Protein AF-A0A9K3JWC2-F1 (afdb_monomer)

Mean predicted aligned error: 5.53 Å

Secondary structure (DSSP, 8-state):
-HHHHHHHHHHH--HHHHHHHHHIIIIIGGGSB-TT-TT-B-S----STTEETTSSTT----TTT---HHHHHHHHHHTTTTTTSEEEE-SSS-EEEE----SEEEEETTTTEEEEEEEEPPBTTB-EEEEEEEEE-SSPPPEEEEEEEE-TTS-TT-EEEETT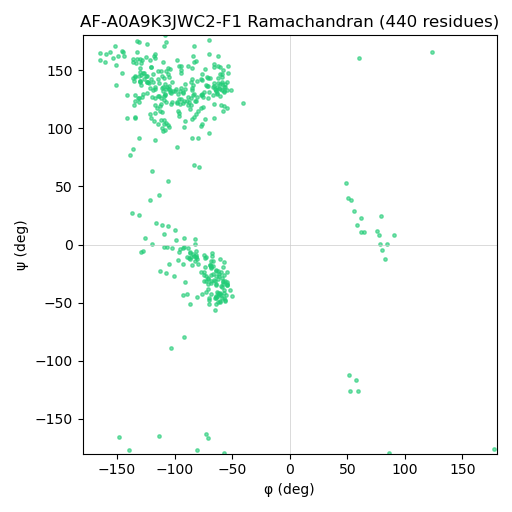EEE----TTEEEEEEEE--TT-EEEEEEE--EEEEE-S--SGGGTTEEEEEETTEEEEEE-SS--EE--SSS-GGGTEEEPPGGGGGGEEEEEEEETTEEEEEEEETTEEEEEEPPPTTSHHHHHT-EEEEESSTT---SSGGGGTT-EEEEEETTSTTEEEE--STTPBPEEEEGGG-GGG-EEEEE-GGG-EEEEETTSTT-EEEEETTEEEEE---TTTTT-HHHHHHH-BEEEE-SS---TT-EEEPBSSS-EEEEEGGG-SS-EEE-EEEE--

Solvent-accessible surface area (backbone atoms only — not comparable to full-atom values): 23015 Å² total; per-residue (Å²): 107,60,74,54,30,53,53,50,28,73,74,69,63,48,52,68,31,39,54,49,39,50,36,47,41,52,48,45,60,55,33,38,36,48,69,89,46,83,60,25,36,37,72,54,84,76,62,51,59,21,35,33,44,61,48,75,98,44,18,56,48,40,72,87,82,51,88,48,74,46,52,61,54,43,54,61,50,69,76,44,76,71,74,68,30,64,48,79,43,90,58,95,53,22,35,38,37,39,59,49,94,59,66,45,74,44,82,39,69,86,45,52,31,35,43,39,36,45,52,54,83,63,34,41,75,54,47,41,45,38,36,41,37,40,33,41,42,96,54,89,30,61,51,23,28,44,28,41,58,36,53,70,51,39,53,94,78,37,45,32,26,52,70,85,42,82,47,91,61,64,64,64,60,40,62,41,71,49,74,43,61,53,42,62,78,42,33,42,38,38,41,36,39,47,37,78,48,75,44,68,56,98,55,91,54,75,93,46,64,50,27,27,32,42,27,53,43,68,39,44,34,23,30,49,35,74,40,80,48,53,31,39,58,90,55,93,52,63,72,83,35,41,40,55,48,58,79,69,56,51,79,34,27,24,22,43,29,42,76,57,89,96,44,50,30,21,44,24,59,48,95,62,30,44,3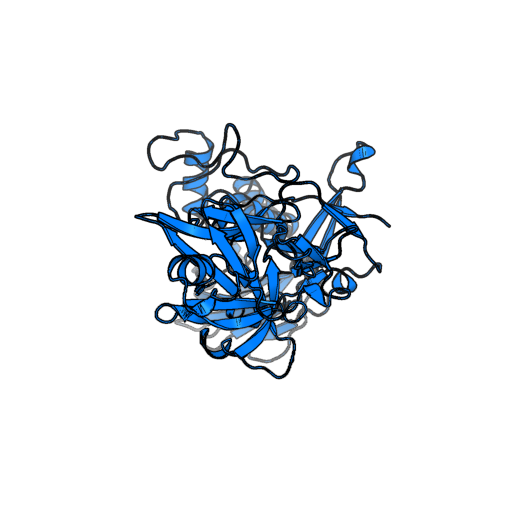4,47,41,70,58,57,60,67,56,33,45,58,11,44,33,26,13,28,32,60,43,60,74,52,84,82,69,78,71,90,50,85,72,62,46,60,78,35,49,27,32,43,23,42,58,50,34,55,70,30,22,43,24,59,70,51,84,72,26,50,30,31,60,39,56,63,90,79,44,75,45,26,36,27,31,28,36,87,33,63,93,87,19,34,22,42,32,30,69,75,42,77,71,20,23,47,30,48,57,96,52,47,31,24,29,37,48,63,64,102,53,30,92,76,33,67,67,55,43,54,33,26,26,26,42,81,43,66,28,54,51,70,78,55,58,51,17,30,44,32,43,27,69,91,53,33,34,35,29,33,42,53,35,79,51,43,37,38,31,24,21,42,52,28,40,57,52,131

Sequence (442 aa):
MLKVSRNLFRWTKEIAYADYYERALTNGVLSIQRGKEPGIMIYMLPLGPGMSKATGYHKWGTKFNSFWCCYGTGIESFSKLGDSIYFEEAGKDPGLYIIQYVSSSVNWKLGQVVVDQKVTPVVSWDPRLRVTTTVSSKKEGSSSSLNFRIPFWTTSSAKATLNGQNIPVTSTGTFLTVTKKWSSSDVVTLELPITLRTEAIQDERSEYASLHAILFGPYLLVALTTGESDLKPDSNSLSDWITPIPSEYNSQLISLSQQSGNNTFALAQSSNSITAIQFPDPGTSNSVFATFRIIPTDPTTRMSTRNDVINKTVMLEPYILPGMVIVNQGKEQSLGIGDYRDNQNAVFRFVEGNKGMVRLESESQKGCFVYSLNGTVKLSCGGSEAESDSGFMLATSFKVNDGICNYHPISFVAKGLNMNYLLQPLYSLRDEHYTVYFKIHS

Organism: Helianthus annuus (NCBI:txid4232)

Foldseek 3Di:
DLVVLLVVCLVPVFLVSLLVNLQCVQFPLLQQAQAPDPQWGWPDDDFAFQDWLCDDPGHTDDNPPDDDPCSVVSVVCVVCVPVRQWDWADDQAIEIEGSDQDQDWDCDVRQQKIKTKDWDDAFAVQQKTKIKIFIAHPDQTRKHKYWYQQAQQFDCPKWKDWLNHTDHDDDHRGTDIDIDRDHRSIMMMIITGWDKDWDQDPDPDPVRRLKIWIDTHSFTKWFQDNGAFFFEDPDPGQCVFKPGDDPVQQQQKKWWWADDPPFIWTWFDDPFFIWIDTDDAFQAQRLQRRMWGWAFPDPVQDDPDPLSQAQTKTWTHRNFFPQKTWFADDAPATIGIDGPVPGLRRIWRWHDAPPRFTWTAGPVDGQWTFFHDPTGTHIHNDDPCQVVPPVNRSRRTIHIGRRSDGQDSHWIWGHRPVTITIMDGSSNHRGGTIHRIHRYDD

InterPro domains:
  IPR012878 Non-reducing end beta-L-arabinofuranosidase-like, GH127 catalytic domain [PF07944] (1-83)
  IPR049046 Non-reducing end beta-L-arabinofuranosidase-like, GH127 middle domain [PF20736] (96-194)

Structure (mmCIF, N/CA/C/O backbone):
data_AF-A0A9K3JWC2-F1
#
_entry.id   AF-A0A9K3JWC2-F1
#
loop_
_atom_site.group_PDB
_atom_site.id
_atom_site.type_symbol
_atom_site.label_atom_id
_atom_site.label_alt_id
_atom_site.label_comp_id
_atom_site.label_asym_id
_atom_site.label_entity_id
_atom_site.label_seq_id
_atom_site.pdbx_PDB_ins_code
_atom_site.Cartn_x
_atom_site.Cartn_y
_atom_site.Cartn_z
_atom_site.occupancy
_atom_site.B_iso_or_equiv
_atom_site.auth_seq_id
_atom_site.auth_comp_id
_atom_site.auth_asym_id
_atom_site.auth_atom_id
_atom_site.pdbx_PDB_model_num
ATOM 1 N N . MET A 1 1 ? -4.099 17.442 15.361 1.00 92.94 1 MET A N 1
ATOM 2 C CA . MET A 1 1 ? -5.550 17.186 15.510 1.00 92.94 1 MET A CA 1
ATOM 3 C C . MET A 1 1 ? -5.917 15.906 16.266 1.00 92.94 1 MET A C 1
ATOM 5 O O . MET A 1 1 ? -6.927 15.936 16.954 1.00 92.94 1 MET A O 1
ATOM 9 N N . LEU A 1 2 ? -5.124 14.820 16.243 1.00 95.88 2 LEU A N 1
ATOM 10 C CA . LEU A 1 2 ? -5.451 13.578 16.982 1.00 95.88 2 LEU A CA 1
ATOM 11 C C . LEU A 1 2 ? -5.808 13.791 18.469 1.00 95.88 2 LEU A C 1
ATOM 13 O O . LEU A 1 2 ? -6.812 13.263 18.936 1.00 95.88 2 LEU A O 1
ATOM 17 N N . LYS A 1 3 ? -5.047 14.631 19.198 1.00 95.81 3 LYS A N 1
ATOM 18 C CA . LYS A 1 3 ? -5.335 14.987 20.607 1.00 95.81 3 LYS A CA 1
ATOM 19 C C . LYS A 1 3 ? -6.742 15.596 20.786 1.00 95.81 3 LYS A C 1
ATOM 21 O O . LYS A 1 3 ? -7.412 15.293 21.767 1.00 95.81 3 LYS A O 1
ATOM 26 N N . VAL A 1 4 ? -7.183 16.436 19.845 1.00 97.38 4 VAL A N 1
ATOM 27 C CA . VAL A 1 4 ? -8.512 17.074 19.867 1.00 97.38 4 VAL A CA 1
ATOM 28 C C . VAL A 1 4 ? -9.594 16.031 19.605 1.00 97.38 4 VAL A C 1
ATOM 30 O O . VAL A 1 4 ? -10.485 15.881 20.432 1.00 97.38 4 VAL A O 1
ATOM 33 N N . SER A 1 5 ? -9.455 15.246 18.530 1.00 97.12 5 SER A N 1
ATOM 34 C CA . SER A 1 5 ? -10.404 14.175 18.185 1.00 97.12 5 SER A CA 1
ATOM 35 C C . SER A 1 5 ? -10.597 13.189 19.335 1.00 97.12 5 SER A C 1
ATOM 37 O O . SER A 1 5 ? -11.717 12.856 19.701 1.00 97.12 5 SER A O 1
ATOM 39 N N . ARG A 1 6 ? -9.497 12.793 19.984 1.00 96.62 6 ARG A N 1
ATOM 40 C CA . ARG A 1 6 ? -9.514 11.944 21.178 1.00 96.62 6 ARG A CA 1
ATOM 41 C C . ARG A 1 6 ? -10.356 12.532 22.310 1.00 96.62 6 ARG A C 1
ATOM 43 O O . ARG A 1 6 ? -11.115 11.807 22.941 1.00 96.62 6 ARG A O 1
ATOM 50 N N . ASN A 1 7 ? -10.182 13.814 22.627 1.00 97.56 7 ASN A N 1
ATOM 51 C CA . ASN A 1 7 ? -10.922 14.440 23.725 1.00 97.56 7 ASN A CA 1
ATOM 52 C C . ASN A 1 7 ? -12.399 14.637 23.381 1.00 97.56 7 ASN A C 1
ATOM 54 O O . ASN A 1 7 ? -13.239 14.386 24.235 1.00 97.56 7 ASN A O 1
ATOM 58 N N . LEU A 1 8 ? -12.710 14.999 22.136 1.00 98.06 8 LEU A N 1
ATOM 59 C CA . LEU A 1 8 ? -14.093 15.082 21.673 1.00 98.06 8 LEU A CA 1
ATOM 60 C C . LEU A 1 8 ? -14.774 13.712 21.736 1.00 98.06 8 LEU A C 1
ATOM 62 O O . LEU A 1 8 ? -15.845 13.600 22.322 1.00 98.06 8 LEU A O 1
ATOM 66 N N . PHE A 1 9 ? -14.097 12.647 21.292 1.00 97.88 9 PHE A N 1
ATOM 67 C CA . PHE A 1 9 ? -14.596 11.281 21.455 1.00 97.88 9 PHE A CA 1
ATOM 68 C C . PHE A 1 9 ? -14.854 10.925 22.928 1.00 97.88 9 PHE A C 1
ATOM 70 O O . PHE A 1 9 ? -15.881 10.340 23.247 1.00 97.88 9 PHE A O 1
ATOM 77 N N . ARG A 1 10 ? -13.969 11.315 23.856 1.00 96.56 10 ARG A N 1
ATOM 78 C CA . ARG A 1 10 ? -14.178 11.079 25.299 1.00 96.56 10 ARG A CA 1
ATOM 79 C C . ARG A 1 10 ? -15.417 11.775 25.859 1.00 96.56 10 ARG A C 1
ATOM 81 O O . ARG A 1 10 ? -15.963 11.294 26.845 1.00 96.56 10 ARG A O 1
ATOM 88 N N . TRP A 1 11 ? -15.813 12.910 25.291 1.00 96.25 11 TRP A N 1
ATOM 89 C CA . TRP A 1 11 ? -16.956 13.687 25.769 1.00 96.25 11 TRP A CA 1
ATOM 90 C C . TRP A 1 11 ? -18.265 13.268 25.115 1.00 96.25 11 TRP A C 1
ATOM 92 O O . TRP A 1 11 ? -19.272 13.151 25.805 1.00 96.25 11 TRP A O 1
ATOM 102 N N . THR A 1 12 ? -18.252 13.038 23.804 1.00 96.06 12 THR A N 1
ATOM 103 C CA . THR A 1 12 ? -19.481 12.832 23.028 1.00 96.06 12 THR A CA 1
ATOM 104 C C . THR A 1 12 ? -19.684 11.387 22.599 1.00 96.06 12 THR A C 1
ATOM 106 O O . THR A 1 12 ? -20.814 10.970 22.368 1.00 96.06 12 THR A O 1
ATOM 109 N N . LYS A 1 13 ? -18.592 10.614 22.504 1.00 94.81 13 LYS A N 1
ATOM 110 C CA . LYS A 1 13 ? -18.536 9.248 21.953 1.00 94.81 13 LYS A CA 1
ATOM 111 C C . LYS A 1 13 ? -19.010 9.147 20.506 1.00 94.81 13 LYS A C 1
ATOM 113 O O . LYS A 1 13 ? -19.288 8.055 20.014 1.00 94.81 13 LYS A O 1
ATOM 118 N N . GLU A 1 14 ? -19.080 10.272 19.804 1.00 95.88 14 GLU A N 1
ATOM 119 C CA . GLU A 1 14 ? -19.467 10.291 18.402 1.00 95.88 14 GLU A CA 1
ATOM 120 C C . GLU A 1 14 ? -18.411 9.590 17.551 1.00 95.88 14 GLU A C 1
ATOM 122 O O . GLU A 1 14 ? -17.217 9.907 17.602 1.00 95.88 14 GLU A O 1
ATOM 127 N N . ILE A 1 15 ? -18.862 8.645 16.725 1.00 95.31 15 ILE A N 1
ATOM 128 C CA . ILE A 1 15 ? -17.975 7.824 15.901 1.00 95.31 15 ILE A CA 1
ATOM 129 C C . ILE A 1 15 ? -17.162 8.651 14.903 1.00 95.31 15 ILE A C 1
ATOM 131 O O . ILE A 1 15 ? -16.042 8.270 14.579 1.00 95.31 15 ILE A O 1
ATOM 135 N N . ALA A 1 16 ? -17.672 9.815 14.486 1.00 96.25 16 ALA A N 1
ATOM 136 C CA . ALA A 1 16 ? -16.988 10.715 13.565 1.00 96.25 16 ALA A CA 1
ATOM 137 C C . ALA A 1 16 ? -15.581 11.086 14.068 1.00 96.25 16 ALA A C 1
ATOM 139 O O . ALA A 1 16 ? -14.636 11.181 13.284 1.00 96.25 16 ALA A O 1
ATOM 140 N N . TYR A 1 17 ? -15.401 11.217 15.387 1.00 98.06 17 TYR A N 1
ATOM 141 C CA . TYR A 1 17 ? -14.093 11.479 15.984 1.00 98.06 17 TYR A CA 1
ATOM 142 C C . TYR A 1 17 ? -13.176 10.253 15.990 1.00 98.06 17 TYR A C 1
ATOM 144 O O . TYR A 1 17 ? -11.955 10.402 15.887 1.00 98.06 17 TYR A O 1
ATOM 152 N N . ALA A 1 18 ? -13.729 9.045 16.088 1.00 97.38 18 ALA A N 1
ATOM 153 C CA . ALA A 1 18 ? -12.961 7.814 15.944 1.00 97.38 18 ALA A CA 1
ATOM 154 C C . ALA A 1 18 ? -12.549 7.570 14.482 1.00 97.38 18 ALA A C 1
ATOM 156 O O . ALA A 1 18 ? -11.396 7.221 14.222 1.00 97.38 18 ALA A O 1
ATOM 157 N N . ASP A 1 19 ? -13.454 7.829 13.537 1.00 96.75 19 ASP A N 1
ATOM 158 C CA . ASP A 1 19 ? -13.215 7.723 12.096 1.00 96.75 19 ASP A CA 1
ATOM 159 C C . ASP A 1 19 ? -12.156 8.732 11.634 1.00 96.75 19 ASP A C 1
ATOM 161 O O . ASP A 1 19 ? -11.201 8.377 10.937 1.00 96.75 19 ASP A O 1
ATOM 165 N N . TYR A 1 20 ? -12.250 9.983 12.098 1.00 97.25 20 TYR A N 1
ATOM 166 C CA . TYR A 1 20 ? -11.211 10.983 11.864 1.00 97.25 20 TYR A CA 1
ATOM 167 C C . TYR A 1 20 ? -9.862 10.549 12.452 1.00 97.25 20 TYR A C 1
ATOM 169 O O . TYR A 1 20 ? -8.825 10.704 11.799 1.00 97.25 20 TYR A O 1
ATOM 177 N N . TYR A 1 21 ? -9.859 10.005 13.677 1.00 97.69 21 TYR A N 1
ATOM 178 C CA . TYR A 1 21 ? -8.630 9.552 14.328 1.00 97.69 21 TYR A CA 1
ATOM 179 C C . TYR A 1 21 ? -7.952 8.447 13.507 1.00 97.69 21 TYR A C 1
ATOM 181 O O . TYR A 1 21 ? -6.763 8.565 13.216 1.00 97.69 21 TYR A O 1
ATOM 189 N N . GLU A 1 22 ? -8.703 7.424 13.078 1.00 97.75 22 GLU A N 1
ATOM 190 C CA . GLU A 1 22 ? -8.203 6.337 12.221 1.00 97.75 22 GLU A CA 1
ATOM 191 C C . GLU A 1 22 ? -7.592 6.886 10.928 1.00 97.75 22 GLU A C 1
ATOM 193 O O . GLU A 1 22 ? -6.462 6.542 10.573 1.00 97.75 22 GLU A O 1
ATOM 198 N N . ARG A 1 23 ? -8.303 7.791 10.247 1.00 96.50 23 ARG A N 1
ATOM 199 C CA . ARG A 1 23 ? -7.847 8.381 8.986 1.00 96.50 23 ARG A CA 1
ATOM 200 C C . ARG A 1 23 ? -6.554 9.179 9.146 1.00 96.50 23 ARG A C 1
ATOM 202 O O . ARG A 1 23 ? -5.623 8.997 8.359 1.00 96.50 23 ARG A O 1
ATOM 209 N N . ALA A 1 24 ? -6.504 10.076 10.130 1.00 96.62 24 ALA A N 1
ATOM 210 C CA . ALA A 1 24 ? -5.362 10.958 10.353 1.00 96.62 24 ALA A CA 1
ATOM 211 C C . ALA A 1 24 ? -4.143 10.199 10.898 1.00 96.62 24 ALA A C 1
ATOM 213 O O . ALA A 1 24 ? -3.010 10.535 10.549 1.00 96.62 24 ALA A O 1
ATOM 214 N N . LEU A 1 25 ? -4.361 9.163 11.713 1.00 96.50 25 LEU A N 1
ATOM 215 C CA . LEU A 1 25 ? -3.301 8.264 12.159 1.00 96.50 25 LEU A CA 1
ATOM 216 C C . LEU A 1 25 ? -2.728 7.485 10.969 1.00 96.50 25 LEU A C 1
ATOM 218 O O . LEU A 1 25 ? -1.534 7.583 10.697 1.00 96.50 25 LEU A O 1
ATOM 222 N N . THR A 1 26 ? -3.584 6.769 10.238 1.00 95.88 26 THR A N 1
ATOM 223 C CA . THR A 1 26 ? -3.188 5.825 9.181 1.00 95.88 26 THR A CA 1
ATOM 224 C C . THR A 1 26 ? -2.498 6.515 8.009 1.00 95.88 26 THR A C 1
ATOM 226 O O . THR A 1 26 ? -1.459 6.055 7.545 1.00 95.88 26 THR A O 1
ATOM 229 N N . ASN A 1 27 ? -3.055 7.631 7.535 1.00 96.44 27 ASN A N 1
ATOM 230 C CA . ASN A 1 27 ? -2.590 8.272 6.302 1.00 96.44 27 ASN A CA 1
ATOM 231 C C . ASN A 1 27 ? -1.685 9.472 6.563 1.00 96.44 27 ASN A C 1
ATOM 233 O O . ASN A 1 27 ? -0.850 9.799 5.730 1.00 96.44 27 ASN A O 1
ATOM 237 N N . GLY A 1 28 ? -1.845 10.126 7.716 1.00 94.62 28 GLY A N 1
ATOM 238 C CA . GLY A 1 28 ? -1.007 11.242 8.135 1.00 94.62 28 GLY A CA 1
ATOM 239 C C . GLY A 1 28 ? 0.168 10.746 8.962 1.00 94.62 28 GLY A C 1
ATOM 240 O O . GLY A 1 28 ? 1.268 10.599 8.445 1.00 94.62 28 GLY A O 1
ATOM 241 N N . VAL A 1 29 ? -0.060 10.456 10.242 1.00 95.06 29 VAL A N 1
ATOM 242 C CA . VAL A 1 29 ? 1.010 10.189 11.221 1.00 95.06 29 VAL A CA 1
ATOM 243 C C . VAL A 1 29 ? 1.888 8.987 10.861 1.00 95.06 29 VAL A C 1
ATOM 245 O O . VAL A 1 29 ? 3.105 9.083 10.961 1.00 95.06 29 VAL A O 1
ATOM 248 N N . LEU A 1 30 ? 1.332 7.867 10.398 1.00 94.25 30 LEU A N 1
ATOM 249 C CA . LEU A 1 30 ? 2.164 6.717 10.019 1.00 94.25 30 LEU A CA 1
ATOM 250 C C . LEU A 1 30 ? 2.995 6.973 8.752 1.00 94.25 30 LEU A C 1
ATOM 252 O O . LEU A 1 30 ? 3.978 6.277 8.520 1.00 94.25 30 LEU A O 1
ATOM 256 N N . SER A 1 31 ? 2.642 7.988 7.957 1.00 93.88 31 SER A N 1
ATOM 257 C CA . SER A 1 31 ? 3.347 8.333 6.718 1.00 93.88 31 SER A CA 1
ATOM 258 C C . SER A 1 31 ? 4.525 9.295 6.910 1.00 93.88 31 SER A C 1
ATOM 260 O O . SER A 1 31 ? 5.305 9.469 5.971 1.00 93.88 31 SER A O 1
ATOM 262 N N . ILE A 1 32 ? 4.663 9.915 8.096 1.00 93.38 32 ILE A N 1
ATOM 263 C CA . ILE A 1 32 ? 5.667 10.966 8.337 1.00 93.38 32 ILE A CA 1
ATOM 264 C C . ILE A 1 32 ? 7.013 10.468 8.877 1.00 93.38 32 ILE A C 1
ATOM 266 O O . ILE A 1 32 ? 7.909 11.289 9.056 1.00 93.38 32 ILE A O 1
ATOM 270 N N . GLN A 1 33 ? 7.179 9.167 9.132 1.00 93.56 33 GLN A N 1
ATOM 271 C CA . GLN A 1 33 ? 8.481 8.554 9.420 1.00 93.56 33 GLN A CA 1
ATOM 272 C C . GLN A 1 33 ? 8.958 7.776 8.191 1.00 93.56 33 GLN A C 1
ATOM 274 O O . GLN A 1 33 ? 8.176 7.053 7.573 1.00 93.56 33 GLN A O 1
ATOM 279 N N . ARG A 1 34 ? 10.241 7.898 7.835 1.00 94.31 34 ARG A N 1
ATOM 280 C CA . ARG A 1 34 ? 10.813 7.206 6.676 1.00 94.31 34 ARG A CA 1
ATOM 281 C C . ARG A 1 34 ? 10.901 5.704 6.944 1.00 94.31 34 ARG A C 1
ATOM 283 O O . ARG A 1 34 ? 11.848 5.213 7.555 1.00 94.31 34 ARG A O 1
ATOM 290 N N . GLY A 1 35 ? 9.895 4.960 6.490 1.00 90.00 35 GLY A N 1
ATOM 291 C CA . GLY A 1 35 ? 9.806 3.518 6.703 1.00 90.00 35 GLY A CA 1
ATOM 292 C C . GLY A 1 35 ? 9.962 3.143 8.182 1.00 90.00 35 GLY A C 1
ATOM 293 O O . GLY A 1 35 ? 9.261 3.653 9.056 1.00 90.00 35 GLY A O 1
ATOM 294 N N . LYS A 1 36 ? 10.909 2.247 8.474 1.00 89.00 36 LYS A N 1
ATOM 295 C CA . LYS A 1 36 ? 11.221 1.799 9.843 1.00 89.00 36 LYS A CA 1
ATOM 296 C C . LYS A 1 36 ? 12.442 2.500 10.442 1.00 89.00 36 LYS A C 1
ATOM 298 O O . LYS A 1 36 ? 12.969 2.036 11.447 1.00 89.00 36 LYS A O 1
ATOM 303 N N . GLU A 1 37 ? 12.921 3.575 9.822 1.00 89.44 37 GLU A N 1
ATOM 304 C CA . GLU A 1 37 ? 14.130 4.267 10.256 1.00 89.44 37 GLU A CA 1
ATOM 305 C C . GLU A 1 37 ? 13.791 5.268 11.368 1.00 89.44 37 GLU A C 1
ATOM 307 O O . GLU A 1 37 ? 13.177 6.306 11.105 1.00 89.44 37 GLU A O 1
ATOM 312 N N . PRO A 1 38 ? 14.180 4.992 12.626 1.00 87.12 38 PRO A N 1
ATOM 313 C CA . PRO A 1 38 ? 13.834 5.870 13.732 1.00 87.12 38 PRO A CA 1
ATOM 314 C C . PRO A 1 38 ? 14.532 7.225 13.580 1.00 87.12 38 PRO A C 1
ATOM 316 O O . PRO A 1 38 ? 15.713 7.296 13.223 1.00 87.12 38 PRO A O 1
ATOM 319 N N . GLY A 1 39 ? 13.799 8.297 13.880 1.00 87.88 39 GLY A N 1
ATOM 320 C CA . GLY A 1 39 ? 14.324 9.665 13.883 1.00 87.88 39 GLY A CA 1
ATOM 321 C C . GLY A 1 39 ? 14.498 10.301 12.501 1.00 87.88 39 GLY A C 1
ATOM 322 O O . GLY A 1 39 ? 15.060 11.387 12.409 1.00 87.88 39 GLY A O 1
ATOM 323 N N . ILE A 1 40 ? 14.031 9.666 11.423 1.00 93.94 40 ILE A N 1
ATOM 324 C CA . ILE A 1 40 ? 13.978 10.291 10.094 1.00 93.94 40 ILE A CA 1
ATOM 325 C C . ILE A 1 40 ? 12.519 10.593 9.778 1.00 93.94 40 ILE A C 1
ATOM 327 O O . ILE A 1 40 ? 11.737 9.686 9.499 1.00 93.94 40 ILE A O 1
ATOM 331 N N . MET A 1 41 ? 12.150 11.870 9.869 1.00 93.94 41 MET A N 1
ATOM 332 C CA . MET A 1 41 ? 10.772 12.333 9.716 1.00 93.94 41 MET A CA 1
ATOM 333 C C . MET A 1 41 ? 10.684 13.471 8.695 1.00 93.94 41 MET A C 1
ATOM 335 O O . MET A 1 41 ? 11.677 14.145 8.417 1.00 93.94 41 MET A O 1
ATOM 339 N N . ILE A 1 42 ? 9.497 13.688 8.133 1.00 93.69 42 ILE A N 1
ATOM 340 C CA . ILE A 1 42 ? 9.200 14.852 7.284 1.00 93.69 42 ILE A CA 1
ATOM 341 C C . ILE A 1 42 ? 8.533 15.968 8.081 1.00 93.69 42 ILE A C 1
ATOM 343 O O . ILE A 1 42 ? 7.842 15.730 9.073 1.00 93.69 42 ILE A O 1
ATOM 347 N N . TYR A 1 43 ? 8.709 17.200 7.604 1.00 93.00 43 TYR A N 1
ATOM 348 C CA . TYR A 1 43 ? 7.900 18.330 8.054 1.00 93.00 43 TYR A CA 1
ATOM 349 C C . TYR A 1 43 ? 6.615 18.439 7.230 1.00 93.00 43 TYR A C 1
ATOM 351 O O . TYR A 1 43 ? 5.530 18.533 7.797 1.00 93.00 43 TYR A O 1
ATOM 359 N N . MET A 1 44 ? 6.745 18.433 5.900 1.00 92.69 44 MET A N 1
ATOM 360 C CA . MET A 1 44 ? 5.637 18.595 4.962 1.00 92.69 44 MET A CA 1
ATOM 361 C C . MET A 1 44 ? 5.374 17.269 4.256 1.00 92.69 44 MET A C 1
ATOM 363 O O . MET A 1 44 ? 6.295 16.688 3.688 1.00 92.69 44 MET A O 1
ATOM 367 N N . LEU A 1 45 ? 4.124 16.808 4.273 1.00 94.06 45 LEU A N 1
ATOM 368 C CA . LEU A 1 45 ? 3.679 15.655 3.492 1.00 94.06 45 LEU A CA 1
ATOM 369 C C . LEU A 1 45 ? 3.170 16.155 2.133 1.00 94.06 45 LEU A C 1
ATOM 371 O O . LEU A 1 45 ? 2.102 16.770 2.094 1.00 94.06 45 LEU A O 1
ATOM 375 N N . PRO A 1 46 ? 3.913 15.956 1.029 1.00 94.12 46 PRO A N 1
ATOM 376 C CA . PRO A 1 46 ? 3.500 16.487 -0.258 1.00 94.12 46 PRO A CA 1
ATOM 377 C C . PRO A 1 46 ? 2.301 15.702 -0.802 1.00 94.12 46 PRO A C 1
ATOM 379 O O . PRO A 1 46 ? 2.272 14.473 -0.737 1.00 94.12 46 PRO A O 1
ATOM 382 N N . LEU A 1 47 ? 1.318 16.424 -1.342 1.00 93.38 47 LEU A N 1
ATOM 383 C CA . LEU A 1 47 ? 0.107 15.858 -1.957 1.00 93.38 47 LEU A CA 1
ATOM 384 C C . LEU A 1 47 ? -0.046 16.240 -3.441 1.00 93.38 47 LEU A C 1
ATOM 386 O O . LEU A 1 47 ? -1.038 15.870 -4.065 1.00 93.38 47 LEU A O 1
ATOM 390 N N . GLY A 1 48 ? 0.910 17.001 -3.987 1.00 91.81 48 GLY A N 1
ATOM 391 C CA . GLY A 1 48 ? 0.927 17.392 -5.397 1.00 91.81 48 GLY A CA 1
ATOM 392 C C . GLY A 1 48 ? 1.235 16.214 -6.332 1.00 91.81 48 GLY A C 1
ATOM 393 O O . GLY A 1 48 ? 1.727 15.183 -5.867 1.00 91.81 48 GLY A O 1
ATOM 394 N N . PRO A 1 49 ? 0.959 16.361 -7.638 1.00 93.50 49 PRO A N 1
ATOM 395 C CA . PRO A 1 49 ? 1.191 15.307 -8.617 1.00 93.50 49 PRO A CA 1
ATOM 396 C C . PRO A 1 49 ? 2.684 15.028 -8.787 1.00 93.50 49 PRO A C 1
ATOM 398 O O . PRO A 1 49 ? 3.491 15.952 -8.882 1.00 93.50 49 PRO A O 1
ATOM 401 N N . GLY A 1 50 ? 3.047 13.748 -8.823 1.00 94.25 50 GLY A N 1
ATOM 402 C CA . GLY A 1 50 ? 4.413 13.297 -9.049 1.00 94.25 50 GLY A CA 1
ATOM 403 C C . GLY A 1 50 ? 5.406 13.755 -7.987 1.00 94.25 50 GLY A C 1
ATOM 404 O O . GLY A 1 50 ? 6.590 13.849 -8.275 1.00 94.25 50 GLY A O 1
ATOM 405 N N . MET A 1 51 ? 4.962 14.094 -6.778 1.00 95.06 51 MET A N 1
ATOM 406 C CA . MET A 1 51 ? 5.851 14.589 -5.727 1.00 95.06 51 MET A CA 1
ATOM 407 C C . MET A 1 51 ? 6.517 13.436 -4.973 1.00 95.06 51 MET A C 1
ATOM 409 O O . MET A 1 51 ? 6.039 12.307 -4.985 1.00 95.06 51 MET A O 1
ATOM 413 N N . SER A 1 52 ? 7.605 13.724 -4.257 1.00 95.69 52 SER A N 1
ATOM 414 C CA . SER A 1 52 ? 8.284 12.757 -3.388 1.00 95.69 52 SER A CA 1
ATOM 415 C C . SER A 1 52 ? 8.544 13.355 -2.008 1.00 95.69 52 SER A C 1
ATOM 417 O O . SER A 1 52 ? 8.868 14.535 -1.875 1.00 95.69 52 SER A O 1
ATOM 419 N N . LYS A 1 53 ? 8.467 12.523 -0.962 1.00 95.44 53 LYS A N 1
ATOM 420 C CA . LYS A 1 53 ? 8.855 12.907 0.411 1.00 95.44 53 LYS A CA 1
ATOM 421 C C . LY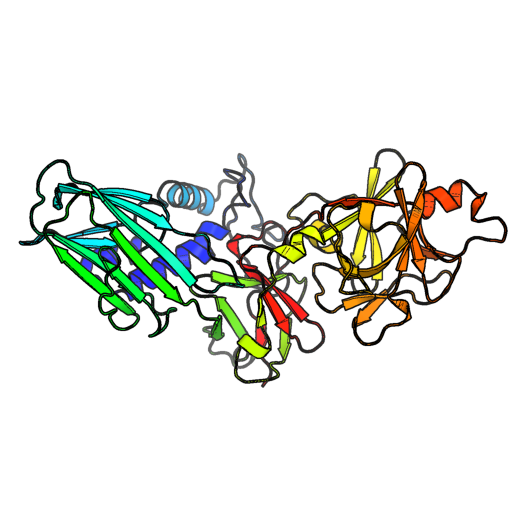S A 1 53 ? 10.371 13.127 0.548 1.00 95.44 53 LYS A C 1
ATOM 423 O O . LYS A 1 53 ? 10.826 13.699 1.539 1.00 95.44 53 LYS A O 1
ATOM 428 N N . ALA A 1 54 ? 11.160 12.689 -0.437 1.00 94.44 54 ALA A N 1
ATOM 429 C CA . ALA A 1 54 ? 12.610 12.857 -0.477 1.00 94.44 54 ALA A CA 1
ATOM 430 C C . ALA A 1 54 ? 13.073 14.118 -1.229 1.00 94.44 54 ALA A C 1
ATOM 432 O O . ALA A 1 54 ? 14.273 14.404 -1.253 1.00 94.44 54 ALA A O 1
ATOM 433 N N . THR A 1 55 ? 12.158 14.894 -1.818 1.00 89.75 55 THR A N 1
ATOM 434 C CA . THR A 1 55 ? 12.481 16.101 -2.593 1.00 89.75 55 THR A CA 1
ATOM 435 C C . THR A 1 55 ? 11.871 17.366 -1.976 1.00 89.75 55 THR A C 1
ATOM 437 O O . THR A 1 55 ? 10.993 17.315 -1.117 1.00 89.75 55 THR A O 1
ATOM 440 N N . GLY A 1 56 ? 12.390 18.533 -2.371 1.00 83.94 56 GLY A N 1
ATOM 441 C CA . GLY A 1 56 ? 11.942 19.835 -1.869 1.00 83.94 56 GLY A CA 1
ATOM 442 C C . GLY A 1 56 ? 12.620 20.306 -0.574 1.00 83.94 56 GLY A C 1
ATOM 443 O O . GLY A 1 56 ? 13.503 19.650 -0.020 1.00 83.94 56 GLY A O 1
ATOM 444 N N . TYR A 1 57 ? 12.208 21.491 -0.110 1.00 80.06 57 TYR A N 1
ATOM 445 C CA . TYR A 1 57 ? 12.813 22.204 1.028 1.00 80.06 57 TYR A CA 1
ATOM 446 C C . TYR A 1 57 ? 12.635 21.470 2.373 1.00 80.06 57 TYR A C 1
ATOM 448 O O . TYR A 1 57 ? 13.501 21.527 3.241 1.00 80.06 57 TYR A O 1
ATOM 456 N N . HIS A 1 58 ? 11.535 20.726 2.519 1.00 85.31 58 HIS A N 1
ATOM 457 C CA . HIS A 1 58 ? 11.144 20.014 3.740 1.00 85.31 58 HIS A CA 1
ATOM 458 C C . HIS A 1 58 ? 10.997 18.500 3.532 1.00 85.31 58 HIS A C 1
ATOM 460 O O . HIS A 1 58 ? 10.110 17.862 4.108 1.00 85.31 58 HIS A O 1
ATOM 466 N N . LYS A 1 59 ? 11.897 17.945 2.713 1.00 92.12 59 LYS A N 1
ATOM 467 C CA . LYS A 1 59 ? 12.103 16.501 2.563 1.00 92.12 59 LYS A CA 1
ATOM 468 C C . LYS A 1 59 ? 12.448 15.822 3.894 1.00 92.12 59 LYS A C 1
ATOM 470 O O . LYS A 1 59 ? 12.580 16.485 4.925 1.00 92.12 59 LYS A O 1
ATOM 475 N N . TRP A 1 60 ? 12.659 14.506 3.857 1.00 95.00 60 TRP A N 1
ATOM 476 C CA . TRP A 1 60 ? 13.211 13.744 4.981 1.00 95.00 60 TRP A CA 1
ATOM 477 C C . TRP A 1 60 ? 14.343 14.498 5.684 1.00 95.00 60 TRP A C 1
ATOM 479 O O . TRP A 1 60 ? 15.345 14.867 5.065 1.00 95.00 60 TRP A O 1
ATOM 489 N N . GLY A 1 61 ? 14.163 14.738 6.981 1.00 93.69 61 GLY A N 1
ATOM 490 C CA . GLY A 1 61 ? 15.214 15.294 7.812 1.00 93.69 61 GLY A CA 1
ATOM 491 C C . GLY A 1 61 ? 16.310 14.266 8.100 1.00 93.69 61 GLY A C 1
ATOM 492 O O . GLY A 1 61 ? 16.433 13.220 7.465 1.00 93.69 61 GLY A O 1
ATOM 493 N N . THR A 1 62 ? 17.121 14.555 9.105 1.00 92.75 62 THR A N 1
ATOM 494 C CA . THR A 1 62 ? 18.193 13.681 9.583 1.00 92.75 62 THR A CA 1
ATOM 495 C C . THR A 1 62 ? 17.973 13.339 11.048 1.00 92.75 62 THR A C 1
ATOM 497 O O . THR A 1 62 ? 17.292 14.069 11.766 1.00 92.75 62 THR A O 1
ATOM 500 N N . LYS A 1 63 ? 18.581 12.243 11.510 1.00 91.44 63 LYS A N 1
ATOM 501 C CA . LYS A 1 63 ? 18.416 11.761 12.890 1.00 91.44 63 LYS A CA 1
ATOM 502 C C . LYS A 1 63 ? 18.850 12.772 13.953 1.00 91.44 63 LYS A C 1
ATOM 504 O O . LYS A 1 63 ? 18.240 12.821 15.013 1.00 91.44 63 LYS A O 1
ATOM 509 N N . PHE A 1 64 ? 19.898 13.550 13.675 1.00 91.62 64 PHE A N 1
ATOM 510 C CA . PHE A 1 64 ? 20.572 14.367 14.691 1.00 91.62 64 PHE A CA 1
ATOM 511 C C . PHE A 1 64 ? 20.732 15.844 14.325 1.00 91.62 64 PHE A C 1
ATOM 513 O O . PHE A 1 64 ? 21.187 16.604 15.168 1.00 91.62 64 PHE A O 1
ATOM 520 N N . ASN A 1 65 ? 20.368 16.264 13.106 1.00 91.38 65 ASN A N 1
ATOM 521 C CA . ASN A 1 65 ? 20.596 17.641 12.641 1.00 91.38 65 ASN A CA 1
ATOM 522 C C . ASN A 1 65 ? 19.321 18.341 12.137 1.00 91.38 65 ASN A C 1
ATOM 524 O O . ASN A 1 65 ? 19.392 19.454 11.620 1.00 91.38 65 ASN A O 1
ATOM 528 N N . SER A 1 66 ? 18.151 17.709 12.269 1.00 90.81 66 SER A N 1
ATOM 529 C CA . SER A 1 66 ? 16.860 18.304 11.903 1.00 90.81 66 SER A CA 1
ATOM 530 C C . SER A 1 66 ? 16.048 18.609 13.158 1.00 90.81 66 SER A C 1
ATOM 532 O O . SER A 1 66 ? 15.523 17.710 13.804 1.00 90.81 66 SER A O 1
ATOM 534 N N . PHE A 1 67 ? 15.939 19.896 13.495 1.00 88.25 67 PHE A N 1
ATOM 535 C CA . PHE A 1 67 ? 15.339 20.383 14.747 1.00 88.25 67 PHE A CA 1
ATOM 536 C C . PHE A 1 67 ? 14.040 21.155 14.516 1.00 88.25 67 PHE A C 1
ATOM 538 O O . PHE A 1 67 ? 13.799 22.216 15.087 1.00 88.25 67 PHE A O 1
ATOM 545 N N . TRP A 1 68 ? 13.197 20.646 13.625 1.00 91.94 68 TRP A N 1
ATOM 546 C CA . TRP A 1 68 ? 11.925 21.286 13.323 1.00 91.94 68 TRP A CA 1
ATOM 547 C C . TRP A 1 68 ? 10.844 20.933 14.351 1.00 91.94 68 TRP A C 1
ATOM 549 O O . TRP A 1 68 ? 10.882 19.871 14.969 1.00 91.94 68 TRP A O 1
ATOM 559 N N . CYS A 1 69 ? 9.805 21.759 14.481 1.00 92.12 69 CYS A N 1
ATOM 560 C CA . CYS A 1 69 ? 8.690 21.472 15.394 1.00 92.12 69 CYS A CA 1
ATOM 561 C C . CYS A 1 69 ? 7.967 20.140 15.085 1.00 92.12 69 CYS A C 1
ATOM 563 O O . CYS A 1 69 ? 7.472 19.476 16.002 1.00 92.12 69 CYS A O 1
ATOM 565 N N . CYS A 1 70 ? 7.957 19.700 13.818 1.00 91.62 70 CYS A N 1
ATOM 566 C CA . CYS A 1 70 ? 7.420 18.396 13.411 1.00 91.62 70 CYS A CA 1
ATOM 567 C C . CYS A 1 70 ? 8.196 17.208 14.003 1.00 91.62 70 CYS A C 1
ATOM 569 O O . CYS A 1 70 ? 7.602 16.163 14.232 1.00 91.62 70 CYS A O 1
ATOM 571 N N . TYR A 1 71 ? 9.485 17.359 14.324 1.00 92.19 71 TYR A N 1
ATOM 572 C CA . TYR A 1 71 ? 10.255 16.297 14.981 1.00 92.19 71 TYR A CA 1
ATOM 573 C C . TYR A 1 71 ? 9.806 16.090 16.431 1.00 92.19 71 TYR A C 1
ATOM 575 O O . TYR A 1 71 ? 9.547 14.959 16.836 1.00 92.19 71 TYR A O 1
ATOM 583 N N . GLY A 1 72 ? 9.640 17.174 17.198 1.00 91.56 72 GLY A N 1
ATOM 584 C CA . GLY A 1 72 ? 9.145 17.086 18.578 1.00 91.56 72 GLY A CA 1
ATOM 585 C C . GLY A 1 72 ? 7.745 16.468 18.643 1.00 91.56 72 GLY A C 1
ATOM 586 O O . GLY A 1 72 ? 7.512 15.488 19.348 1.00 91.56 72 GLY A O 1
ATOM 587 N N . THR A 1 73 ? 6.827 16.979 17.820 1.00 91.88 73 THR A N 1
ATOM 588 C CA . THR A 1 73 ? 5.453 16.451 17.737 1.00 91.88 73 THR A CA 1
ATOM 589 C C . THR A 1 73 ? 5.376 15.046 17.128 1.00 91.88 73 THR A C 1
ATOM 591 O O . THR A 1 73 ? 4.510 14.258 17.519 1.00 91.88 73 THR A O 1
ATOM 594 N N . GLY A 1 74 ? 6.279 14.701 16.209 1.00 92.25 74 GLY A N 1
ATOM 595 C CA . GLY A 1 74 ? 6.420 13.367 15.631 1.00 92.25 74 GLY A CA 1
ATOM 596 C C . GLY A 1 74 ? 6.832 12.338 16.679 1.00 92.25 74 GLY A C 1
ATOM 597 O O . GLY A 1 74 ? 6.133 11.343 16.853 1.00 92.25 74 GLY A O 1
ATOM 598 N N . ILE A 1 75 ? 7.884 12.612 17.458 1.00 91.56 75 ILE A N 1
ATOM 599 C CA . ILE A 1 75 ? 8.324 11.744 18.565 1.00 91.56 75 ILE A CA 1
ATOM 600 C C . ILE A 1 75 ? 7.189 11.531 19.576 1.00 91.56 75 ILE A C 1
ATOM 602 O O . ILE A 1 75 ? 6.902 10.391 19.940 1.00 91.56 75 ILE A O 1
ATOM 606 N N . GLU A 1 76 ? 6.488 12.600 19.975 1.00 93.69 76 GLU A N 1
ATOM 607 C CA . GLU A 1 76 ? 5.296 12.484 20.826 1.00 93.69 76 GLU A CA 1
ATOM 608 C C . GLU A 1 76 ? 4.196 11.613 20.208 1.00 93.69 76 GLU A C 1
ATOM 610 O O . GLU A 1 76 ? 3.430 10.991 20.934 1.00 93.69 76 GLU A O 1
ATOM 615 N N . SER A 1 77 ? 4.042 11.622 18.883 1.00 92.81 77 SER A N 1
ATOM 616 C CA . SER A 1 77 ? 3.000 10.856 18.193 1.00 92.81 77 SER A CA 1
ATOM 617 C C . SER A 1 77 ? 3.345 9.371 18.124 1.00 92.81 77 SER A C 1
ATOM 619 O O . SER A 1 77 ? 2.491 8.535 18.414 1.00 92.81 77 SER A O 1
ATOM 621 N N . PHE A 1 78 ? 4.600 9.036 17.823 1.00 92.88 78 PHE A N 1
ATOM 622 C CA . PHE A 1 78 ? 5.060 7.648 17.753 1.00 92.88 78 PHE A CA 1
ATOM 623 C C . PHE A 1 78 ? 5.227 6.990 19.132 1.00 92.88 78 PHE A C 1
ATOM 625 O O . PHE A 1 78 ? 5.096 5.772 19.233 1.00 92.88 78 PHE A O 1
ATOM 632 N N . SER A 1 79 ? 5.431 7.757 20.209 1.00 93.06 79 SER A N 1
ATOM 633 C CA . SER A 1 79 ? 5.500 7.203 21.573 1.00 93.06 79 SER A CA 1
ATOM 634 C C . SER A 1 79 ? 4.144 6.774 22.146 1.00 93.06 79 SER A C 1
ATOM 636 O O . SER A 1 79 ? 4.099 6.091 23.167 1.00 93.06 79 SER A O 1
ATOM 638 N N . LYS A 1 80 ? 3.033 7.149 21.498 1.00 92.75 80 LYS A N 1
ATOM 639 C CA . LYS A 1 80 ? 1.674 6.968 22.031 1.00 92.75 80 LYS A CA 1
ATOM 640 C C . LYS A 1 80 ? 0.691 6.323 21.055 1.00 92.75 80 LYS A C 1
ATOM 642 O O . LYS A 1 80 ? -0.513 6.491 21.207 1.00 92.75 80 LYS A O 1
ATOM 647 N N . LEU A 1 81 ? 1.172 5.543 20.086 1.00 92.56 81 LEU A N 1
ATOM 648 C CA . LEU A 1 81 ? 0.311 4.866 19.100 1.00 92.56 81 LEU A CA 1
ATOM 649 C C . LEU A 1 81 ? -0.797 3.995 19.735 1.00 92.56 81 LEU A C 1
ATOM 651 O O . LEU A 1 81 ? -1.826 3.766 19.109 1.00 92.56 81 LEU A O 1
ATOM 655 N N . GLY A 1 82 ? -0.611 3.536 20.979 1.00 93.62 82 GLY A N 1
ATOM 656 C CA . GLY A 1 82 ? -1.614 2.778 21.736 1.00 93.62 82 GLY A CA 1
ATOM 657 C C . GLY A 1 82 ? -2.629 3.606 22.542 1.00 93.62 82 GLY A C 1
ATOM 658 O O . GLY A 1 82 ? -3.554 3.029 23.105 1.00 93.62 82 GLY A O 1
ATOM 659 N N . ASP A 1 83 ? -2.492 4.935 22.629 1.00 90.56 83 ASP A N 1
ATOM 660 C CA . ASP A 1 83 ? -3.217 5.777 23.606 1.00 90.56 83 ASP A CA 1
ATOM 661 C C . ASP A 1 83 ? -4.710 6.015 23.311 1.00 90.56 83 ASP A C 1
ATOM 663 O O . ASP A 1 83 ? -5.431 6.605 24.128 1.00 90.56 83 ASP A O 1
ATOM 667 N N . SER A 1 84 ? -5.148 5.597 22.122 1.00 96.00 84 SER A N 1
ATOM 668 C CA . SER A 1 84 ? -6.487 5.827 21.576 1.00 96.00 84 SER A CA 1
ATOM 669 C C . SER A 1 84 ? -7.055 4.573 20.909 1.00 96.00 84 SER A C 1
ATOM 671 O O . SER A 1 84 ? -7.875 4.674 20.003 1.00 96.00 84 SER A O 1
ATOM 673 N N . ILE A 1 85 ? -6.621 3.387 21.348 1.00 98.06 85 ILE A N 1
ATOM 674 C CA . ILE A 1 85 ? -7.235 2.115 20.940 1.00 98.06 85 ILE A CA 1
ATOM 675 C C . ILE A 1 85 ? -8.505 1.855 21.760 1.00 98.06 85 ILE A C 1
ATOM 677 O O . ILE A 1 85 ? -9.547 1.514 21.196 1.00 98.06 85 ILE A O 1
ATOM 681 N N . TYR A 1 86 ? -8.417 2.071 23.077 1.00 98.19 86 TYR A N 1
ATOM 682 C CA . TYR A 1 86 ? -9.447 1.739 24.059 1.00 98.19 86 TYR A CA 1
ATOM 683 C C . TYR A 1 86 ? -9.870 2.965 24.879 1.00 98.19 86 TYR A C 1
ATOM 685 O O . TYR A 1 86 ? -9.017 3.746 25.304 1.00 98.19 86 TYR A O 1
ATOM 693 N N . PHE A 1 87 ? -11.169 3.102 25.155 1.00 97.88 87 PHE A N 1
ATOM 694 C CA . PHE A 1 87 ? -11.727 4.124 26.049 1.00 97.88 87 PHE A CA 1
ATOM 695 C C . PHE A 1 87 ? -12.690 3.482 27.036 1.00 97.88 87 PHE A C 1
ATOM 697 O O . PHE A 1 87 ? -13.619 2.789 26.634 1.00 97.88 87 PHE A O 1
ATOM 704 N N . GLU A 1 88 ? -12.475 3.710 28.324 1.00 96.00 88 GLU A N 1
ATOM 705 C CA . GLU A 1 88 ? -13.332 3.161 29.370 1.00 96.00 88 GLU A CA 1
ATOM 706 C C . GLU A 1 88 ? -14.431 4.141 29.789 1.00 96.00 88 GLU A C 1
ATOM 708 O O . GLU A 1 88 ? -14.242 5.359 29.797 1.00 96.00 88 GLU A O 1
ATOM 713 N N . GLU A 1 89 ? -15.576 3.586 30.166 1.00 96.12 89 GLU A N 1
ATOM 714 C CA . GLU A 1 89 ? -16.710 4.294 30.736 1.00 96.12 89 GLU A CA 1
ATOM 715 C C . GLU A 1 89 ? -17.143 3.607 32.032 1.00 96.12 89 GLU A C 1
ATOM 717 O O . GLU A 1 89 ? -17.410 2.404 32.060 1.00 96.12 89 GLU A O 1
ATOM 722 N N . ALA A 1 90 ? -17.231 4.386 33.111 1.00 94.81 90 ALA A N 1
ATOM 723 C CA . ALA A 1 90 ? -17.814 3.920 34.358 1.00 94.81 90 ALA A CA 1
ATOM 724 C C . ALA A 1 90 ? -19.346 3.891 34.258 1.00 94.81 90 ALA A C 1
ATOM 726 O O . ALA A 1 90 ? -19.964 4.740 33.622 1.00 94.81 90 ALA A O 1
ATOM 727 N N . GLY A 1 91 ? -19.966 2.932 34.934 1.00 91.06 91 GLY A N 1
ATOM 728 C CA . GLY A 1 91 ? -21.413 2.761 34.958 1.00 91.06 91 GLY A CA 1
ATOM 729 C C . GLY A 1 91 ? -21.788 1.532 35.775 1.00 91.06 91 GLY A C 1
ATOM 730 O O . GLY A 1 91 ? -20.916 0.882 36.352 1.00 91.06 91 GLY A O 1
ATOM 731 N N . LYS A 1 92 ? -23.085 1.206 35.817 1.00 87.56 92 LYS A N 1
ATOM 732 C CA . LYS A 1 92 ? -23.572 -0.035 36.445 1.00 87.56 92 LYS A CA 1
ATOM 733 C C . LYS A 1 92 ? -22.940 -1.268 35.790 1.00 87.56 92 LYS A C 1
ATOM 735 O O . LYS A 1 92 ? -22.459 -2.149 36.493 1.00 87.56 92 LYS A O 1
ATOM 740 N N . ASP A 1 93 ? -22.916 -1.270 34.461 1.00 92.00 93 ASP A N 1
ATOM 741 C CA . ASP A 1 93 ? -22.147 -2.188 33.630 1.00 92.00 93 ASP A CA 1
ATOM 742 C C . ASP A 1 93 ? -21.044 -1.354 32.954 1.00 92.00 93 ASP A C 1
ATOM 744 O O . ASP A 1 93 ? -21.350 -0.614 32.013 1.00 92.00 93 ASP A O 1
ATOM 748 N N . PRO A 1 94 ? -19.788 -1.372 33.442 1.00 95.88 94 PRO A N 1
ATOM 749 C CA . PRO A 1 94 ? -18.726 -0.557 32.862 1.00 95.88 94 PRO A CA 1
ATOM 750 C C . PRO A 1 94 ? -18.526 -0.901 31.382 1.00 95.88 94 PRO A C 1
ATOM 752 O O . PRO A 1 94 ? -18.654 -2.058 30.979 1.00 95.88 94 PRO A O 1
ATOM 755 N N . GLY A 1 95 ? -18.215 0.105 30.568 1.00 97.31 95 GLY A N 1
ATOM 756 C CA . GLY A 1 95 ? -18.036 -0.023 29.123 1.00 97.31 95 GLY A CA 1
ATOM 757 C C . GLY A 1 95 ? -16.578 0.118 28.693 1.00 97.31 95 GLY A C 1
ATOM 758 O O . GLY A 1 95 ? -15.847 0.942 29.238 1.00 97.31 95 GLY A O 1
ATOM 759 N N . LEU A 1 96 ? -16.164 -0.645 27.684 1.00 97.88 96 LEU A N 1
ATOM 760 C CA . LEU A 1 96 ? -14.899 -0.476 26.974 1.00 97.88 96 LEU A CA 1
ATOM 761 C C . LEU A 1 96 ? -15.184 -0.245 25.490 1.00 97.88 96 LEU A C 1
ATOM 763 O O . LEU A 1 96 ? -15.657 -1.141 24.795 1.00 97.88 96 LEU A O 1
ATOM 767 N N . TYR A 1 97 ? -14.905 0.957 24.999 1.00 98.38 97 TYR A N 1
ATOM 768 C CA . TYR A 1 97 ? -15.003 1.310 23.587 1.00 98.38 97 TYR A CA 1
ATOM 769 C C . TYR A 1 97 ? -13.695 0.978 22.882 1.00 98.38 97 TYR A C 1
ATOM 771 O O . TYR A 1 97 ? -12.636 1.481 23.256 1.00 98.38 97 TYR A O 1
ATOM 779 N N . ILE A 1 98 ? -13.784 0.141 21.854 1.00 98.44 98 ILE A N 1
ATOM 780 C CA . ILE A 1 98 ? -12.674 -0.298 21.012 1.00 98.44 98 ILE A CA 1
ATOM 781 C C . ILE A 1 98 ? -12.805 0.455 19.692 1.00 98.44 98 ILE A C 1
ATOM 783 O O . ILE A 1 98 ? -13.653 0.124 18.859 1.00 98.44 98 ILE A O 1
ATOM 787 N N . ILE A 1 99 ? -12.004 1.509 19.523 1.00 97.44 99 ILE A N 1
ATOM 788 C CA . ILE A 1 99 ? -12.150 2.426 18.383 1.00 97.44 99 ILE A CA 1
ATOM 789 C C . ILE A 1 99 ? -11.087 2.247 17.299 1.00 97.44 99 ILE A C 1
ATOM 791 O O . ILE A 1 99 ? -11.288 2.713 16.181 1.00 97.44 99 ILE A O 1
ATOM 795 N N . GLN A 1 100 ? -9.977 1.567 17.591 1.00 97.19 100 GLN A N 1
ATOM 796 C CA . GLN A 1 100 ? -8.953 1.224 16.601 1.00 97.19 100 GLN A CA 1
ATOM 797 C C . GLN A 1 100 ? -8.758 -0.291 16.551 1.00 97.19 100 GLN A C 1
ATOM 799 O O . GLN A 1 100 ? -8.678 -0.964 17.582 1.00 97.19 100 GLN A O 1
ATOM 804 N N . TYR A 1 101 ? -8.615 -0.819 15.340 1.00 97.62 101 TYR A N 1
ATOM 805 C CA . TYR A 1 101 ? -8.338 -2.230 15.114 1.00 97.62 101 TYR A CA 1
ATOM 806 C C . TYR A 1 101 ? -6.845 -2.441 14.884 1.00 97.62 101 TYR A C 1
ATOM 808 O O . TYR A 1 101 ? -6.365 -2.513 13.757 1.00 97.62 101 TYR A O 1
ATOM 816 N N . VAL A 1 102 ? -6.110 -2.550 15.993 1.00 96.62 102 VAL A N 1
ATOM 817 C CA . VAL A 1 102 ? -4.677 -2.872 16.032 1.00 96.62 102 VAL A CA 1
ATOM 818 C C . VAL A 1 102 ? -4.457 -4.015 17.018 1.00 96.62 102 VAL A C 1
ATOM 820 O O . VAL A 1 102 ? -5.042 -4.015 18.108 1.00 96.62 102 VAL A O 1
ATOM 823 N N . SER A 1 103 ? -3.617 -4.988 16.650 1.00 98.06 103 SER A N 1
ATOM 824 C CA . SER A 1 103 ? -3.259 -6.098 17.539 1.00 98.06 103 SER A CA 1
ATOM 825 C C . SER A 1 103 ? -2.650 -5.560 18.836 1.00 98.06 103 SER A C 1
ATOM 827 O O . SER A 1 103 ? -1.613 -4.900 18.806 1.00 98.06 103 SER A O 1
ATOM 829 N N . SER A 1 104 ? -3.325 -5.779 19.962 1.00 98.12 104 SER A N 1
ATOM 830 C CA . SER A 1 104 ? -3.001 -5.154 21.248 1.00 98.12 104 SER A CA 1
ATOM 831 C C . SER A 1 104 ? -3.687 -5.873 22.410 1.00 98.12 104 SER A C 1
ATOM 833 O O . SER A 1 104 ? -4.619 -6.644 22.205 1.00 98.12 104 SER A O 1
ATOM 835 N N . SER A 1 105 ? -3.227 -5.596 23.629 1.00 97.38 105 SER A N 1
ATOM 836 C CA . SER A 1 105 ? -3.795 -6.125 24.870 1.00 97.38 105 SER A CA 1
ATOM 837 C C . SER A 1 105 ? -4.041 -4.985 25.851 1.00 97.38 105 SER A C 1
ATOM 839 O O . SER A 1 105 ? -3.217 -4.069 25.953 1.00 97.38 105 SER A O 1
ATOM 841 N N . VAL A 1 106 ? -5.158 -5.029 26.575 1.00 96.94 106 VAL A N 1
ATOM 842 C CA . VAL A 1 106 ? -5.473 -4.075 27.641 1.00 96.94 106 VAL A CA 1
ATOM 843 C C . VAL A 1 106 ? -5.912 -4.803 28.905 1.00 96.94 106 VAL A C 1
ATOM 845 O O . VAL A 1 106 ? -6.844 -5.603 28.906 1.00 96.94 106 VAL A O 1
ATOM 848 N N . ASN A 1 107 ? -5.248 -4.487 30.017 1.00 95.75 107 ASN A N 1
ATOM 849 C CA . ASN A 1 107 ? -5.708 -4.863 31.349 1.00 95.75 107 ASN A CA 1
ATOM 850 C C . ASN A 1 107 ? -6.800 -3.878 31.791 1.00 95.75 107 ASN A C 1
ATOM 852 O O . ASN A 1 107 ? -6.506 -2.810 32.340 1.00 95.75 107 ASN A O 1
ATOM 856 N N . TRP A 1 108 ? -8.056 -4.215 31.503 1.00 95.12 108 TRP A N 1
ATOM 857 C CA . TRP A 1 108 ? -9.204 -3.358 31.759 1.00 95.12 108 TRP A CA 1
ATOM 858 C C . TRP A 1 108 ? -9.704 -3.531 33.197 1.00 95.12 108 TRP A C 1
ATOM 860 O O . TRP A 1 108 ? -10.541 -4.376 33.517 1.00 95.12 108 TRP A O 1
ATOM 870 N N . LYS A 1 109 ? -9.172 -2.688 34.087 1.00 92.19 109 LYS A N 1
ATOM 871 C CA . LYS A 1 109 ? -9.414 -2.766 35.536 1.00 92.19 109 LYS A CA 1
ATOM 872 C C . LYS A 1 109 ? -10.886 -2.598 35.921 1.00 92.19 109 LYS A C 1
ATOM 874 O O . LYS A 1 109 ? -11.351 -3.342 36.778 1.00 92.19 109 LYS A O 1
ATOM 879 N N . LEU A 1 110 ? -11.610 -1.658 35.301 1.00 92.56 110 LEU A N 1
ATOM 880 C CA . LEU A 1 110 ? -13.032 -1.423 35.598 1.00 92.56 110 LEU A CA 1
ATOM 881 C C . LEU A 1 110 ? -13.899 -2.639 35.249 1.00 92.56 110 LEU A C 1
ATOM 883 O O . LEU A 1 110 ? -14.779 -2.995 36.024 1.00 92.56 110 LEU A O 1
ATOM 887 N N . GLY A 1 111 ? -13.621 -3.299 34.122 1.00 92.00 111 GLY A N 1
ATOM 888 C CA . GLY A 1 111 ? -14.304 -4.532 33.724 1.00 92.00 111 GLY A CA 1
ATOM 889 C C . GLY A 1 111 ? -13.769 -5.798 34.397 1.00 92.00 111 GLY A C 1
ATOM 890 O O . GLY A 1 111 ? -14.348 -6.859 34.201 1.00 92.00 111 GLY A O 1
ATOM 891 N N . GLN A 1 112 ? -12.684 -5.698 35.176 1.00 91.56 112 GLN A N 1
ATOM 892 C CA . GLN A 1 112 ? -11.985 -6.810 35.838 1.00 91.56 112 GLN A CA 1
ATOM 893 C C . GLN A 1 112 ? -11.520 -7.930 34.892 1.00 91.56 112 GLN A C 1
ATOM 895 O O . GLN A 1 112 ? -11.378 -9.081 35.306 1.00 91.56 112 GLN A O 1
ATOM 900 N N . VAL A 1 113 ? -11.236 -7.589 33.635 1.00 93.50 113 VAL A N 1
ATOM 901 C CA . VAL A 1 113 ? -10.809 -8.535 32.598 1.00 93.50 113 VAL A CA 1
ATOM 902 C C . VAL A 1 113 ? -9.600 -8.014 31.831 1.00 93.50 113 VAL A C 1
ATOM 904 O O . VAL A 1 113 ? -9.328 -6.814 31.795 1.00 93.50 113 VAL A O 1
ATOM 907 N N . VAL A 1 114 ? -8.878 -8.923 31.188 1.00 95.44 114 VAL A N 1
ATOM 908 C CA . VAL A 1 114 ? -7.904 -8.586 30.148 1.00 95.44 114 VAL A CA 1
ATOM 909 C C . VAL A 1 114 ? -8.562 -8.830 28.797 1.00 95.44 114 VAL A C 1
ATOM 911 O O . VAL A 1 114 ? -9.186 -9.871 28.588 1.00 95.44 114 VAL A O 1
ATOM 914 N N . VAL A 1 115 ? -8.448 -7.854 27.901 1.00 96.94 115 VAL A N 1
ATOM 915 C CA . VAL A 1 115 ? -8.971 -7.927 26.537 1.00 96.94 115 VAL A CA 1
ATOM 916 C C . VAL A 1 115 ? -7.789 -7.960 25.582 1.00 96.94 115 VAL A C 1
ATOM 918 O O . VAL A 1 115 ? -6.997 -7.019 25.539 1.00 96.94 115 VAL A O 1
ATOM 921 N N . ASP A 1 116 ? -7.689 -9.036 24.812 1.00 98.00 116 ASP A N 1
ATOM 922 C CA . ASP A 1 116 ? -6.656 -9.242 23.806 1.00 98.00 116 ASP A CA 1
ATOM 923 C C . ASP A 1 116 ? -7.295 -9.199 22.421 1.00 98.00 116 ASP A C 1
ATOM 925 O O . ASP A 1 116 ? -8.187 -9.985 22.107 1.00 98.00 116 ASP A O 1
ATOM 929 N N . GLN A 1 117 ? -6.842 -8.277 21.579 1.00 98.06 117 GLN A N 1
ATOM 930 C CA . GLN A 1 117 ? -7.280 -8.136 20.199 1.00 98.06 117 GLN A CA 1
ATOM 931 C C . GLN A 1 117 ? -6.170 -8.593 19.255 1.00 98.06 117 GLN A C 1
ATOM 933 O O . GLN A 1 117 ? -5.041 -8.106 19.320 1.00 98.06 117 GLN A O 1
ATOM 938 N N . LYS A 1 118 ? -6.511 -9.474 18.316 1.00 98.56 118 LYS A N 1
ATOM 939 C CA . LYS A 1 118 ? -5.660 -9.896 17.206 1.00 98.56 118 LYS A CA 1
ATOM 940 C C . LYS A 1 118 ? -6.306 -9.490 15.889 1.00 98.56 118 LYS A C 1
ATOM 942 O O . LYS A 1 118 ? -7.450 -9.843 15.619 1.00 98.56 118 LYS A O 1
ATOM 947 N N . VAL A 1 119 ? -5.556 -8.764 15.070 1.00 98.38 119 VAL A N 1
ATOM 948 C CA . VAL A 1 119 ? -5.997 -8.278 13.762 1.00 98.38 119 VAL A CA 1
ATOM 949 C C . VAL A 1 119 ? -5.217 -8.998 12.673 1.00 98.38 119 VAL A C 1
ATOM 951 O O . VAL A 1 119 ? -3.983 -9.010 12.689 1.00 98.38 119 VAL A O 1
ATOM 954 N N . THR A 1 120 ? -5.931 -9.605 11.730 1.00 98.12 120 THR A N 1
ATOM 955 C CA . THR A 1 120 ? -5.321 -10.190 10.532 1.00 98.12 120 THR A CA 1
ATOM 956 C C . THR A 1 120 ? -4.918 -9.064 9.576 1.00 98.12 120 THR A C 1
ATOM 958 O O . THR A 1 120 ? -5.748 -8.187 9.321 1.00 98.12 120 THR A O 1
ATOM 961 N N . PRO A 1 121 ? -3.681 -9.059 9.037 1.00 96.06 121 PRO A N 1
ATOM 962 C CA . PRO A 1 121 ? -3.258 -8.055 8.067 1.00 96.06 121 PRO A CA 1
ATOM 963 C C . PRO A 1 121 ? -4.207 -7.983 6.871 1.00 96.06 121 PRO A C 1
ATOM 965 O O . PRO A 1 121 ? -4.572 -9.006 6.295 1.00 96.06 121 PRO A O 1
ATOM 968 N N . VAL A 1 122 ? -4.590 -6.763 6.504 1.00 97.25 122 VAL A N 1
ATOM 969 C CA . VAL A 1 122 ? -5.451 -6.506 5.350 1.00 97.25 122 VAL A CA 1
ATOM 970 C C . VAL A 1 122 ? -4.667 -6.726 4.056 1.00 97.25 122 VAL A C 1
ATOM 972 O O . VAL A 1 122 ? -3.528 -6.269 3.928 1.00 97.25 122 VAL A O 1
ATOM 975 N N . VAL A 1 123 ? -5.306 -7.384 3.089 1.00 97.56 123 VAL A N 1
ATOM 976 C CA . VAL A 1 123 ? -4.786 -7.614 1.735 1.00 97.56 123 VAL A CA 1
ATOM 977 C C . VAL A 1 123 ? -5.834 -7.216 0.693 1.00 97.56 123 VAL A C 1
ATOM 979 O O . VAL A 1 123 ? -7.032 -7.254 0.973 1.00 97.56 123 VAL A O 1
ATOM 982 N N . SER A 1 124 ? -5.412 -6.810 -0.504 1.00 97.31 124 SER A N 1
ATOM 983 C CA . SER A 1 124 ? -6.324 -6.297 -1.538 1.00 97.31 124 SER A CA 1
ATOM 984 C C . SER A 1 124 ? -7.179 -7.389 -2.194 1.00 97.31 124 SER A C 1
ATOM 986 O O . SER A 1 124 ? -8.324 -7.125 -2.554 1.00 97.31 124 SER A O 1
ATOM 988 N N . TRP A 1 125 ? -6.669 -8.620 -2.312 1.00 95.38 125 TRP A N 1
ATOM 989 C CA . TRP A 1 125 ? -7.370 -9.760 -2.933 1.00 95.38 125 TRP A CA 1
ATOM 990 C C . TRP A 1 125 ? -8.379 -10.471 -2.014 1.00 95.38 125 TRP A C 1
ATOM 992 O O . TRP A 1 125 ? -9.148 -11.315 -2.469 1.00 95.38 125 TRP A O 1
ATOM 1002 N N . ASP A 1 126 ? -8.402 -10.129 -0.727 1.00 96.31 126 ASP A N 1
ATOM 1003 C CA . ASP A 1 126 ? -9.410 -10.569 0.239 1.00 96.31 126 ASP A CA 1
ATOM 1004 C C . ASP A 1 126 ? -9.833 -9.358 1.084 1.00 96.31 126 ASP A C 1
ATOM 1006 O O . ASP A 1 126 ? -9.295 -9.145 2.175 1.00 96.31 126 ASP A O 1
ATOM 1010 N N . PRO A 1 127 ? -10.753 -8.520 0.569 1.00 96.06 127 PRO A N 1
ATOM 1011 C CA . PRO A 1 127 ? -11.001 -7.180 1.087 1.00 96.06 127 PRO A CA 1
ATOM 1012 C C . PRO A 1 127 ? -11.867 -7.208 2.350 1.00 96.06 127 PRO A C 1
ATOM 1014 O O . PRO A 1 127 ? -13.015 -6.768 2.363 1.00 96.06 127 PRO A O 1
ATOM 1017 N N . ARG A 1 128 ? -11.326 -7.765 3.433 1.00 97.31 128 ARG A N 1
ATOM 1018 C CA . ARG A 1 128 ? -11.977 -7.912 4.736 1.00 97.31 128 ARG A CA 1
ATOM 1019 C C . ARG A 1 128 ? -10.979 -7.664 5.858 1.00 97.31 128 ARG A C 1
ATOM 1021 O O . ARG A 1 128 ? -9.935 -8.307 5.931 1.00 97.31 128 ARG A O 1
ATOM 1028 N N . LEU A 1 129 ? -11.341 -6.789 6.787 1.00 98.19 129 LEU A N 1
ATOM 1029 C CA . LEU A 1 129 ? -10.662 -6.673 8.070 1.00 98.19 129 LEU A CA 1
ATOM 1030 C C . LEU A 1 129 ? -11.211 -7.753 9.005 1.00 98.19 129 LEU A C 1
ATOM 1032 O O . LEU A 1 129 ? -12.417 -7.807 9.250 1.00 98.19 129 LEU A O 1
ATOM 1036 N N . ARG A 1 130 ? -10.328 -8.605 9.534 1.00 98.62 130 ARG A N 1
ATOM 1037 C CA . ARG A 1 130 ? -10.700 -9.643 10.503 1.00 98.62 130 ARG A CA 1
ATOM 1038 C C . ARG A 1 130 ? -10.068 -9.370 11.850 1.00 98.62 130 ARG A C 1
ATOM 1040 O O . ARG A 1 130 ? -8.853 -9.191 11.949 1.00 98.62 130 ARG A O 1
ATOM 1047 N N . VAL A 1 131 ? -10.911 -9.363 12.871 1.00 98.69 131 VAL A N 1
ATOM 1048 C CA . VAL A 1 131 ? -10.536 -9.060 14.247 1.00 98.69 131 VAL A CA 1
ATOM 1049 C C . VAL A 1 131 ? -11.025 -10.190 15.135 1.00 98.69 131 VAL A C 1
ATOM 1051 O O . VAL A 1 131 ? -12.188 -10.579 15.070 1.00 98.69 131 VAL A O 1
ATOM 1054 N N . THR A 1 132 ? -10.140 -10.715 15.969 1.00 98.75 132 THR A N 1
ATOM 1055 C CA . THR A 1 132 ? -10.472 -11.674 17.020 1.00 98.75 132 THR A CA 1
ATOM 1056 C C . THR A 1 132 ? -10.147 -11.037 18.355 1.00 98.75 132 THR A C 1
ATOM 1058 O O . THR A 1 132 ? -8.997 -10.687 18.609 1.00 98.75 132 THR A O 1
ATOM 1061 N N . THR A 1 133 ? -11.153 -10.898 19.203 1.00 98.62 133 THR A N 1
ATOM 1062 C CA . THR A 1 133 ? -11.030 -10.365 20.552 1.00 98.62 133 THR A CA 1
ATOM 1063 C C . THR A 1 133 ? -11.311 -11.478 21.542 1.00 98.62 133 THR A C 1
ATOM 1065 O O . THR A 1 133 ? -12.424 -11.993 21.605 1.00 98.62 133 THR A O 1
ATOM 1068 N N . THR A 1 134 ? -10.300 -11.859 22.310 1.00 97.94 134 THR A N 1
ATOM 1069 C CA . THR A 1 134 ? -10.423 -12.829 23.397 1.00 97.94 134 THR A CA 1
ATOM 1070 C C . THR A 1 134 ? -10.449 -12.093 24.723 1.00 97.94 134 THR A C 1
ATOM 1072 O O . THR A 1 134 ? -9.700 -11.134 24.921 1.00 97.94 134 THR A O 1
ATOM 1075 N N . VAL A 1 135 ? -11.299 -12.545 25.637 1.00 95.19 135 VAL A N 1
ATOM 1076 C CA . VAL A 1 135 ? -11.379 -11.988 26.986 1.00 95.19 135 VAL A CA 1
ATOM 1077 C C . VAL A 1 135 ? -10.860 -13.023 27.968 1.00 95.19 135 VAL A C 1
ATOM 1079 O O . VAL A 1 135 ? -11.212 -14.193 27.878 1.00 95.19 135 VAL A O 1
ATOM 1082 N N . SER A 1 136 ? -10.018 -12.606 28.910 1.00 91.25 136 SER A N 1
ATOM 1083 C CA . SER A 1 136 ? -9.576 -13.458 30.011 1.00 91.25 136 SER A CA 1
ATOM 1084 C C . SER A 1 136 ? -9.888 -12.824 31.359 1.00 91.25 136 SER A C 1
ATOM 1086 O O . SER A 1 136 ? -9.762 -11.614 31.553 1.00 91.25 136 SER A O 1
ATOM 1088 N N . SER A 1 137 ? -10.320 -13.656 32.306 1.00 84.56 137 SER A N 1
ATOM 1089 C CA . SER A 1 137 ? -10.645 -13.229 33.663 1.00 84.56 137 SER A CA 1
ATOM 1090 C C . SER A 1 137 ? -10.093 -14.202 34.699 1.00 84.56 137 SER A C 1
ATOM 1092 O O . SER A 1 137 ? -10.090 -15.417 34.502 1.00 84.56 137 SER A O 1
ATOM 1094 N N . LYS A 1 138 ? -9.637 -13.671 35.840 1.00 70.94 138 LYS A N 1
ATOM 1095 C CA . LYS A 1 138 ? -9.162 -14.483 36.977 1.00 70.94 138 LYS A CA 1
ATOM 1096 C C . LYS A 1 138 ? -10.285 -14.900 37.937 1.00 70.94 138 LYS A C 1
ATOM 1098 O O . LYS A 1 138 ? -10.048 -15.725 38.813 1.00 70.94 138 LYS A O 1
ATOM 1103 N N . LYS A 1 139 ? -11.476 -14.309 37.812 1.00 74.00 139 LYS A N 1
ATOM 1104 C CA . LYS A 1 139 ? -12.693 -14.590 38.598 1.00 74.00 139 LYS A CA 1
ATOM 1105 C C . LYS A 1 139 ? -13.913 -14.426 37.685 1.00 74.00 139 LYS A C 1
ATOM 1107 O O . LYS A 1 139 ? -13.775 -13.833 36.619 1.00 74.00 139 LYS A O 1
ATOM 1112 N N . GLU A 1 140 ? -15.098 -14.900 38.059 1.00 67.94 140 GLU A N 1
ATOM 1113 C CA . GLU A 1 140 ? -16.301 -14.473 37.327 1.00 67.94 140 GLU A CA 1
ATOM 1114 C C . GLU A 1 140 ? -16.400 -12.943 37.379 1.00 67.94 140 GLU A C 1
ATOM 1116 O O . GLU A 1 140 ? -16.409 -12.350 38.461 1.00 67.94 140 GLU A O 1
ATOM 1121 N N . GLY A 1 141 ? -16.376 -12.310 36.204 1.00 68.31 141 GLY A N 1
ATOM 1122 C CA . GLY A 1 141 ? -16.394 -10.858 36.084 1.00 68.31 141 GLY A CA 1
ATOM 1123 C C . GLY A 1 141 ? -17.772 -10.285 36.401 1.00 68.31 141 GLY A C 1
ATOM 1124 O O . GLY A 1 141 ? -18.807 -10.920 36.165 1.00 68.31 141 GLY A O 1
ATOM 1125 N N . SER A 1 142 ? -17.801 -9.051 36.904 1.00 79.88 142 SER A N 1
ATOM 1126 C CA . SER A 1 142 ? -19.018 -8.240 36.879 1.00 79.88 142 SER A CA 1
ATOM 1127 C C . SER A 1 142 ? -19.498 -8.066 35.437 1.00 79.88 142 SER A C 1
ATOM 1129 O O . SER A 1 142 ? -18.696 -8.057 34.504 1.00 79.88 142 SER A O 1
ATOM 1131 N N . SER A 1 143 ? -20.812 -7.930 35.257 1.00 92.25 143 SER A N 1
ATOM 1132 C CA . SER A 1 143 ? -21.383 -7.628 33.944 1.00 92.25 143 SER A CA 1
ATOM 1133 C C . SER A 1 143 ? -20.770 -6.333 33.400 1.00 92.25 143 SER A C 1
ATOM 1135 O O . SER A 1 143 ? -20.629 -5.358 34.136 1.00 92.25 143 SER A O 1
ATOM 1137 N N . SER A 1 144 ? -20.317 -6.356 32.149 1.00 95.69 144 SER A N 1
ATOM 1138 C CA . SER A 1 144 ? -19.632 -5.237 31.507 1.00 95.69 144 SER A CA 1
ATOM 1139 C C . SER A 1 144 ? -19.807 -5.287 29.987 1.00 95.69 144 SER A C 1
ATOM 1141 O O . SER A 1 144 ? -20.154 -6.328 29.418 1.00 95.69 144 SER A O 1
ATOM 1143 N N . SER A 1 145 ? -19.601 -4.151 29.322 1.00 97.12 145 SER A N 1
ATOM 1144 C CA . SER A 1 145 ? -19.895 -3.975 27.897 1.00 97.12 145 SER A CA 1
ATOM 1145 C C . SER A 1 145 ? -18.630 -3.770 27.072 1.00 97.12 145 SER A C 1
ATOM 1147 O O . SER A 1 145 ? -17.847 -2.867 27.358 1.00 97.12 145 SER A O 1
ATOM 1149 N N . LEU A 1 146 ? -18.457 -4.550 26.006 1.00 97.81 146 LEU A N 1
ATOM 1150 C CA . LEU A 1 146 ? -17.487 -4.256 24.949 1.00 97.81 146 LEU A CA 1
ATOM 1151 C C . LEU A 1 146 ? -18.215 -3.581 23.784 1.00 97.81 146 LEU A C 1
ATOM 1153 O O . LEU A 1 146 ? -19.167 -4.141 23.243 1.00 97.81 146 LEU A O 1
ATOM 1157 N N . ASN A 1 147 ? -17.776 -2.378 23.410 1.00 98.06 147 ASN A N 1
ATOM 1158 C CA . ASN A 1 147 ? -18.349 -1.577 22.331 1.00 98.06 147 ASN A CA 1
ATOM 1159 C C . ASN A 1 147 ? -17.373 -1.547 21.151 1.00 98.06 147 ASN A C 1
ATOM 1161 O O . ASN A 1 147 ? -16.365 -0.839 21.183 1.00 98.06 147 ASN A O 1
ATOM 1165 N N . PHE A 1 148 ? -17.667 -2.312 20.107 1.00 98.44 148 PHE A N 1
ATOM 1166 C CA . PHE A 1 148 ? -16.837 -2.419 18.911 1.00 98.44 148 PHE A CA 1
ATOM 1167 C C . PHE A 1 148 ? -17.277 -1.398 17.864 1.00 98.44 148 PHE A C 1
ATOM 1169 O O . PHE A 1 148 ? -18.443 -1.384 17.470 1.00 98.44 148 PHE A O 1
ATOM 1176 N N . ARG A 1 149 ? -16.363 -0.539 17.404 1.00 97.88 149 ARG A N 1
ATOM 1177 C CA . ARG A 1 149 ? -16.668 0.454 16.365 1.00 97.88 149 ARG A CA 1
ATOM 1178 C C . ARG A 1 149 ? -16.997 -0.223 15.030 1.00 97.88 149 ARG A C 1
ATOM 1180 O O . ARG A 1 149 ? -16.127 -0.850 14.450 1.00 97.88 149 ARG A O 1
ATOM 1187 N N . ILE A 1 150 ? -18.184 -0.008 14.472 1.00 97.56 150 ILE A N 1
ATOM 1188 C CA . ILE A 1 150 ? -18.512 -0.411 13.096 1.00 97.56 150 ILE A CA 1
ATOM 1189 C C . ILE A 1 150 ? -18.205 0.774 12.162 1.00 97.56 150 ILE A C 1
ATOM 1191 O O . ILE A 1 150 ? -18.991 1.725 12.123 1.00 97.56 150 ILE A O 1
ATOM 1195 N N . PRO A 1 151 ? -17.067 0.773 11.435 1.00 96.25 151 PRO A N 1
ATOM 1196 C CA . PRO A 1 151 ? -16.586 1.956 10.718 1.00 96.25 151 PRO A CA 1
ATOM 1197 C C . PRO A 1 151 ? -17.512 2.367 9.576 1.00 96.25 151 PRO A C 1
ATOM 1199 O O . PRO A 1 151 ? -18.149 1.515 8.963 1.00 96.25 151 PRO A O 1
ATOM 1202 N N . PHE A 1 152 ? -17.531 3.649 9.211 1.00 95.12 152 PHE A N 1
ATOM 1203 C CA . PHE A 1 152 ? -18.346 4.119 8.081 1.00 95.12 152 PHE A CA 1
ATOM 1204 C C . PHE A 1 152 ? -17.961 3.484 6.731 1.00 95.12 152 PHE A C 1
ATOM 1206 O O . PHE A 1 152 ? -18.785 3.422 5.826 1.00 95.12 152 PHE A O 1
ATOM 1213 N N . TRP A 1 153 ? -16.711 3.031 6.581 1.00 95.81 153 TRP A N 1
ATOM 1214 C CA . TRP A 1 153 ? -16.195 2.486 5.323 1.00 95.81 153 TRP A CA 1
ATOM 1215 C C . TRP A 1 153 ? -16.564 1.014 5.075 1.00 95.81 153 TRP A C 1
ATOM 1217 O O . TRP A 1 153 ? -16.308 0.501 3.980 1.00 95.81 153 TRP A O 1
ATOM 1227 N N . THR A 1 154 ? -17.113 0.319 6.081 1.00 96.56 154 THR A N 1
ATOM 1228 C CA . THR A 1 154 ? -17.586 -1.068 5.929 1.00 96.56 154 THR A CA 1
ATOM 1229 C C . THR A 1 154 ? -18.970 -1.104 5.277 1.00 96.56 154 THR A C 1
ATOM 1231 O O . THR A 1 154 ? -19.516 -0.076 4.888 1.00 96.56 154 THR A O 1
ATOM 1234 N N . THR A 1 155 ? -19.554 -2.291 5.132 1.00 94.81 155 THR A N 1
ATOM 1235 C CA . THR A 1 155 ? -20.878 -2.473 4.517 1.00 94.81 155 THR A CA 1
ATOM 1236 C C . THR A 1 155 ? -21.837 -3.208 5.444 1.00 94.81 155 THR A C 1
ATOM 1238 O O . THR A 1 155 ? -21.437 -3.771 6.464 1.00 94.81 155 THR A O 1
ATOM 1241 N N . SER A 1 156 ? -23.107 -3.287 5.042 1.00 93.44 156 SER A N 1
ATOM 1242 C CA . SER A 1 156 ? -24.129 -4.113 5.698 1.00 93.44 156 SER A CA 1
ATOM 1243 C C . SER A 1 156 ? -23.806 -5.613 5.714 1.00 93.44 156 SER A C 1
ATOM 1245 O O . SER A 1 156 ? -24.449 -6.363 6.440 1.00 93.44 156 SER A O 1
ATOM 1247 N N . SER A 1 157 ? -22.804 -6.062 4.947 1.00 94.81 157 SER A N 1
ATOM 1248 C CA . SER A 1 157 ? -22.312 -7.445 4.971 1.00 94.81 157 SER A CA 1
ATOM 1249 C C . SER A 1 157 ? -21.313 -7.720 6.103 1.00 94.81 157 SER A C 1
ATOM 1251 O O . SER A 1 157 ? -20.743 -8.811 6.153 1.00 94.81 157 SER A O 1
ATOM 1253 N N . ALA A 1 158 ? -21.067 -6.750 6.991 1.00 97.12 158 ALA A N 1
ATOM 1254 C CA . ALA A 1 158 ? -20.286 -6.952 8.204 1.00 97.12 158 ALA A CA 1
ATOM 1255 C C . ALA A 1 158 ? -20.876 -8.078 9.065 1.00 97.12 158 ALA A C 1
ATOM 1257 O O . ALA A 1 158 ? -22.090 -8.185 9.240 1.00 97.12 158 ALA A O 1
ATOM 1258 N N . LYS A 1 159 ? -20.001 -8.918 9.619 1.00 97.69 159 LYS A N 1
ATOM 1259 C CA . LYS A 1 159 ? -20.384 -10.053 10.462 1.00 97.69 159 LYS A CA 1
ATOM 1260 C C . LYS A 1 159 ? -19.702 -9.959 11.810 1.00 97.69 159 LYS A C 1
ATOM 1262 O O . LYS A 1 159 ? -18.542 -9.558 11.902 1.00 97.69 159 LYS A O 1
ATOM 1267 N N . ALA A 1 160 ? -20.416 -10.398 12.836 1.00 98.44 160 ALA A N 1
ATOM 1268 C CA . ALA A 1 160 ? -19.872 -10.579 14.163 1.00 98.44 160 ALA A CA 1
ATOM 1269 C C . ALA A 1 160 ? -20.324 -11.920 14.736 1.00 98.44 160 ALA A C 1
ATOM 1271 O O . ALA A 1 160 ? -21.457 -12.353 14.512 1.00 98.44 160 ALA A O 1
ATOM 1272 N N . THR A 1 161 ? -19.445 -12.567 15.496 1.00 98.56 161 THR A N 1
ATOM 1273 C CA . THR A 1 161 ? -19.809 -13.754 16.273 1.00 98.56 161 THR A CA 1
ATOM 1274 C C . THR A 1 161 ? -19.344 -13.627 17.712 1.00 98.56 161 THR A C 1
ATOM 1276 O O . THR A 1 161 ? -18.310 -13.017 17.985 1.00 98.56 161 THR A O 1
ATOM 1279 N N . LEU A 1 162 ? -20.107 -14.227 18.622 1.00 98.25 162 LEU A N 1
ATOM 1280 C CA . LEU A 1 162 ? -19.730 -14.472 20.006 1.00 98.25 162 LEU A CA 1
ATOM 1281 C C . LEU A 1 162 ? -19.662 -15.987 20.203 1.00 98.25 162 LEU A C 1
ATOM 1283 O O . LEU A 1 162 ? -20.663 -16.680 20.034 1.00 98.25 162 LEU A O 1
ATOM 1287 N N . ASN A 1 163 ? -18.485 -16.511 20.535 1.00 97.31 163 ASN A N 1
ATOM 1288 C CA . ASN A 1 163 ? -18.240 -17.946 20.733 1.00 97.31 163 ASN A CA 1
ATOM 1289 C C . ASN A 1 163 ? -18.693 -18.802 19.536 1.00 97.31 163 ASN A C 1
ATOM 1291 O O . ASN A 1 163 ? -19.259 -19.881 19.701 1.00 97.31 163 ASN A O 1
ATOM 1295 N N . GLY A 1 164 ? -18.487 -18.288 18.319 1.00 97.31 164 GLY A N 1
ATOM 1296 C CA . GLY A 1 164 ? -18.880 -18.943 17.068 1.00 97.31 164 GLY A CA 1
ATOM 1297 C C . GLY A 1 164 ? -20.358 -18.797 16.692 1.00 97.31 164 GLY A C 1
ATOM 1298 O O . GLY A 1 164 ? -20.736 -19.200 15.596 1.00 97.31 164 GLY A O 1
ATOM 1299 N N . GLN A 1 165 ? -21.193 -18.195 17.543 1.00 97.94 165 GLN A N 1
ATOM 1300 C CA . GLN A 1 165 ? -22.594 -17.909 17.228 1.00 97.94 165 GLN A CA 1
ATOM 1301 C C . GLN A 1 165 ? -22.737 -16.504 16.641 1.00 97.94 165 GLN A C 1
ATOM 1303 O O . GLN A 1 165 ? -22.225 -15.539 17.208 1.00 97.94 165 GLN A O 1
ATOM 1308 N N . ASN A 1 166 ? -23.436 -16.380 15.511 1.00 97.88 166 ASN A N 1
ATOM 1309 C CA . ASN A 1 166 ? -23.686 -15.087 14.872 1.00 97.88 166 ASN A CA 1
ATOM 1310 C C . ASN A 1 166 ? -24.475 -14.159 15.804 1.00 97.88 166 ASN A C 1
ATOM 1312 O O . ASN A 1 166 ? -25.494 -14.559 16.365 1.00 97.88 166 ASN A O 1
ATOM 1316 N N . ILE A 1 167 ? -24.031 -12.908 15.906 1.00 97.56 167 ILE A N 1
ATOM 1317 C CA . ILE A 1 167 ? -24.750 -11.832 16.594 1.00 97.56 167 ILE A CA 1
ATOM 1318 C C . ILE A 1 167 ? -25.084 -10.721 15.588 1.00 97.56 167 ILE A C 1
ATOM 1320 O O . ILE A 1 167 ? -24.325 -10.514 14.636 1.00 97.56 167 ILE A O 1
ATOM 1324 N N . PRO A 1 168 ? -26.222 -10.023 15.747 1.00 94.75 168 PRO A N 1
ATOM 1325 C CA . PRO A 1 168 ? -26.614 -8.968 14.822 1.00 94.75 168 PRO A CA 1
ATOM 1326 C C . PRO A 1 168 ? -25.599 -7.823 14.854 1.00 94.75 168 PRO A C 1
ATOM 1328 O O . PRO A 1 168 ? -25.251 -7.323 15.923 1.00 94.75 168 PRO A O 1
ATOM 1331 N N . VAL A 1 169 ? -25.141 -7.401 13.675 1.00 91.00 169 VAL A N 1
ATOM 1332 C CA . VAL A 1 169 ? -24.298 -6.211 13.519 1.00 91.00 169 VAL A CA 1
ATOM 1333 C C . VAL A 1 169 ? -25.201 -5.005 13.283 1.00 91.00 169 VAL A C 1
ATOM 1335 O O . VAL A 1 169 ? -26.154 -5.072 12.507 1.00 91.00 169 VAL A O 1
ATOM 1338 N N . THR A 1 170 ? -24.922 -3.911 13.985 1.00 83.50 170 THR A N 1
ATOM 1339 C CA . THR A 1 170 ? -25.622 -2.631 13.835 1.00 83.50 170 THR A CA 1
ATOM 1340 C C . THR A 1 170 ? -25.277 -1.957 12.498 1.00 83.50 170 THR A C 1
ATOM 1342 O O . THR A 1 170 ? -24.445 -2.440 11.729 1.00 83.50 170 THR A O 1
ATOM 1345 N N . SER A 1 171 ? -25.910 -0.823 12.185 1.00 88.81 171 SER A N 1
ATOM 1346 C CA . SER A 1 171 ? -25.571 -0.049 10.986 1.00 88.81 171 SER A CA 1
ATOM 1347 C C . SER A 1 171 ? -24.126 0.466 11.024 1.00 88.81 171 SER A C 1
ATOM 1349 O O . SER A 1 171 ? -23.562 0.717 12.091 1.00 88.81 171 SER A O 1
ATOM 1351 N N . THR A 1 172 ? -23.530 0.685 9.853 1.00 91.00 172 THR A N 1
ATOM 1352 C CA . THR A 1 172 ? -22.244 1.389 9.727 1.00 91.00 172 THR A CA 1
ATOM 1353 C C . THR A 1 172 ? -22.304 2.746 10.424 1.00 91.00 172 THR A C 1
ATOM 1355 O O . THR A 1 172 ? -23.359 3.382 10.432 1.00 91.00 172 THR A O 1
ATOM 1358 N N . GLY A 1 173 ? -21.194 3.215 10.991 1.00 91.62 173 GLY A N 1
ATOM 1359 C CA . GLY A 1 173 ? -21.209 4.483 11.720 1.00 91.62 173 GLY A CA 1
ATOM 1360 C C . GLY A 1 173 ? -21.791 4.361 13.139 1.00 91.62 173 GLY A C 1
ATOM 1361 O O . GLY A 1 173 ? -22.294 5.339 13.681 1.00 91.62 173 GLY A O 1
ATOM 1362 N N . THR A 1 174 ? -21.753 3.173 13.753 1.00 94.44 174 THR A N 1
ATOM 1363 C CA . THR A 1 174 ? -22.251 2.948 15.124 1.00 94.44 174 THR A CA 1
ATOM 1364 C C . THR A 1 174 ? -21.327 2.023 15.922 1.00 94.44 174 THR A C 1
ATOM 1366 O O . THR A 1 174 ? -20.270 1.615 15.440 1.00 94.44 174 THR A O 1
ATOM 1369 N N . PHE A 1 175 ? -21.713 1.686 17.154 1.00 97.00 175 PHE A N 1
ATOM 1370 C CA . PHE A 1 175 ? -21.040 0.674 17.962 1.00 97.00 175 PHE A CA 1
ATOM 1371 C C . PHE A 1 175 ? -21.883 -0.598 18.058 1.00 97.00 175 PHE A C 1
ATOM 1373 O O . PHE A 1 175 ? -23.072 -0.538 18.366 1.00 97.00 175 PHE A O 1
ATOM 1380 N N . LEU A 1 176 ? -21.240 -1.748 17.862 1.00 97.50 176 LEU A N 1
ATOM 1381 C CA . LEU A 1 176 ? -21.771 -3.040 18.271 1.00 97.50 176 LEU A CA 1
ATOM 1382 C C . LEU A 1 176 ? -21.447 -3.247 19.752 1.00 97.50 176 LEU A C 1
ATOM 1384 O O . LEU A 1 176 ? -20.286 -3.444 20.117 1.00 97.50 176 LEU A O 1
ATOM 1388 N N . THR A 1 177 ? -22.471 -3.205 20.597 1.00 97.31 177 THR A N 1
ATOM 1389 C CA . THR A 1 177 ? -22.340 -3.400 22.043 1.00 97.31 177 THR A CA 1
ATOM 1390 C C . THR A 1 177 ? -22.647 -4.843 22.423 1.00 97.31 177 THR A C 1
ATOM 1392 O O . THR A 1 177 ? -23.726 -5.355 22.133 1.00 97.31 177 THR A O 1
ATOM 1395 N N . VAL A 1 178 ? -21.713 -5.488 23.121 1.00 96.81 178 VAL A N 1
ATOM 1396 C CA . VAL A 1 178 ? -21.908 -6.808 23.729 1.00 96.81 178 VAL A CA 1
ATOM 1397 C C . VAL A 1 178 ? -21.775 -6.664 25.239 1.00 96.81 178 VAL A C 1
ATOM 1399 O O . VAL A 1 178 ? -20.687 -6.375 25.733 1.00 96.81 178 VAL A O 1
ATOM 1402 N N . THR A 1 179 ? -22.871 -6.864 25.970 1.00 95.75 179 THR A N 1
ATOM 1403 C CA . THR A 1 179 ? -22.907 -6.781 27.438 1.00 95.75 179 THR A CA 1
ATOM 1404 C C . THR A 1 179 ? -23.046 -8.172 28.037 1.00 95.75 179 THR A C 1
ATOM 1406 O O . THR A 1 179 ? -23.993 -8.896 27.725 1.00 95.75 179 THR A O 1
ATOM 1409 N N . LYS A 1 180 ? -22.100 -8.565 28.895 1.00 93.81 180 LYS A N 1
ATOM 1410 C CA . LYS A 1 180 ? -22.090 -9.889 29.526 1.00 93.81 180 LYS A CA 1
ATOM 1411 C C . LYS A 1 180 ? -21.233 -9.903 30.790 1.00 93.81 180 LYS A C 1
ATOM 1413 O O . LYS A 1 180 ? -20.382 -9.046 30.995 1.00 93.81 180 LYS A O 1
ATOM 1418 N N . LYS A 1 181 ? -21.410 -10.941 31.608 1.00 93.62 181 LYS A N 1
ATOM 1419 C CA . LYS A 1 181 ? -20.370 -11.426 32.524 1.00 93.62 181 LYS A CA 1
ATOM 1420 C C . LYS A 1 181 ? -19.344 -12.236 31.731 1.00 93.62 181 LYS A C 1
ATOM 1422 O O . LYS A 1 181 ? -19.618 -13.373 31.349 1.00 93.62 181 LYS A O 1
ATOM 1427 N N . TRP A 1 182 ? -18.207 -11.625 31.435 1.00 93.38 182 TRP A N 1
ATOM 1428 C CA . TRP A 1 182 ? -17.172 -12.234 30.607 1.00 93.38 182 TRP A CA 1
ATOM 1429 C C . TRP A 1 182 ? -16.434 -13.367 31.328 1.00 93.38 182 TRP A C 1
ATOM 1431 O O . TRP A 1 182 ? -16.162 -13.302 32.529 1.00 93.38 182 TRP A O 1
ATOM 1441 N N . SER A 1 183 ? -16.083 -14.392 30.561 1.00 89.62 183 SER A N 1
ATOM 1442 C CA . SER A 1 183 ? -15.339 -15.580 30.971 1.00 89.62 183 SER A CA 1
ATOM 1443 C C . SER A 1 183 ? -14.102 -15.768 30.091 1.00 89.62 183 SER A C 1
ATOM 1445 O O . SER A 1 183 ? -14.041 -15.254 28.977 1.00 89.62 183 SER A O 1
ATOM 1447 N N . SER A 1 184 ? -13.130 -16.555 30.558 1.00 89.88 184 SER A N 1
ATOM 1448 C CA . SER A 1 184 ? -11.881 -16.811 29.818 1.00 89.88 184 SER A CA 1
ATOM 1449 C C . SER A 1 184 ? -12.045 -17.617 28.524 1.00 89.88 184 SER A C 1
ATOM 1451 O O . SER A 1 184 ? -11.082 -17.792 27.785 1.00 89.88 184 SER A O 1
ATOM 1453 N N . SER A 1 185 ? -13.245 -18.133 28.259 1.00 87.25 185 SER A N 1
ATOM 1454 C CA . SER A 1 185 ? -13.604 -18.807 27.011 1.00 87.25 185 SER A CA 1
ATOM 1455 C C . SER A 1 185 ? -14.288 -17.886 26.002 1.00 87.25 185 SER A C 1
ATOM 1457 O O . SER A 1 185 ? -14.566 -18.334 24.892 1.00 87.25 185 SER A O 1
ATOM 1459 N N . ASP A 1 186 ? -14.611 -16.641 26.374 1.00 95.31 186 ASP A N 1
ATOM 1460 C CA . ASP A 1 186 ? -15.356 -15.756 25.485 1.00 95.31 186 ASP A CA 1
ATOM 1461 C C . ASP A 1 186 ? -14.461 -15.179 24.377 1.00 95.31 186 ASP A C 1
ATOM 1463 O O . ASP A 1 186 ? -13.401 -14.589 24.618 1.00 95.31 186 ASP A O 1
ATOM 1467 N N . VAL A 1 187 ? -14.938 -15.328 23.143 1.00 98.06 187 VAL A N 1
ATOM 1468 C CA . VAL A 1 187 ? -14.295 -14.841 21.926 1.00 98.06 187 VAL A CA 1
ATOM 1469 C C . VAL A 1 187 ? -15.318 -14.081 21.099 1.00 98.06 187 VAL A C 1
ATOM 1471 O O . VAL A 1 187 ? -16.340 -14.636 20.692 1.00 98.06 187 VAL A O 1
ATOM 1474 N N . VAL A 1 188 ? -15.017 -12.820 20.807 1.00 98.56 188 VAL A N 1
ATOM 1475 C CA . VAL A 1 188 ? -15.742 -12.026 19.816 1.00 98.56 188 VAL A CA 1
ATOM 1476 C C . VAL A 1 188 ? -14.922 -11.998 18.536 1.00 98.56 188 VAL A C 1
ATOM 1478 O O . VAL A 1 188 ? -13.723 -11.728 18.569 1.00 98.56 188 VAL A O 1
ATOM 1481 N N . THR A 1 189 ? -15.547 -12.260 17.395 1.00 98.62 189 THR A N 1
ATOM 1482 C CA . THR A 1 189 ? -14.900 -12.057 16.093 1.00 98.62 189 THR A CA 1
ATOM 1483 C C . THR A 1 189 ? -15.684 -11.063 15.263 1.00 98.62 189 THR A C 1
ATOM 1485 O O . THR A 1 189 ? -16.912 -11.069 15.301 1.00 98.62 189 THR A O 1
ATOM 1488 N N . LEU A 1 190 ? -14.970 -10.217 14.524 1.00 98.62 190 LEU A N 1
ATOM 1489 C CA . LEU A 1 190 ? -15.527 -9.297 13.541 1.00 98.62 190 LEU A CA 1
ATOM 1490 C C . LEU A 1 190 ? -14.914 -9.601 12.178 1.00 98.62 190 LEU A C 1
ATOM 1492 O O . LEU A 1 190 ? -13.695 -9.736 12.054 1.00 98.62 190 LEU A O 1
ATOM 1496 N N . GLU A 1 191 ? -15.758 -9.654 11.157 1.00 98.25 191 GLU A N 1
ATOM 1497 C CA . GLU A 1 191 ? -15.360 -9.642 9.755 1.00 98.25 191 GLU A CA 1
ATOM 1498 C C . GLU A 1 191 ? -16.019 -8.431 9.093 1.00 98.25 191 GLU A C 1
ATOM 1500 O O .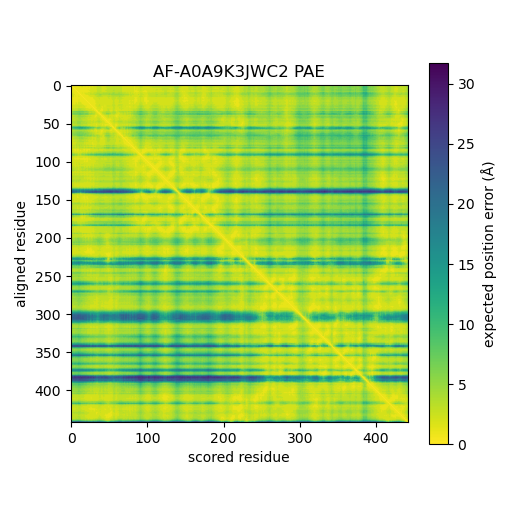 GLU A 1 191 ? -17.238 -8.386 8.921 1.00 98.25 191 GLU A O 1
ATOM 1505 N N . LEU A 1 192 ? -15.210 -7.424 8.765 1.00 98.06 192 LEU A N 1
ATOM 1506 C CA . LEU A 1 192 ? -15.656 -6.139 8.232 1.00 98.06 192 LEU A CA 1
ATOM 1507 C C . LEU A 1 192 ? -15.206 -6.018 6.767 1.00 98.06 192 LEU A C 1
ATOM 1509 O O . LEU A 1 192 ? -14.008 -5.842 6.522 1.00 98.06 192 LEU A O 1
ATOM 1513 N N . PRO A 1 193 ? -16.119 -6.133 5.786 1.00 97.69 193 PRO A N 1
ATOM 1514 C CA . PRO A 1 193 ? -15.798 -5.909 4.380 1.00 97.69 193 PRO A CA 1
ATOM 1515 C C . PRO A 1 193 ? -15.217 -4.514 4.146 1.00 97.69 193 PRO A C 1
ATOM 1517 O O . PRO A 1 193 ? -15.735 -3.524 4.650 1.00 97.69 193 PRO A O 1
ATOM 1520 N N . ILE A 1 194 ? -14.152 -4.432 3.359 1.00 97.31 194 ILE A N 1
ATOM 1521 C CA . ILE A 1 194 ? -13.480 -3.188 2.994 1.00 97.31 194 ILE A CA 1
ATOM 1522 C C . ILE A 1 194 ? -13.893 -2.822 1.573 1.00 97.31 194 ILE A C 1
ATOM 1524 O O . ILE A 1 194 ? -13.816 -3.648 0.667 1.00 97.31 194 ILE A O 1
ATOM 1528 N N . THR A 1 195 ? -14.310 -1.576 1.367 1.00 93.62 195 THR A N 1
ATOM 1529 C CA . THR A 1 195 ? -14.705 -1.078 0.046 1.00 93.62 195 THR A CA 1
ATOM 1530 C C . THR A 1 195 ? -13.674 -0.112 -0.524 1.00 93.62 195 THR A C 1
ATOM 1532 O O . THR A 1 195 ? -12.986 0.603 0.213 1.00 93.62 195 THR A O 1
ATOM 1535 N N . LEU A 1 196 ? -13.572 -0.100 -1.855 1.00 96.69 196 LEU A N 1
ATOM 1536 C CA . LEU A 1 196 ? -12.973 1.011 -2.585 1.00 96.69 196 LEU A CA 1
ATOM 1537 C C . LEU A 1 196 ? -13.978 2.159 -2.647 1.00 96.69 196 LEU A C 1
ATOM 1539 O O . LEU A 1 196 ? -15.175 1.935 -2.821 1.00 96.69 196 LEU A O 1
ATOM 1543 N N . ARG A 1 197 ? -13.480 3.385 -2.535 1.00 95.69 197 ARG A N 1
ATOM 1544 C CA . ARG A 1 197 ? -14.276 4.607 -2.659 1.00 95.69 197 ARG A CA 1
ATOM 1545 C C . ARG A 1 197 ? -13.422 5.749 -3.181 1.00 95.69 197 ARG A C 1
ATOM 1547 O O . ARG A 1 197 ? -12.210 5.777 -2.960 1.00 95.69 197 ARG A O 1
ATOM 1554 N N . THR A 1 198 ? -14.071 6.706 -3.822 1.00 95.44 198 THR A N 1
ATOM 1555 C CA . THR A 1 198 ? -13.466 7.973 -4.220 1.00 95.44 198 THR A CA 1
ATOM 1556 C C . THR A 1 198 ? -13.930 9.087 -3.291 1.00 95.44 198 THR A C 1
ATOM 1558 O O . THR A 1 198 ? -15.023 9.034 -2.727 1.00 95.44 198 THR A O 1
ATOM 1561 N N . GLU A 1 199 ? -13.092 10.099 -3.104 1.00 95.56 199 GLU A N 1
ATOM 1562 C CA . GLU A 1 199 ? -13.462 11.330 -2.407 1.00 95.56 199 GLU A CA 1
ATOM 1563 C C . GLU A 1 199 ? -12.959 12.535 -3.189 1.00 95.56 199 GLU A C 1
ATOM 1565 O O . GLU A 1 199 ? -11.758 12.641 -3.439 1.00 95.56 199 GLU A O 1
ATOM 1570 N N . ALA A 1 200 ? -13.866 13.442 -3.550 1.00 95.06 200 ALA A N 1
ATOM 1571 C CA . ALA A 1 200 ? -13.502 14.703 -4.181 1.00 95.06 200 ALA A CA 1
ATOM 1572 C C . ALA A 1 200 ? -12.625 15.543 -3.243 1.00 95.06 200 ALA A C 1
ATOM 1574 O O . ALA A 1 200 ? -12.834 15.569 -2.020 1.00 95.06 200 ALA A O 1
ATOM 1575 N N . ILE A 1 201 ? -11.651 16.246 -3.820 1.00 93.94 201 ILE A N 1
ATOM 1576 C CA . ILE A 1 201 ? -10.900 17.260 -3.087 1.00 93.94 201 ILE A CA 1
ATOM 1577 C C . ILE A 1 201 ? -11.867 18.326 -2.553 1.00 93.94 201 ILE A C 1
ATOM 1579 O O . ILE A 1 201 ? -12.826 18.712 -3.217 1.00 93.94 201 ILE A O 1
ATOM 1583 N N . GLN A 1 202 ? -11.63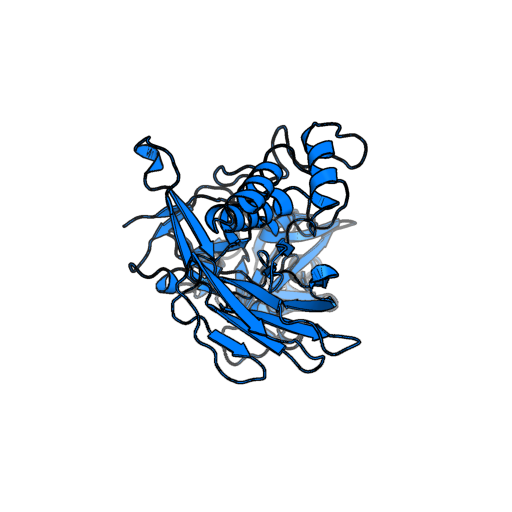3 18.790 -1.327 1.00 92.00 202 GLN A N 1
ATOM 1584 C CA . GLN A 1 202 ? -12.447 19.833 -0.699 1.00 92.00 202 GLN A CA 1
ATOM 1585 C C . GLN A 1 202 ? -11.961 21.212 -1.160 1.00 92.00 202 GLN A C 1
ATOM 1587 O O . GLN A 1 202 ? -11.351 21.952 -0.390 1.00 92.00 202 GLN A O 1
ATOM 1592 N N . ASP A 1 203 ? -12.168 21.507 -2.442 1.00 92.50 203 ASP A N 1
ATOM 1593 C CA . ASP A 1 203 ? -11.786 22.761 -3.088 1.00 92.50 203 ASP A CA 1
ATOM 1594 C C . ASP A 1 203 ? -12.947 23.276 -3.946 1.00 92.50 203 ASP A C 1
ATOM 1596 O O . ASP A 1 203 ? -13.504 22.536 -4.754 1.00 92.50 203 ASP A O 1
ATOM 1600 N N . GLU A 1 204 ? -13.332 24.537 -3.755 1.00 92.62 204 GLU A N 1
ATOM 1601 C CA . GLU A 1 204 ? -14.475 25.148 -4.450 1.00 92.62 204 GLU A CA 1
ATOM 1602 C C . GLU A 1 204 ? -14.126 25.632 -5.865 1.00 92.62 204 GLU A C 1
ATOM 1604 O O . GLU A 1 204 ? -15.013 25.990 -6.643 1.00 92.62 204 GLU A O 1
ATOM 1609 N N . ARG A 1 205 ? -12.838 25.666 -6.222 1.00 95.25 205 ARG A N 1
ATOM 1610 C CA . ARG A 1 205 ? -12.396 26.138 -7.533 1.00 95.25 205 ARG A CA 1
ATOM 1611 C C . ARG A 1 205 ? -12.666 25.078 -8.602 1.00 95.25 205 ARG A C 1
ATOM 1613 O O . ARG A 1 205 ? -12.276 23.916 -8.477 1.00 95.25 205 ARG A O 1
ATOM 1620 N N . SER A 1 206 ? -13.317 25.498 -9.685 1.00 92.50 206 SER A N 1
ATOM 1621 C CA . SER A 1 206 ? -13.825 24.607 -10.737 1.00 92.50 206 SER A CA 1
ATOM 1622 C C . SER A 1 206 ? -12.755 23.742 -11.410 1.00 92.50 206 SER A C 1
ATOM 1624 O O . SER A 1 206 ? -13.034 22.609 -11.797 1.00 92.50 206 SER A O 1
ATOM 1626 N N . GLU A 1 207 ? -11.520 24.235 -11.512 1.00 90.69 207 GLU A N 1
ATOM 1627 C CA . GLU A 1 207 ? -10.395 23.513 -12.103 1.00 90.69 207 GLU A CA 1
ATOM 1628 C C . GLU A 1 207 ? -10.008 22.248 -11.317 1.00 90.69 207 GLU A C 1
ATOM 1630 O O . GLU A 1 207 ? -9.450 21.318 -11.899 1.00 90.69 207 GLU A O 1
ATOM 1635 N N . TYR A 1 208 ? -10.361 22.165 -10.028 1.00 91.88 208 TYR A N 1
ATOM 1636 C CA . TYR A 1 208 ? -10.081 21.011 -9.170 1.00 91.88 208 TYR A CA 1
ATOM 1637 C C . TYR A 1 208 ? -11.294 20.103 -8.941 1.00 91.88 208 TYR A C 1
ATOM 1639 O O . TYR A 1 208 ? -11.141 19.043 -8.342 1.00 91.88 208 TYR A O 1
ATOM 1647 N N . ALA A 1 209 ? -12.477 20.442 -9.465 1.00 90.31 209 ALA A N 1
ATOM 1648 C CA . ALA A 1 209 ? -13.715 19.685 -9.232 1.00 90.31 209 ALA A CA 1
ATOM 1649 C C . ALA A 1 209 ? -13.651 18.216 -9.704 1.00 90.31 209 ALA A C 1
ATOM 1651 O O . ALA A 1 209 ? -14.381 17.361 -9.210 1.00 90.31 209 ALA A O 1
ATOM 1652 N N . SER A 1 210 ? -12.765 17.912 -10.658 1.00 90.31 210 SER A N 1
ATOM 1653 C CA . SER A 1 210 ? -12.545 16.553 -11.174 1.00 90.31 210 SER A CA 1
ATOM 1654 C C . SER A 1 210 ? -11.522 15.737 -10.371 1.00 90.31 210 SER A C 1
ATOM 1656 O O . SER A 1 210 ? -11.369 14.537 -10.620 1.00 90.31 210 SER A O 1
ATOM 1658 N N . LEU A 1 211 ? -10.834 16.350 -9.400 1.00 94.31 211 LEU A N 1
ATOM 1659 C CA . LEU A 1 211 ? -9.807 15.691 -8.601 1.00 94.31 211 LEU A CA 1
ATOM 1660 C C . LEU A 1 211 ? -10.408 14.874 -7.464 1.00 94.31 211 LEU A C 1
ATOM 1662 O O . LEU A 1 211 ? -11.095 15.394 -6.585 1.00 94.31 211 LEU A O 1
ATOM 1666 N N . HIS A 1 212 ? -10.066 13.591 -7.445 1.00 95.50 212 HIS A N 1
ATOM 1667 C CA . HIS A 1 212 ? -10.525 12.643 -6.444 1.00 95.50 212 HIS A CA 1
ATOM 1668 C C . HIS A 1 212 ? -9.353 11.866 -5.850 1.00 95.50 212 HIS A C 1
ATOM 1670 O O . HIS A 1 212 ? -8.441 11.453 -6.561 1.00 95.50 212 HIS A O 1
ATOM 1676 N N . ALA A 1 213 ? -9.386 11.632 -4.543 1.00 96.75 213 ALA A N 1
ATOM 1677 C CA . ALA A 1 213 ? -8.558 10.631 -3.886 1.00 96.75 213 ALA A CA 1
ATOM 1678 C C . ALA A 1 213 ? -9.241 9.259 -3.963 1.00 96.75 213 ALA A C 1
ATOM 1680 O O . ALA A 1 213 ? -10.470 9.177 -3.965 1.00 96.75 213 ALA A O 1
ATOM 1681 N N . ILE A 1 214 ? -8.456 8.181 -3.964 1.00 97.38 214 ILE A N 1
ATOM 1682 C CA . ILE A 1 214 ? -8.960 6.802 -3.890 1.00 97.38 214 ILE A CA 1
ATOM 1683 C C . ILE A 1 214 ? -8.598 6.221 -2.528 1.00 97.38 214 ILE A C 1
ATOM 1685 O O . ILE A 1 214 ? -7.455 6.315 -2.080 1.00 97.38 214 ILE A O 1
ATOM 1689 N N . LEU A 1 215 ? -9.569 5.608 -1.857 1.00 98.06 215 LEU A N 1
ATOM 1690 C CA . LEU A 1 215 ? -9.362 4.965 -0.568 1.00 98.06 215 LEU A CA 1
ATOM 1691 C C . LEU A 1 215 ? -9.860 3.522 -0.594 1.00 98.06 215 LEU A C 1
ATOM 1693 O O . LEU A 1 215 ? -10.900 3.220 -1.174 1.00 98.06 215 LEU A O 1
ATOM 1697 N N . PHE A 1 216 ? -9.124 2.647 0.084 1.00 98.25 216 PHE A N 1
ATOM 1698 C CA . PHE A 1 216 ? -9.516 1.278 0.391 1.00 98.25 216 PHE A CA 1
ATOM 1699 C C . PHE A 1 216 ? -9.773 1.187 1.895 1.00 98.25 216 PHE A C 1
ATOM 1701 O O . PHE A 1 216 ? -8.838 1.128 2.695 1.00 98.25 216 PHE A O 1
ATOM 1708 N N . GLY A 1 217 ? -11.040 1.278 2.300 1.00 97.19 217 GLY A N 1
ATOM 1709 C CA . GLY A 1 217 ? -11.412 1.425 3.708 1.00 97.19 217 GLY A CA 1
ATOM 1710 C C . GLY A 1 217 ? -10.776 2.664 4.358 1.00 97.19 217 GLY A C 1
ATOM 1711 O O . GLY A 1 217 ? -11.073 3.792 3.938 1.00 97.19 217 GLY A O 1
ATOM 1712 N N . PRO A 1 218 ? -9.903 2.488 5.372 1.00 97.12 218 PRO A N 1
ATOM 1713 C CA . PRO A 1 218 ? -9.185 3.589 6.007 1.00 97.12 218 PRO A CA 1
ATOM 1714 C C . PRO A 1 218 ? -7.897 4.001 5.271 1.00 97.12 218 PRO A C 1
ATOM 1716 O O . PRO A 1 218 ? -7.297 5.009 5.643 1.00 97.12 218 PRO A O 1
ATOM 1719 N N . TYR A 1 219 ? -7.452 3.251 4.258 1.00 98.44 219 TYR A N 1
ATOM 1720 C CA . TYR A 1 219 ? -6.163 3.453 3.592 1.00 98.44 219 TYR A CA 1
ATOM 1721 C C . TYR A 1 219 ? -6.293 4.368 2.371 1.00 98.44 219 TYR A C 1
ATOM 1723 O O . TYR A 1 219 ? -7.018 4.051 1.433 1.00 98.44 219 TYR A O 1
ATOM 1731 N N . LEU A 1 220 ? -5.559 5.480 2.362 1.00 98.31 220 LEU A N 1
ATOM 1732 C CA . LEU A 1 220 ? -5.386 6.348 1.200 1.00 98.31 220 LEU A CA 1
ATOM 1733 C C . LEU A 1 220 ? -4.427 5.690 0.213 1.00 98.31 220 LEU A C 1
ATOM 1735 O O . LEU A 1 220 ? -3.260 5.463 0.545 1.00 98.31 220 LEU A O 1
ATOM 1739 N N . LEU A 1 221 ? -4.926 5.410 -0.988 1.00 98.50 221 LEU A N 1
ATOM 1740 C CA . LEU A 1 221 ? -4.141 4.863 -2.082 1.00 98.50 221 LEU A CA 1
ATOM 1741 C C . LEU A 1 221 ? -3.562 5.995 -2.932 1.00 98.50 221 LEU A C 1
ATOM 1743 O O . LEU A 1 221 ? -4.247 6.968 -3.239 1.00 98.50 221 LEU A O 1
ATOM 1747 N N . VAL A 1 222 ? -2.301 5.847 -3.323 1.00 97.94 222 VAL A N 1
ATOM 1748 C CA . VAL A 1 222 ? -1.571 6.782 -4.184 1.00 97.94 222 VAL A CA 1
ATOM 1749 C C . VAL A 1 222 ? -0.968 6.030 -5.358 1.00 97.94 222 VAL A C 1
ATOM 1751 O O . VAL A 1 222 ? -0.588 4.868 -5.208 1.00 97.94 222 VAL A O 1
ATOM 1754 N N . ALA A 1 223 ? -0.874 6.679 -6.516 1.00 97.25 223 ALA A N 1
ATOM 1755 C CA . ALA A 1 223 ? -0.214 6.103 -7.679 1.00 97.25 223 ALA A CA 1
ATOM 1756 C C . ALA A 1 223 ? 1.285 6.352 -7.614 1.00 97.25 223 ALA A C 1
ATOM 1758 O O . ALA A 1 223 ? 1.697 7.487 -7.390 1.00 97.25 223 ALA A O 1
ATOM 1759 N N . LEU A 1 224 ? 2.091 5.322 -7.862 1.00 95.62 224 LEU A N 1
ATOM 1760 C CA . LEU A 1 224 ? 3.516 5.495 -8.126 1.00 95.62 224 LEU A CA 1
ATOM 1761 C C . LEU A 1 224 ? 3.694 6.082 -9.530 1.00 95.62 224 LEU A C 1
ATOM 1763 O O . LEU A 1 224 ? 3.440 5.411 -10.524 1.00 95.62 224 LEU A O 1
ATOM 1767 N N . THR A 1 225 ? 4.085 7.353 -9.608 1.00 93.69 225 THR A N 1
ATOM 1768 C CA . THR A 1 225 ? 4.257 8.099 -10.863 1.00 93.69 225 THR A CA 1
ATOM 1769 C C . THR A 1 225 ? 5.052 9.380 -10.611 1.00 93.69 225 THR A C 1
ATOM 1771 O O . THR A 1 225 ? 5.100 9.879 -9.489 1.00 93.69 225 THR A O 1
ATOM 1774 N N . THR A 1 226 ? 5.660 9.937 -11.655 1.00 90.88 226 THR A N 1
ATOM 1775 C CA . THR A 1 226 ? 6.392 11.214 -11.620 1.00 90.88 226 THR A CA 1
ATOM 1776 C C . THR A 1 226 ? 5.576 12.399 -12.139 1.00 90.88 226 THR A C 1
ATOM 1778 O O . THR A 1 226 ? 6.117 13.494 -12.255 1.00 90.88 226 THR A O 1
ATOM 1781 N N . GLY A 1 227 ? 4.299 12.209 -12.480 1.00 88.69 227 GLY A N 1
ATOM 1782 C CA . GLY A 1 227 ? 3.447 13.264 -13.032 1.00 88.69 227 GLY A CA 1
ATOM 1783 C C . GLY A 1 227 ? 1.978 13.117 -12.651 1.00 88.69 227 GLY A C 1
ATOM 1784 O O . GLY A 1 227 ? 1.622 12.356 -11.750 1.00 88.69 227 GLY A O 1
ATOM 1785 N N . GLU A 1 228 ? 1.117 13.858 -13.343 1.00 82.88 228 GLU A N 1
ATOM 1786 C CA . GLU A 1 228 ? -0.333 13.770 -13.159 1.00 82.88 228 GLU A CA 1
ATOM 1787 C C . GLU A 1 228 ? -0.873 12.373 -13.502 1.00 82.88 228 GLU A C 1
ATOM 1789 O O . GLU A 1 228 ? -0.203 11.536 -14.115 1.00 82.88 228 GLU A O 1
ATOM 1794 N N . SER A 1 229 ? -2.081 12.077 -13.026 1.00 81.06 229 SER A N 1
ATOM 1795 C CA . SER A 1 229 ? -2.721 10.777 -13.229 1.00 81.06 229 SER A CA 1
ATOM 1796 C C . SER A 1 229 ? -4.170 10.956 -13.648 1.00 81.06 229 SER A C 1
ATOM 1798 O O . SER A 1 229 ? -5.022 11.346 -12.846 1.00 81.06 229 SER A O 1
ATOM 1800 N N . ASP A 1 230 ? -4.421 10.651 -14.918 1.00 88.94 230 ASP A N 1
ATOM 1801 C CA . ASP A 1 230 ? -5.737 10.679 -15.541 1.00 88.94 230 ASP A CA 1
ATOM 1802 C C . ASP A 1 230 ? -6.327 9.271 -15.544 1.00 88.94 230 ASP A C 1
ATOM 1804 O O . ASP A 1 230 ? -5.818 8.361 -16.207 1.00 88.94 230 ASP A O 1
ATOM 1808 N N . LEU A 1 231 ? -7.420 9.091 -14.811 1.00 89.06 231 LEU A N 1
ATOM 1809 C CA . LEU A 1 231 ? -8.140 7.828 -14.744 1.00 89.06 231 LEU A CA 1
ATOM 1810 C C . LEU A 1 231 ? -9.286 7.823 -15.746 1.00 89.06 231 LEU A C 1
ATOM 1812 O O . LEU A 1 231 ? -10.043 8.791 -15.838 1.00 89.06 231 LEU A O 1
ATOM 1816 N N . LYS A 1 232 ? -9.416 6.711 -16.473 1.00 83.81 232 LYS A N 1
ATOM 1817 C CA . LYS A 1 232 ? -10.510 6.486 -17.414 1.00 83.81 232 LYS A CA 1
ATOM 1818 C C . LYS A 1 232 ? -11.327 5.277 -16.942 1.00 83.81 232 LYS A C 1
ATOM 1820 O O . LYS A 1 232 ? -10.978 4.146 -17.278 1.00 83.81 232 LYS A O 1
ATOM 1825 N N . PRO A 1 233 ? -12.354 5.486 -16.109 1.00 80.06 233 PRO A N 1
ATOM 1826 C CA . PRO A 1 233 ? -13.273 4.432 -15.727 1.00 80.06 233 PRO A CA 1
ATOM 1827 C C . PRO A 1 233 ? -14.022 3.923 -16.965 1.00 80.06 233 PRO A C 1
ATOM 1829 O O . PRO A 1 233 ? -14.612 4.697 -17.711 1.00 80.06 233 PRO A O 1
ATOM 1832 N N . ASP A 1 234 ? -14.029 2.606 -17.164 1.00 76.94 234 ASP A N 1
ATOM 1833 C CA . ASP A 1 234 ? -14.871 1.964 -18.187 1.00 76.94 234 ASP A CA 1
ATOM 1834 C C . ASP A 1 234 ? -16.308 1.724 -17.672 1.00 76.94 234 ASP A C 1
ATOM 1836 O O . ASP A 1 234 ? -17.192 1.310 -18.421 1.00 76.94 234 ASP A O 1
ATOM 1840 N N . SER A 1 235 ? -16.537 1.931 -16.369 1.00 82.56 235 SER A N 1
ATOM 1841 C CA . SER A 1 235 ? -17.823 1.758 -15.697 1.00 82.56 235 SER A CA 1
ATOM 1842 C C . SER A 1 235 ? -17.898 2.599 -14.416 1.00 82.56 235 SER A C 1
ATOM 1844 O O . SER A 1 235 ? -16.885 3.046 -13.873 1.00 82.56 235 SER A O 1
ATOM 1846 N N . ASN A 1 236 ? -19.108 2.751 -13.873 1.00 80.94 236 ASN A N 1
ATOM 1847 C CA . ASN A 1 236 ? -19.318 3.406 -12.579 1.00 80.94 236 ASN A CA 1
ATOM 1848 C C . ASN A 1 236 ? -18.761 2.597 -11.392 1.00 80.94 236 ASN A C 1
ATOM 1850 O O . ASN A 1 236 ? -18.577 3.151 -10.308 1.00 80.94 236 ASN A O 1
ATOM 1854 N N . SER A 1 237 ? -18.520 1.291 -11.557 1.00 88.19 237 SER A N 1
ATOM 1855 C CA . SER A 1 237 ? -18.025 0.447 -10.471 1.00 88.19 237 SER A CA 1
ATOM 1856 C C . SER A 1 237 ? -16.504 0.506 -10.394 1.00 88.19 237 SER A C 1
ATOM 1858 O O . SER A 1 237 ? -15.802 0.089 -11.314 1.00 88.19 237 SER A O 1
ATOM 1860 N N . LEU A 1 238 ? -15.980 0.956 -9.250 1.00 89.00 238 LEU A N 1
ATOM 1861 C CA . LEU A 1 238 ? -14.535 1.023 -9.002 1.00 89.00 238 LEU A CA 1
ATOM 1862 C C . LEU A 1 238 ? -13.841 -0.334 -9.174 1.00 89.00 238 LEU A C 1
ATOM 1864 O O . LEU A 1 238 ? -12.691 -0.376 -9.594 1.00 89.00 238 LEU A O 1
ATOM 1868 N N . SER A 1 239 ? -14.527 -1.445 -8.892 1.00 87.75 239 SER A N 1
ATOM 1869 C CA . SER A 1 239 ? -13.970 -2.799 -9.032 1.00 87.75 239 SER A CA 1
ATOM 1870 C C . SER A 1 239 ? -13.612 -3.183 -10.469 1.00 87.75 239 SER A C 1
ATOM 1872 O O . SER A 1 239 ? -12.800 -4.081 -10.670 1.00 87.75 239 SER A O 1
ATOM 1874 N N . ASP A 1 240 ? -14.217 -2.533 -11.463 1.00 88.69 240 ASP A N 1
ATOM 1875 C CA . ASP A 1 240 ? -14.071 -2.913 -12.875 1.00 88.69 240 ASP A CA 1
ATOM 1876 C C . ASP A 1 240 ? -12.822 -2.283 -13.508 1.00 88.69 240 ASP A C 1
ATOM 1878 O O . ASP A 1 240 ? -12.336 -2.712 -14.563 1.00 88.69 240 ASP A O 1
ATOM 1882 N N . TRP A 1 241 ? -12.292 -1.249 -12.854 1.00 91.12 241 TRP A N 1
ATOM 1883 C CA . TRP A 1 241 ? -11.125 -0.507 -13.307 1.00 91.12 241 TRP A CA 1
ATOM 1884 C C . TRP A 1 241 ? -10.040 -0.347 -12.236 1.00 91.12 241 TRP A C 1
ATOM 1886 O O . TRP A 1 241 ? -8.941 0.075 -12.579 1.00 91.12 241 TRP A O 1
ATOM 1896 N N . ILE A 1 242 ? -10.284 -0.751 -10.985 1.00 95.56 242 ILE A N 1
ATOM 1897 C CA . ILE A 1 242 ? -9.278 -0.905 -9.926 1.00 95.56 242 ILE A CA 1
ATOM 1898 C C . ILE A 1 242 ? -9.246 -2.371 -9.494 1.00 95.56 242 ILE A C 1
ATOM 1900 O O . ILE A 1 242 ? -10.134 -2.855 -8.792 1.00 95.56 242 ILE A O 1
ATOM 1904 N N . THR A 1 243 ? -8.193 -3.079 -9.888 1.00 96.19 243 THR A N 1
ATOM 1905 C CA . THR A 1 243 ? -8.062 -4.527 -9.681 1.00 96.19 243 THR A CA 1
ATOM 1906 C C . THR A 1 243 ? -6.978 -4.841 -8.647 1.00 96.19 243 THR A C 1
ATOM 1908 O O . THR A 1 243 ? -5.915 -4.220 -8.677 1.00 96.19 243 THR A O 1
ATOM 1911 N N . PRO A 1 244 ? -7.215 -5.757 -7.691 1.00 97.69 244 PRO A N 1
ATOM 1912 C CA . PRO A 1 244 ? -6.217 -6.107 -6.685 1.00 97.69 244 PRO A CA 1
ATOM 1913 C C . PRO A 1 244 ? -5.043 -6.867 -7.308 1.00 97.69 244 PRO A C 1
ATOM 1915 O O . PRO A 1 244 ? -5.236 -7.706 -8.186 1.00 97.69 244 PRO A O 1
ATOM 1918 N N . ILE A 1 245 ? -3.829 -6.608 -6.820 1.00 96.56 245 ILE A N 1
ATOM 1919 C CA . ILE A 1 245 ? -2.632 -7.363 -7.209 1.00 96.56 245 ILE A CA 1
ATOM 1920 C C . ILE A 1 245 ? -2.475 -8.577 -6.282 1.00 96.56 245 ILE A C 1
ATOM 1922 O O . ILE A 1 245 ? -2.321 -8.366 -5.079 1.00 96.56 245 ILE A O 1
ATOM 1926 N N . PRO A 1 246 ? -2.486 -9.821 -6.799 1.00 92.69 246 PRO A N 1
ATOM 1927 C CA . PRO A 1 246 ? -2.319 -11.026 -5.985 1.00 92.69 246 PRO A CA 1
ATOM 1928 C C . PRO A 1 246 ? -0.928 -11.142 -5.343 1.00 92.69 246 PRO A C 1
ATOM 1930 O O . PRO A 1 246 ? 0.062 -10.635 -5.879 1.00 92.69 246 PRO A O 1
ATOM 1933 N N . SER A 1 247 ? -0.821 -11.876 -4.228 1.00 90.50 247 SER A N 1
ATOM 1934 C CA . SER A 1 247 ? 0.454 -12.103 -3.527 1.00 90.50 247 SER A CA 1
ATOM 1935 C C . SER A 1 247 ? 1.524 -12.754 -4.398 1.00 90.50 247 SER A C 1
ATOM 1937 O O . SER A 1 247 ? 2.715 -12.490 -4.225 1.00 90.50 247 SER A O 1
ATOM 1939 N N . GLU A 1 248 ? 1.107 -13.599 -5.335 1.00 89.56 248 GLU A N 1
ATOM 1940 C CA . GLU A 1 248 ? 1.992 -14.411 -6.166 1.00 89.56 248 GLU A CA 1
ATOM 1941 C C . GLU A 1 248 ? 2.801 -13.546 -7.136 1.00 89.56 248 GLU A C 1
ATOM 1943 O O . GLU A 1 248 ? 3.858 -13.964 -7.594 1.00 89.56 248 GLU A O 1
ATOM 1948 N N . TYR A 1 249 ? 2.360 -12.319 -7.426 1.00 91.94 249 TYR A N 1
ATOM 1949 C CA . TYR A 1 249 ? 3.080 -11.437 -8.347 1.00 91.94 249 TYR A CA 1
ATOM 1950 C C . TYR A 1 249 ? 4.442 -11.013 -7.789 1.00 91.94 249 TYR A C 1
ATOM 1952 O O . TYR A 1 249 ? 5.355 -10.752 -8.567 1.00 91.94 249 TYR A O 1
ATOM 1960 N N . ASN A 1 250 ? 4.627 -11.004 -6.464 1.00 93.62 250 ASN A N 1
ATOM 1961 C CA . ASN A 1 250 ? 5.922 -10.674 -5.864 1.00 93.62 250 ASN A CA 1
ATOM 1962 C C . ASN A 1 250 ? 7.015 -11.700 -6.194 1.00 93.62 250 ASN A C 1
ATOM 1964 O O . ASN A 1 250 ? 8.170 -11.312 -6.340 1.00 93.62 250 ASN A O 1
ATOM 1968 N N . SER A 1 251 ? 6.685 -12.985 -6.379 1.00 90.62 251 SER A N 1
ATOM 1969 C CA . SER A 1 251 ? 7.692 -13.986 -6.776 1.00 90.62 251 SER A CA 1
ATOM 1970 C C . SER A 1 251 ? 8.134 -13.848 -8.237 1.00 90.62 251 SER A C 1
ATOM 1972 O O . SER A 1 251 ? 9.120 -14.461 -8.641 1.00 90.62 251 SER A O 1
ATOM 1974 N N . GLN A 1 252 ? 7.425 -13.031 -9.021 1.00 91.62 252 GLN A N 1
ATOM 1975 C CA . GLN A 1 252 ? 7.715 -12.743 -10.425 1.00 91.62 252 GLN A CA 1
ATOM 1976 C C . GLN A 1 252 ? 8.552 -11.468 -10.603 1.00 91.62 252 GLN A C 1
ATOM 1978 O O . GLN A 1 252 ? 8.910 -11.134 -11.734 1.00 91.62 252 GLN A O 1
ATOM 1983 N N . LEU A 1 253 ? 8.845 -10.735 -9.522 1.00 95.25 253 LEU A N 1
ATOM 1984 C CA . LEU A 1 253 ? 9.612 -9.495 -9.579 1.00 95.25 253 LEU A CA 1
ATOM 1985 C C . LEU A 1 253 ? 11.114 -9.778 -9.599 1.00 95.25 253 LEU A C 1
ATOM 1987 O O . LEU A 1 253 ? 11.644 -10.488 -8.743 1.00 95.25 253 LEU A O 1
ATOM 1991 N N . ILE A 1 254 ? 11.806 -9.169 -10.556 1.00 95.88 254 ILE A N 1
ATOM 1992 C CA . ILE A 1 254 ? 13.253 -9.264 -10.732 1.00 95.88 254 ILE A CA 1
ATOM 1993 C C . ILE A 1 254 ? 13.890 -7.893 -10.951 1.00 95.88 254 ILE A C 1
ATOM 1995 O O . ILE A 1 254 ? 13.227 -6.914 -11.298 1.00 95.88 254 ILE A O 1
ATOM 1999 N N . SER A 1 255 ? 15.212 -7.852 -10.821 1.00 97.12 255 SER A N 1
ATOM 2000 C CA . SER A 1 255 ? 16.053 -6.800 -11.391 1.00 97.12 255 SER A CA 1
ATOM 2001 C C . SER A 1 255 ? 17.218 -7.422 -12.162 1.00 97.12 255 SER A C 1
ATOM 2003 O O . SER A 1 255 ? 17.796 -8.430 -11.744 1.00 97.12 255 SER A O 1
ATOM 2005 N N . LEU A 1 256 ? 17.560 -6.834 -13.308 1.00 96.38 256 LEU A N 1
ATOM 2006 C CA . LEU A 1 256 ? 18.639 -7.304 -14.180 1.00 96.38 256 LEU A CA 1
ATOM 2007 C C . LEU A 1 256 ? 19.850 -6.403 -13.995 1.00 96.38 256 LEU A C 1
ATOM 2009 O O . LEU A 1 256 ? 19.742 -5.197 -14.216 1.00 96.38 256 LEU A O 1
ATOM 2013 N N . SER A 1 257 ? 20.989 -6.968 -13.591 1.00 95.44 257 SER A N 1
ATOM 2014 C CA . SER A 1 257 ? 22.189 -6.181 -13.306 1.00 95.44 257 SER A CA 1
ATOM 2015 C C . SER A 1 257 ? 23.456 -6.677 -13.987 1.00 95.44 257 SER A C 1
ATOM 2017 O O . SER A 1 257 ? 23.596 -7.848 -14.330 1.00 95.44 257 SER A O 1
ATOM 2019 N N . GLN A 1 258 ? 24.399 -5.759 -14.165 1.00 93.38 258 GLN A N 1
ATOM 2020 C CA . GLN A 1 258 ? 25.723 -5.988 -14.727 1.00 93.38 258 GLN A CA 1
ATOM 2021 C C . GLN A 1 258 ? 26.777 -5.290 -13.878 1.00 93.38 258 GLN A C 1
ATOM 2023 O O . GLN A 1 258 ? 26.554 -4.197 -13.358 1.00 93.38 258 GLN A O 1
ATOM 2028 N N . GLN A 1 259 ? 27.947 -5.910 -13.760 1.00 90.44 259 GLN A N 1
ATOM 2029 C CA . GLN A 1 259 ? 29.094 -5.297 -13.103 1.00 90.44 259 GLN A CA 1
ATOM 2030 C C . GLN A 1 259 ? 29.998 -4.640 -14.150 1.00 90.44 259 GLN A C 1
ATOM 2032 O O . GLN A 1 259 ? 30.354 -5.268 -15.144 1.00 90.44 259 GLN A O 1
ATOM 2037 N N . SER A 1 260 ? 30.399 -3.393 -13.907 1.00 86.06 260 SER A N 1
ATOM 2038 C CA . SER A 1 260 ? 31.408 -2.687 -14.699 1.00 86.06 260 SER A CA 1
ATOM 2039 C C . SER A 1 260 ? 32.389 -1.995 -13.754 1.00 86.06 260 SER A C 1
ATOM 2041 O O . SER A 1 260 ? 32.035 -1.070 -13.016 1.00 86.06 260 SER A O 1
ATOM 2043 N N . GLY A 1 261 ? 33.621 -2.512 -13.708 1.00 85.25 261 GLY A N 1
ATOM 2044 C CA . GLY A 1 261 ? 34.604 -2.153 -12.685 1.00 85.25 261 GLY A CA 1
ATOM 2045 C C . GLY A 1 261 ? 34.099 -2.462 -11.268 1.00 85.25 261 GLY A C 1
ATOM 2046 O O . GLY A 1 261 ? 33.667 -3.579 -10.975 1.00 85.25 261 GLY A O 1
ATOM 2047 N N . ASN A 1 262 ? 34.129 -1.452 -10.395 1.00 89.19 262 ASN A N 1
ATOM 2048 C CA . ASN A 1 262 ? 33.663 -1.557 -9.005 1.00 89.19 262 ASN A CA 1
ATOM 2049 C C . ASN A 1 262 ? 32.168 -1.251 -8.832 1.00 89.19 262 ASN A C 1
ATOM 2051 O O . ASN A 1 262 ? 31.647 -1.357 -7.724 1.00 89.19 262 ASN A O 1
ATOM 2055 N N . ASN A 1 263 ? 31.478 -0.86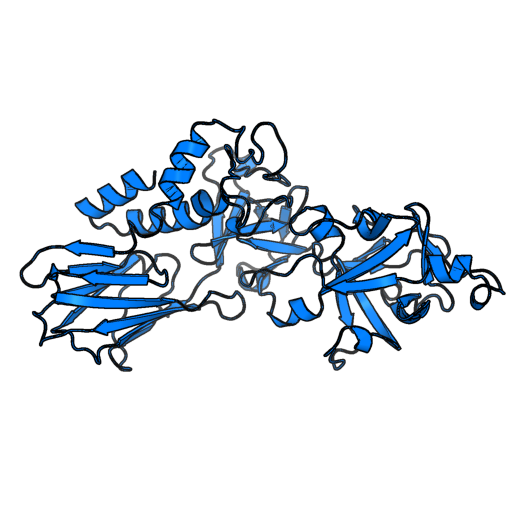6 -9.907 1.00 92.31 263 ASN A N 1
ATOM 2056 C CA . ASN A 1 263 ? 30.083 -0.455 -9.854 1.00 92.31 263 ASN A CA 1
ATOM 2057 C C . ASN A 1 263 ? 29.179 -1.550 -10.420 1.00 92.31 263 ASN A C 1
ATOM 2059 O O . ASN A 1 263 ? 29.515 -2.229 -11.391 1.00 92.31 263 ASN A O 1
ATOM 2063 N N . THR A 1 264 ? 28.004 -1.694 -9.815 1.00 94.94 264 THR A N 1
ATOM 2064 C CA . THR A 1 264 ? 26.921 -2.517 -10.357 1.00 94.94 264 THR A CA 1
ATOM 2065 C C . THR A 1 264 ? 25.878 -1.593 -10.961 1.00 94.94 264 THR A C 1
ATOM 2067 O O . THR A 1 264 ? 25.488 -0.608 -10.334 1.00 94.94 264 THR A O 1
ATOM 2070 N N . PHE A 1 265 ? 25.429 -1.914 -12.166 1.00 95.81 265 PHE A N 1
ATOM 2071 C CA . PHE A 1 265 ? 24.385 -1.198 -12.884 1.00 95.81 265 PHE A CA 1
ATOM 2072 C C . PHE A 1 265 ? 23.168 -2.102 -13.044 1.00 95.81 265 PHE A C 1
ATOM 2074 O O . PHE A 1 265 ? 23.325 -3.303 -13.246 1.00 95.81 265 PHE A O 1
ATOM 2081 N N . ALA A 1 266 ? 21.970 -1.539 -12.943 1.00 97.19 266 ALA A N 1
ATOM 2082 C CA . ALA A 1 266 ? 20.712 -2.219 -13.211 1.00 97.19 266 ALA A CA 1
ATOM 2083 C C . ALA A 1 266 ? 20.073 -1.653 -14.480 1.00 97.19 266 ALA A C 1
ATOM 2085 O O . ALA A 1 266 ? 20.155 -0.447 -14.726 1.00 97.19 266 ALA A O 1
ATOM 2086 N N . LEU A 1 267 ? 19.406 -2.509 -15.254 1.00 97.81 267 LEU A N 1
ATOM 2087 C CA . LEU A 1 267 ? 18.454 -2.033 -16.252 1.00 97.81 267 LEU A CA 1
ATOM 2088 C C . LEU A 1 267 ? 17.319 -1.298 -15.538 1.00 97.81 267 LEU A C 1
ATOM 2090 O O . LEU A 1 267 ? 16.854 -1.752 -14.494 1.00 97.81 267 LEU A O 1
ATOM 2094 N N . ALA A 1 268 ? 16.877 -0.179 -16.097 1.00 97.12 268 ALA A N 1
ATOM 2095 C CA . ALA A 1 268 ? 15.784 0.606 -15.550 1.00 97.12 268 ALA A CA 1
ATOM 2096 C C . ALA A 1 268 ? 14.951 1.252 -16.650 1.00 97.12 268 ALA A C 1
ATOM 2098 O O . ALA A 1 268 ? 15.462 1.631 -17.704 1.00 97.12 268 ALA A O 1
ATOM 2099 N N . GLN A 1 269 ? 13.658 1.394 -16.385 1.00 95.19 269 GLN A N 1
ATOM 2100 C CA . GLN A 1 269 ? 12.766 2.178 -17.223 1.00 95.19 269 GLN A CA 1
ATOM 2101 C C . GLN A 1 269 ? 13.071 3.676 -17.075 1.00 95.19 269 GLN A C 1
ATOM 2103 O O . GLN A 1 269 ? 13.295 4.188 -15.980 1.00 95.19 269 GLN A O 1
ATOM 2108 N N . SER A 1 270 ? 13.089 4.387 -18.199 1.00 91.94 270 SER A N 1
ATOM 2109 C CA . SER A 1 270 ? 13.259 5.835 -18.259 1.00 91.94 270 SER A CA 1
ATOM 2110 C C . SER A 1 270 ? 12.352 6.393 -19.348 1.00 91.94 270 SER A C 1
ATOM 2112 O O . SER A 1 270 ? 12.575 6.169 -20.537 1.00 91.94 270 SER A O 1
ATOM 2114 N N . SER A 1 271 ? 11.291 7.097 -18.953 1.00 87.62 271 SER A N 1
ATOM 2115 C CA . SER A 1 271 ? 10.247 7.564 -19.875 1.00 87.62 271 SER A CA 1
ATOM 2116 C C . SER A 1 271 ? 9.707 6.410 -20.743 1.00 87.62 271 SER A C 1
ATOM 2118 O O . SER A 1 271 ? 9.111 5.477 -20.211 1.00 87.62 271 SER A O 1
ATOM 2120 N N . ASN A 1 272 ? 9.954 6.416 -22.054 1.00 88.81 272 ASN A N 1
ATOM 2121 C CA . ASN A 1 272 ? 9.488 5.370 -22.971 1.00 88.81 272 ASN A CA 1
ATOM 2122 C C . ASN A 1 272 ? 10.611 4.425 -23.431 1.00 88.81 272 ASN A C 1
ATOM 2124 O O . ASN A 1 272 ? 10.435 3.722 -24.425 1.00 88.81 272 ASN A O 1
ATOM 2128 N N . SER A 1 273 ? 11.760 4.414 -22.750 1.00 94.00 273 SER A N 1
ATOM 2129 C CA . SER A 1 273 ? 12.904 3.562 -23.080 1.00 94.00 273 SER A CA 1
ATOM 2130 C C . SER A 1 273 ? 13.485 2.847 -21.859 1.00 94.00 273 SER A C 1
ATOM 2132 O O . SER A 1 273 ? 13.048 3.048 -20.723 1.00 94.00 273 SER A O 1
ATOM 2134 N N . ILE A 1 274 ? 14.470 1.981 -22.107 1.00 96.69 274 ILE A N 1
ATOM 2135 C CA . ILE A 1 274 ? 15.279 1.332 -21.071 1.00 96.69 274 ILE A CA 1
ATOM 2136 C C . ILE A 1 274 ? 16.689 1.911 -21.091 1.00 96.69 274 ILE A C 1
ATOM 2138 O O . ILE A 1 274 ? 17.275 2.112 -22.154 1.00 96.69 274 ILE A O 1
ATOM 2142 N N . THR A 1 275 ? 17.243 2.148 -19.908 1.00 96.06 275 THR A N 1
ATOM 2143 C CA . THR A 1 275 ? 18.617 2.610 -19.697 1.00 96.06 275 THR A CA 1
ATOM 2144 C C . THR A 1 275 ? 19.307 1.744 -18.646 1.00 96.06 275 THR A C 1
ATOM 2146 O O . THR A 1 275 ? 18.692 0.852 -18.058 1.00 96.06 275 THR A O 1
ATOM 2149 N N . ALA A 1 276 ? 20.602 1.973 -18.426 1.00 95.94 276 ALA A N 1
ATOM 2150 C CA . ALA A 1 276 ? 21.330 1.375 -17.316 1.00 95.94 276 ALA A CA 1
ATOM 2151 C C . ALA A 1 276 ? 21.666 2.459 -16.287 1.00 95.94 276 ALA A C 1
ATOM 2153 O O . ALA A 1 276 ? 22.299 3.464 -16.611 1.00 95.94 276 ALA A O 1
ATOM 2154 N N . ILE A 1 277 ? 21.255 2.243 -15.041 1.00 95.81 277 ILE A N 1
ATOM 2155 C CA . ILE A 1 277 ? 21.514 3.145 -13.913 1.00 95.81 277 ILE A CA 1
ATOM 2156 C C . ILE A 1 277 ? 22.370 2.440 -12.869 1.00 95.81 277 ILE A C 1
ATOM 2158 O O . ILE A 1 277 ? 22.426 1.213 -12.842 1.00 95.81 277 ILE A O 1
ATOM 2162 N N . GLN A 1 278 ? 23.031 3.189 -11.988 1.00 96.19 278 GLN A N 1
ATOM 2163 C CA . GLN A 1 278 ? 23.680 2.582 -10.825 1.00 96.19 278 GLN A CA 1
ATOM 2164 C C . GLN A 1 278 ? 22.646 1.784 -10.019 1.00 96.19 278 GLN A C 1
ATOM 2166 O O . GLN A 1 278 ? 21.529 2.263 -9.815 1.00 96.19 278 GLN A O 1
ATOM 2171 N N . PHE A 1 279 ? 23.012 0.571 -9.594 1.00 96.75 279 PHE A N 1
ATOM 2172 C CA . PHE A 1 279 ? 22.106 -0.333 -8.890 1.00 96.75 279 PHE A CA 1
ATOM 2173 C C . PHE A 1 279 ? 21.509 0.382 -7.665 1.00 96.75 279 PHE A C 1
ATOM 2175 O O . PHE A 1 279 ? 22.273 0.806 -6.794 1.00 96.75 279 PHE A O 1
ATOM 2182 N N . PRO A 1 280 ? 20.181 0.581 -7.615 1.00 97.00 280 PRO A N 1
ATOM 2183 C CA . PRO A 1 280 ? 19.591 1.515 -6.668 1.00 97.00 280 PRO A CA 1
ATOM 2184 C C . PRO A 1 280 ? 19.273 0.872 -5.318 1.00 97.00 280 PRO A C 1
ATOM 2186 O O . PRO A 1 280 ? 18.975 -0.320 -5.226 1.00 97.00 280 PRO A O 1
ATOM 2189 N N . ASP A 1 281 ? 19.254 1.702 -4.275 1.00 95.69 281 ASP A N 1
ATOM 2190 C CA . ASP A 1 281 ? 18.803 1.287 -2.948 1.00 95.69 281 ASP A CA 1
ATOM 2191 C C . ASP A 1 281 ? 17.278 1.068 -2.920 1.00 95.69 281 ASP A C 1
ATOM 2193 O O . ASP A 1 281 ? 16.531 1.855 -3.522 1.00 95.69 281 ASP A O 1
ATOM 2197 N N . PRO A 1 282 ? 16.774 0.063 -2.176 1.00 95.06 282 PRO A N 1
ATOM 2198 C CA . PRO A 1 282 ? 15.342 -0.148 -2.004 1.00 95.06 282 PRO A CA 1
ATOM 2199 C C . PRO A 1 282 ? 14.640 1.062 -1.391 1.00 95.06 282 PRO A C 1
ATOM 2201 O O . PRO A 1 282 ? 15.082 1.596 -0.370 1.00 95.06 282 PRO A O 1
ATOM 2204 N N . GLY A 1 283 ? 13.463 1.401 -1.919 1.00 93.38 283 GLY A N 1
ATOM 2205 C CA . GLY A 1 283 ? 12.639 2.517 -1.435 1.00 93.38 283 GLY A CA 1
ATOM 2206 C C . GLY A 1 283 ? 12.919 3.848 -2.113 1.00 93.38 283 GLY A C 1
ATOM 2207 O O . GLY A 1 283 ? 12.445 4.883 -1.650 1.00 93.38 283 GLY A O 1
ATOM 2208 N N . THR A 1 284 ? 13.733 3.822 -3.166 1.00 95.62 284 THR A N 1
ATOM 2209 C CA . THR A 1 284 ? 14.011 4.964 -4.032 1.00 95.62 284 THR A CA 1
ATOM 2210 C C . THR A 1 284 ? 13.152 4.899 -5.286 1.00 95.62 284 THR A C 1
ATOM 2212 O O . THR A 1 284 ? 12.724 3.826 -5.713 1.00 95.62 284 THR A O 1
ATOM 2215 N N . SER A 1 285 ? 12.958 6.035 -5.953 1.00 94.06 285 SER A N 1
ATOM 2216 C CA . SER A 1 285 ? 12.284 6.037 -7.263 1.00 94.06 285 SER A CA 1
ATOM 2217 C C . SER A 1 285 ? 13.026 5.168 -8.284 1.00 94.06 285 SER A C 1
ATOM 2219 O O . SER A 1 285 ? 12.412 4.417 -9.031 1.00 94.06 285 SER A O 1
ATOM 2221 N N . ASN A 1 286 ? 14.358 5.159 -8.229 1.00 96.12 286 ASN A N 1
ATOM 2222 C CA . ASN A 1 286 ? 15.170 4.302 -9.085 1.00 96.12 286 ASN A CA 1
ATOM 2223 C C . ASN A 1 286 ? 14.944 2.807 -8.820 1.00 96.12 286 ASN A C 1
ATOM 2225 O O . ASN A 1 286 ? 14.971 2.028 -9.766 1.00 96.12 286 ASN A O 1
ATOM 2229 N N . SER A 1 287 ? 14.675 2.390 -7.574 1.00 97.12 287 SER A N 1
ATOM 2230 C CA . SER A 1 287 ? 14.339 0.984 -7.291 1.00 97.12 287 SER A CA 1
ATOM 2231 C C . SER A 1 287 ? 13.037 0.534 -7.951 1.00 97.12 287 SER A C 1
ATOM 2233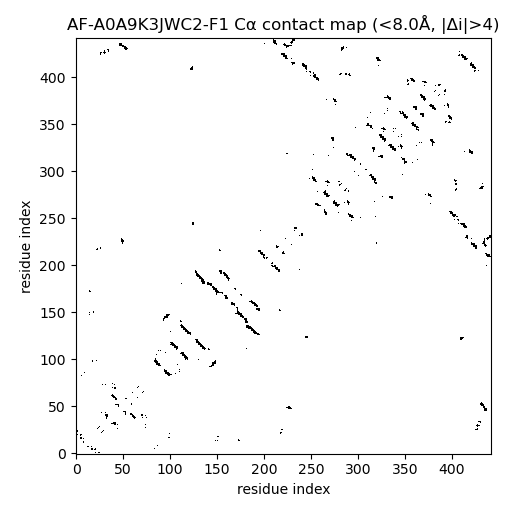 O O . SER A 1 287 ? 12.952 -0.594 -8.434 1.00 97.12 287 SER A O 1
ATOM 2235 N N . VAL A 1 288 ? 12.064 1.440 -8.048 1.00 96.19 288 VAL A N 1
ATOM 2236 C CA . VAL A 1 288 ? 10.794 1.217 -8.744 1.00 96.19 288 VAL A CA 1
ATOM 2237 C C . VAL A 1 288 ? 11.028 1.095 -10.256 1.00 96.19 288 VAL A C 1
ATOM 2239 O O . VAL A 1 288 ? 10.486 0.187 -10.881 1.00 96.19 288 VAL A O 1
ATOM 2242 N N . PHE A 1 289 ? 11.885 1.942 -10.836 1.00 97.00 289 PHE A N 1
ATOM 2243 C CA . PHE A 1 289 ? 12.225 1.904 -12.267 1.00 97.00 289 PHE A CA 1
ATOM 2244 C C . PHE A 1 289 ? 13.087 0.702 -12.673 1.00 97.00 289 PHE A C 1
ATOM 2246 O O . PHE A 1 289 ? 13.001 0.246 -13.811 1.00 97.00 289 PHE A O 1
ATOM 2253 N N . ALA A 1 290 ? 13.917 0.193 -11.760 1.00 98.00 290 ALA A N 1
ATOM 2254 C CA . ALA A 1 290 ? 14.815 -0.942 -11.986 1.00 98.00 290 ALA A CA 1
ATOM 2255 C C . ALA A 1 290 ? 14.206 -2.310 -11.621 1.00 98.00 290 ALA A C 1
ATOM 2257 O O . ALA A 1 290 ? 14.901 -3.329 -11.653 1.00 98.00 290 ALA A O 1
ATOM 2258 N N . THR A 1 291 ? 12.924 -2.341 -11.250 1.00 98.31 291 THR A N 1
ATOM 2259 C CA . THR A 1 291 ? 12.192 -3.575 -10.949 1.00 98.31 291 THR A CA 1
ATOM 2260 C C . THR A 1 291 ? 11.249 -3.912 -12.101 1.00 98.31 291 THR A C 1
ATOM 2262 O O . THR A 1 291 ? 10.507 -3.057 -12.586 1.00 98.31 291 THR A O 1
ATOM 2265 N N . PHE A 1 292 ? 11.247 -5.177 -12.515 1.00 97.62 292 PHE A N 1
ATOM 2266 C CA . PHE A 1 292 ? 10.397 -5.692 -13.586 1.00 97.62 292 PHE A CA 1
ATOM 2267 C C . PHE A 1 292 ? 9.663 -6.940 -13.119 1.00 97.62 292 PHE A C 1
ATOM 2269 O O . PHE A 1 292 ? 10.223 -7.749 -12.382 1.00 97.62 292 PHE A O 1
ATOM 2276 N N . ARG A 1 293 ? 8.433 -7.128 -13.585 1.00 95.50 293 ARG A N 1
ATOM 2277 C CA . ARG A 1 293 ? 7.699 -8.380 -13.459 1.00 95.50 293 ARG A CA 1
ATOM 2278 C C . ARG A 1 293 ? 7.929 -9.233 -14.698 1.00 95.50 293 ARG A C 1
ATOM 2280 O O . ARG A 1 293 ? 7.782 -8.765 -15.825 1.00 95.50 293 ARG A O 1
ATOM 2287 N N . ILE A 1 294 ? 8.274 -10.496 -14.485 1.00 93.44 294 ILE A N 1
ATOM 2288 C CA . ILE A 1 294 ? 8.345 -11.489 -15.554 1.00 93.44 294 ILE A CA 1
ATOM 2289 C C . ILE A 1 294 ? 6.935 -11.989 -15.850 1.00 93.44 294 ILE A C 1
ATOM 2291 O O . ILE A 1 294 ? 6.244 -12.479 -14.958 1.00 93.44 294 ILE A O 1
ATOM 2295 N N . ILE A 1 295 ? 6.540 -11.921 -17.118 1.00 91.94 295 ILE A N 1
ATOM 2296 C CA . ILE A 1 295 ? 5.280 -12.468 -17.616 1.00 91.94 295 ILE A CA 1
ATOM 2297 C C . ILE A 1 295 ? 5.611 -13.612 -18.583 1.00 91.94 295 ILE A C 1
ATOM 2299 O O . ILE A 1 295 ? 6.029 -13.350 -19.714 1.00 91.94 295 ILE A O 1
ATOM 2303 N N . PRO A 1 296 ? 5.460 -14.883 -18.174 1.00 89.81 296 PRO A N 1
ATOM 2304 C CA . PRO A 1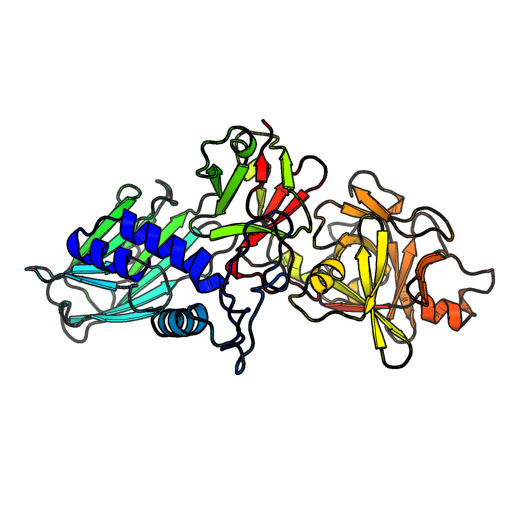 296 ? 5.624 -16.012 -19.080 1.00 89.81 296 PRO A CA 1
ATOM 2305 C C . PRO A 1 296 ? 4.625 -15.944 -20.237 1.00 89.81 296 PRO A C 1
ATOM 2307 O O . PRO A 1 296 ? 3.447 -15.658 -20.033 1.00 89.81 296 PRO A O 1
ATOM 2310 N N . THR A 1 297 ? 5.088 -16.242 -21.449 1.00 88.12 297 THR A N 1
ATOM 2311 C CA . THR A 1 297 ? 4.199 -16.342 -22.625 1.00 88.12 297 THR A CA 1
ATOM 2312 C C . THR A 1 297 ? 3.301 -17.580 -22.580 1.00 88.12 297 THR A C 1
ATOM 2314 O O . THR A 1 297 ? 2.187 -17.548 -23.093 1.00 88.12 297 THR A O 1
ATOM 2317 N N . ASP A 1 298 ? 3.760 -18.651 -21.926 1.00 84.50 298 ASP A N 1
ATOM 2318 C CA . ASP A 1 298 ? 2.943 -19.814 -21.587 1.00 84.50 298 ASP A CA 1
ATOM 2319 C C . ASP A 1 298 ? 2.429 -19.677 -20.140 1.00 84.50 298 ASP A C 1
ATOM 2321 O O . ASP A 1 298 ? 3.227 -19.807 -19.201 1.00 84.50 298 ASP A O 1
ATOM 2325 N N . PRO A 1 299 ? 1.116 -19.461 -19.929 1.00 76.31 299 PRO A N 1
ATOM 2326 C CA . PRO A 1 299 ? 0.533 -19.240 -18.606 1.00 76.31 299 PRO A CA 1
ATOM 2327 C C . PRO A 1 299 ? 0.606 -20.471 -17.690 1.00 76.31 299 PRO A C 1
ATOM 2329 O O . PRO A 1 299 ? 0.401 -20.347 -16.483 1.00 76.31 299 PRO A O 1
ATOM 2332 N N . THR A 1 300 ? 0.902 -21.661 -18.225 1.00 77.12 300 THR A N 1
ATOM 2333 C CA . THR A 1 300 ? 1.114 -22.874 -17.419 1.00 77.12 300 THR A CA 1
ATOM 2334 C C . THR A 1 300 ? 2.516 -22.943 -16.812 1.00 77.12 300 THR A C 1
ATOM 2336 O O . THR A 1 300 ? 2.760 -23.746 -15.904 1.00 77.12 300 THR A O 1
ATOM 2339 N N . THR A 1 301 ? 3.435 -22.080 -17.262 1.00 75.12 301 THR A N 1
ATOM 2340 C CA . THR A 1 301 ? 4.804 -22.020 -16.752 1.00 75.12 301 THR A CA 1
ATOM 2341 C C . THR A 1 301 ? 4.799 -21.573 -15.296 1.00 75.12 301 THR A C 1
ATOM 2343 O O . THR A 1 301 ? 4.569 -20.409 -14.973 1.00 75.12 301 THR A O 1
ATOM 2346 N N . ARG A 1 302 ? 5.101 -22.511 -14.396 1.00 68.88 302 ARG A N 1
ATOM 2347 C CA . ARG A 1 302 ? 5.354 -22.217 -12.986 1.00 68.88 302 ARG A CA 1
ATOM 2348 C C . ARG A 1 302 ? 6.826 -21.900 -12.794 1.00 68.88 302 ARG A C 1
ATOM 2350 O O . ARG A 1 302 ? 7.681 -22.696 -13.167 1.00 68.88 302 ARG A O 1
ATOM 2357 N N . MET A 1 303 ? 7.101 -20.761 -12.178 1.00 67.50 303 MET A N 1
ATOM 2358 C CA . MET A 1 303 ? 8.449 -20.356 -11.804 1.00 67.50 303 MET A CA 1
ATOM 2359 C C . MET A 1 303 ? 8.587 -20.518 -10.297 1.00 67.50 303 MET A C 1
ATOM 2361 O O . MET A 1 303 ? 8.034 -19.733 -9.529 1.00 67.50 303 MET A O 1
ATOM 2365 N N . SER A 1 304 ? 9.259 -21.589 -9.881 1.00 63.97 304 SER A N 1
ATOM 2366 C CA . SER A 1 304 ? 9.479 -21.896 -8.464 1.00 63.97 304 SER A CA 1
ATOM 2367 C C . SER A 1 304 ? 10.782 -21.268 -7.976 1.00 63.97 304 SER A C 1
ATOM 2369 O O . SER A 1 304 ? 10.885 -20.855 -6.823 1.00 63.97 304 SER A O 1
ATOM 2371 N N . THR A 1 305 ? 11.771 -21.167 -8.866 1.00 6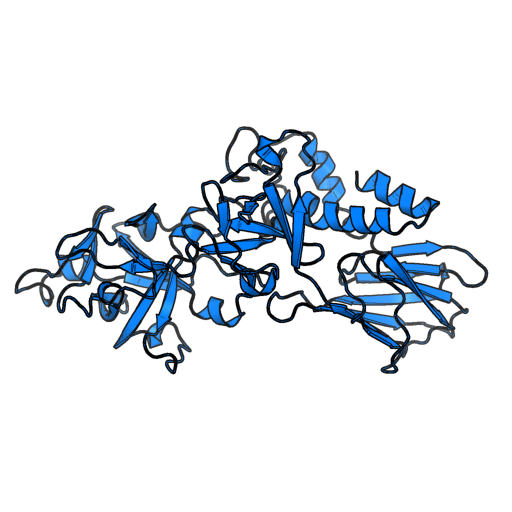6.75 305 THR A N 1
ATOM 2372 C CA . THR A 1 305 ? 13.050 -20.496 -8.637 1.00 66.75 305 THR A CA 1
ATOM 2373 C C . THR A 1 305 ? 13.372 -19.524 -9.770 1.00 66.75 305 THR A C 1
ATOM 2375 O O . THR A 1 305 ? 12.867 -19.645 -10.885 1.00 66.75 305 THR A O 1
ATOM 2378 N N . ARG A 1 306 ? 14.255 -18.552 -9.510 1.00 66.62 306 ARG A N 1
ATOM 2379 C CA . ARG A 1 306 ? 14.650 -17.547 -10.515 1.00 66.62 306 ARG A CA 1
ATOM 2380 C C . ARG A 1 306 ? 15.434 -18.128 -11.688 1.00 66.62 306 ARG A C 1
ATOM 2382 O O . ARG A 1 306 ? 15.486 -17.483 -12.723 1.00 66.62 306 ARG A O 1
ATOM 2389 N N . ASN A 1 307 ? 16.012 -19.321 -11.542 1.00 66.50 307 ASN A N 1
ATOM 2390 C CA . ASN A 1 307 ? 16.727 -20.002 -12.624 1.00 66.50 307 ASN A CA 1
ATOM 2391 C C . ASN A 1 307 ? 15.774 -20.758 -13.561 1.00 66.50 307 ASN A C 1
ATOM 2393 O O . ASN A 1 307 ? 16.161 -21.085 -14.680 1.00 66.50 307 ASN A O 1
ATOM 2397 N N . ASP A 1 308 ? 14.515 -20.958 -13.158 1.00 72.31 308 ASP A N 1
ATOM 2398 C CA . ASP A 1 308 ? 13.496 -21.622 -13.980 1.00 72.31 308 ASP A CA 1
ATOM 2399 C C . ASP A 1 308 ? 13.107 -20.784 -15.217 1.00 72.31 308 ASP A C 1
ATOM 2401 O O . ASP A 1 308 ? 12.409 -21.282 -16.100 1.00 72.31 308 ASP A O 1
ATOM 2405 N N . VAL A 1 309 ? 13.558 -19.520 -15.293 1.00 73.62 309 VAL A N 1
ATOM 2406 C CA . VAL A 1 309 ? 13.422 -18.649 -16.476 1.00 73.62 309 VAL A CA 1
ATOM 2407 C C . VAL A 1 309 ? 14.266 -19.104 -17.654 1.00 73.62 309 VAL A C 1
ATOM 2409 O O . VAL A 1 309 ? 13.934 -18.768 -18.786 1.00 73.62 309 VAL A O 1
ATOM 2412 N N . ILE A 1 310 ? 15.375 -19.812 -17.420 1.00 81.31 310 ILE A N 1
ATOM 2413 C CA . ILE A 1 310 ? 16.306 -20.150 -18.498 1.00 81.31 310 ILE A CA 1
ATOM 2414 C C . ILE A 1 310 ? 15.583 -21.052 -19.505 1.00 81.31 310 ILE A C 1
ATOM 2416 O O . ILE A 1 310 ? 14.857 -21.979 -19.145 1.00 81.31 310 ILE A O 1
ATOM 2420 N N . ASN A 1 311 ? 15.766 -20.746 -20.786 1.00 83.25 311 ASN A N 1
ATOM 2421 C CA . ASN A 1 311 ? 15.087 -21.330 -21.940 1.00 83.25 311 ASN A CA 1
ATOM 2422 C C . ASN A 1 311 ? 13.574 -21.065 -22.016 1.00 83.25 311 ASN A C 1
ATOM 2424 O O . ASN A 1 311 ? 12.894 -21.659 -22.858 1.00 83.25 311 ASN A O 1
ATOM 2428 N N . LYS A 1 312 ? 13.032 -20.167 -21.184 1.00 87.81 312 LYS A N 1
ATOM 2429 C CA . LYS A 1 312 ? 11.640 -19.708 -21.267 1.00 87.81 312 LYS A CA 1
ATOM 2430 C C . LYS A 1 312 ? 11.532 -18.421 -22.073 1.00 87.81 312 LYS A C 1
ATOM 2432 O O . LYS A 1 312 ? 12.440 -17.590 -22.088 1.00 87.81 312 LYS A O 1
ATOM 2437 N N . THR A 1 313 ? 10.384 -18.264 -22.718 1.00 92.00 313 THR A N 1
ATOM 2438 C CA . THR A 1 313 ? 9.976 -17.056 -23.433 1.00 92.00 313 THR A CA 1
ATOM 2439 C C . THR A 1 313 ? 9.069 -16.217 -22.545 1.00 92.00 313 THR A C 1
ATOM 2441 O O . THR A 1 313 ? 8.018 -16.675 -22.079 1.00 92.00 313 THR A O 1
ATOM 2444 N N . VAL A 1 314 ? 9.475 -14.979 -22.299 1.00 93.06 314 VAL A N 1
ATOM 2445 C CA . VAL A 1 314 ? 8.821 -14.075 -21.355 1.00 93.06 314 VAL A CA 1
ATOM 2446 C C . VAL A 1 314 ? 8.697 -12.676 -21.944 1.00 93.06 314 VAL A C 1
ATOM 2448 O O . VAL A 1 314 ? 9.437 -12.292 -22.848 1.00 93.06 314 VAL A O 1
ATOM 2451 N N . MET A 1 315 ? 7.780 -11.901 -21.386 1.00 95.12 315 MET A N 1
ATOM 2452 C CA . MET A 1 315 ? 7.765 -10.449 -21.490 1.00 95.12 315 MET A CA 1
ATOM 2453 C C . MET A 1 315 ? 8.216 -9.860 -20.154 1.00 95.12 315 MET A C 1
ATOM 2455 O O . MET A 1 315 ? 8.030 -10.471 -19.098 1.00 95.12 315 MET A O 1
ATOM 2459 N N . LEU A 1 316 ? 8.812 -8.672 -20.197 1.00 96.19 316 LEU A N 1
ATOM 2460 C CA . LEU A 1 316 ? 9.212 -7.932 -19.004 1.00 96.19 316 LEU A CA 1
ATOM 2461 C C . LEU A 1 316 ? 8.329 -6.700 -18.860 1.00 96.19 316 LEU A C 1
ATOM 2463 O O . LEU A 1 316 ? 8.395 -5.799 -19.691 1.00 96.19 316 LEU A O 1
ATOM 2467 N N . GLU A 1 317 ? 7.519 -6.661 -17.810 1.00 96.69 317 GLU A N 1
ATOM 2468 C CA . GLU A 1 317 ? 6.676 -5.517 -17.463 1.00 96.69 317 GLU A CA 1
ATOM 2469 C C . GLU A 1 317 ? 7.401 -4.643 -16.432 1.00 96.69 317 GLU A C 1
ATOM 2471 O O . GLU A 1 317 ? 7.739 -5.138 -15.355 1.00 96.69 317 GLU A O 1
ATOM 2476 N N . PRO A 1 318 ? 7.669 -3.354 -16.704 1.00 97.12 318 PRO A N 1
ATOM 2477 C CA . PRO A 1 318 ? 8.179 -2.446 -15.680 1.00 97.12 318 PRO A CA 1
ATOM 2478 C C . PRO A 1 318 ? 7.207 -2.355 -14.500 1.00 97.12 318 PRO A C 1
ATOM 2480 O O . PRO A 1 318 ? 6.015 -2.129 -14.692 1.00 97.12 318 PRO A O 1
ATOM 2483 N N . TYR A 1 319 ? 7.714 -2.465 -13.271 1.00 96.62 319 TYR A N 1
ATOM 2484 C CA . TYR A 1 319 ? 6.896 -2.528 -12.051 1.00 96.62 319 TYR A CA 1
ATOM 2485 C C . TYR A 1 319 ? 5.908 -1.355 -11.901 1.00 96.62 319 TYR A C 1
ATOM 2487 O O . TYR A 1 319 ? 4.803 -1.537 -11.393 1.00 96.62 319 TYR A O 1
ATOM 2495 N N . ILE A 1 320 ? 6.291 -0.159 -12.363 1.00 93.56 320 ILE A N 1
ATOM 2496 C CA . ILE A 1 320 ? 5.479 1.066 -12.290 1.00 93.56 320 ILE A CA 1
ATOM 2497 C C . ILE A 1 320 ? 4.486 1.232 -13.453 1.00 93.56 320 ILE A C 1
ATOM 2499 O O . ILE A 1 320 ? 3.621 2.099 -13.386 1.00 93.56 320 ILE A O 1
ATOM 2503 N N . LEU A 1 321 ? 4.589 0.415 -14.508 1.00 94.56 321 LEU A N 1
ATOM 2504 C CA . LEU A 1 321 ? 3.779 0.519 -15.728 1.00 94.56 321 LEU A CA 1
ATOM 2505 C C . LEU A 1 321 ? 2.962 -0.766 -15.967 1.00 94.56 321 LEU A C 1
ATOM 2507 O O . LEU A 1 321 ? 3.189 -1.452 -16.965 1.00 94.56 321 LEU A O 1
ATOM 2511 N N . PRO A 1 322 ? 2.021 -1.130 -15.076 1.00 94.75 322 PRO A N 1
ATOM 2512 C CA . PRO A 1 322 ? 1.229 -2.344 -15.249 1.00 94.75 322 PRO A CA 1
ATOM 2513 C C . PRO A 1 322 ? 0.469 -2.341 -16.588 1.00 94.75 322 PRO A C 1
ATOM 2515 O O . PRO A 1 322 ? -0.194 -1.369 -16.948 1.00 94.75 322 PRO A O 1
ATOM 2518 N N . GLY A 1 323 ? 0.540 -3.440 -17.334 1.00 93.19 323 GLY A N 1
ATOM 2519 C CA . GLY A 1 323 ? 0.004 -3.560 -18.693 1.00 93.19 323 GLY A CA 1
ATOM 2520 C C . GLY A 1 323 ? 0.937 -3.055 -19.800 1.00 93.19 323 GLY A C 1
ATOM 2521 O O . GLY A 1 323 ? 0.577 -3.140 -20.971 1.00 93.19 323 GLY A O 1
ATOM 2522 N N . MET A 1 324 ? 2.133 -2.567 -19.472 1.00 95.00 324 MET A N 1
ATOM 2523 C CA . MET A 1 324 ? 3.154 -2.212 -20.459 1.00 95.00 324 MET A CA 1
ATOM 2524 C C . MET A 1 324 ? 4.339 -3.171 -20.367 1.00 95.00 324 MET A C 1
ATOM 2526 O O . MET A 1 324 ? 4.673 -3.665 -19.298 1.00 95.00 324 MET A O 1
ATOM 2530 N N . VAL A 1 325 ? 5.016 -3.419 -21.480 1.00 96.62 325 VAL A N 1
ATOM 2531 C CA . VAL A 1 325 ? 6.154 -4.339 -21.565 1.00 96.62 325 VAL A CA 1
ATOM 2532 C C . VAL A 1 325 ? 7.312 -3.714 -22.328 1.00 96.62 325 VAL A C 1
ATOM 2534 O O . VAL A 1 325 ? 7.127 -2.812 -23.147 1.00 96.62 325 VAL A O 1
ATOM 2537 N N . ILE A 1 326 ? 8.522 -4.199 -22.059 1.00 97.00 326 ILE A N 1
ATOM 2538 C CA . ILE A 1 326 ? 9.705 -3.873 -22.856 1.00 97.00 326 ILE A CA 1
ATOM 2539 C C . ILE A 1 326 ? 9.507 -4.414 -24.272 1.00 97.00 326 ILE A C 1
ATOM 2541 O O . ILE A 1 326 ? 9.172 -5.583 -24.446 1.00 97.00 326 ILE A O 1
ATOM 2545 N N . VAL A 1 327 ? 9.767 -3.582 -25.278 1.00 96.06 327 VAL A N 1
ATOM 2546 C CA . VAL A 1 327 ? 9.702 -3.949 -26.697 1.00 96.06 327 VAL A CA 1
ATOM 2547 C C . VAL A 1 327 ? 11.015 -3.642 -27.400 1.00 96.06 327 VAL A C 1
ATOM 2549 O O . VAL A 1 327 ? 11.681 -2.647 -27.106 1.00 96.06 327 VAL A O 1
ATOM 2552 N N . ASN A 1 328 ? 11.395 -4.475 -28.365 1.00 94.12 328 ASN A N 1
ATOM 2553 C CA . ASN A 1 328 ? 12.499 -4.144 -29.258 1.00 94.12 328 ASN A CA 1
ATOM 2554 C C . ASN A 1 328 ? 12.029 -3.272 -30.438 1.00 94.12 328 ASN A C 1
ATOM 2556 O O . ASN A 1 328 ? 10.932 -3.467 -30.958 1.00 94.12 328 ASN A O 1
ATOM 2560 N N . GLN A 1 329 ? 12.863 -2.312 -30.854 1.00 93.00 329 GLN A N 1
ATOM 2561 C CA . GLN A 1 329 ? 12.544 -1.337 -31.912 1.00 93.00 329 GLN A CA 1
ATOM 2562 C C . GLN A 1 329 ? 13.326 -1.566 -33.218 1.00 93.00 329 GLN A C 1
ATOM 2564 O O . GLN A 1 329 ? 13.302 -0.724 -34.111 1.00 93.00 329 GLN A O 1
ATOM 2569 N N . GLY A 1 330 ? 14.048 -2.682 -33.339 1.00 91.69 330 GLY A N 1
ATOM 2570 C CA . GLY A 1 330 ? 14.974 -2.908 -34.451 1.00 91.69 330 GLY A CA 1
ATOM 2571 C C . GLY A 1 330 ? 16.396 -3.213 -33.992 1.00 91.69 330 GLY A C 1
ATOM 2572 O O . GLY A 1 330 ? 16.759 -2.994 -32.836 1.00 91.69 330 GLY A O 1
ATOM 2573 N N . LYS A 1 331 ? 17.211 -3.714 -34.922 1.00 93.69 331 LYS A N 1
ATOM 2574 C CA . LYS A 1 331 ? 18.640 -3.955 -34.697 1.00 93.69 331 LYS A CA 1
ATOM 2575 C C . LYS A 1 331 ? 19.350 -2.643 -34.382 1.00 93.69 331 LYS A C 1
ATOM 2577 O O . LYS A 1 331 ? 19.138 -1.644 -35.067 1.00 93.69 331 LYS A O 1
ATOM 2582 N N . GLU A 1 332 ? 20.204 -2.668 -33.368 1.00 93.31 332 GLU A N 1
ATOM 2583 C CA . GLU A 1 332 ? 20.991 -1.531 -32.879 1.00 93.31 332 GLU A CA 1
ATOM 2584 C C . GLU A 1 332 ? 20.160 -0.342 -32.360 1.00 93.31 332 GLU A C 1
ATOM 2586 O O . GLU A 1 332 ? 20.717 0.719 -32.082 1.00 93.31 332 GLU A O 1
ATOM 2591 N N . GLN A 1 333 ? 18.846 -0.519 -32.182 1.00 95.12 333 GLN A N 1
ATOM 2592 C CA . GLN A 1 333 ? 17.944 0.499 -31.641 1.00 95.12 333 GLN A CA 1
ATOM 2593 C C . GLN A 1 333 ? 17.760 0.339 -30.131 1.00 95.12 333 GLN A C 1
ATOM 2595 O O . GLN A 1 333 ? 17.860 -0.768 -29.589 1.00 95.12 333 GLN A O 1
ATOM 2600 N N . SER A 1 334 ? 17.451 1.443 -29.446 1.00 95.00 334 SER A N 1
ATOM 2601 C CA . SER A 1 334 ? 17.081 1.399 -28.030 1.00 95.00 334 SER A CA 1
ATOM 2602 C C . SER A 1 334 ? 15.830 0.550 -27.806 1.00 95.00 334 SER A C 1
ATOM 2604 O O . SER A 1 334 ? 14.972 0.418 -28.680 1.00 95.00 334 SER A O 1
ATOM 2606 N N . LEU A 1 335 ? 15.714 -0.019 -26.609 1.00 96.69 335 LEU A N 1
ATOM 2607 C CA . LEU A 1 335 ? 14.490 -0.707 -26.208 1.00 96.69 335 LEU A CA 1
ATOM 2608 C C . LEU A 1 335 ? 13.413 0.321 -25.860 1.00 96.69 335 LEU A C 1
ATOM 2610 O O . LEU A 1 335 ? 13.715 1.352 -25.258 1.00 96.69 335 LEU A O 1
ATOM 2614 N N . GLY A 1 336 ? 12.173 0.018 -26.232 1.00 95.25 336 GLY A N 1
ATOM 2615 C CA . GLY A 1 336 ? 10.999 0.833 -25.946 1.00 95.25 336 GLY A CA 1
ATOM 2616 C C . GLY A 1 336 ? 10.086 0.217 -24.896 1.00 95.25 336 GLY A C 1
ATOM 2617 O O . GLY A 1 336 ? 10.321 -0.896 -24.427 1.00 95.25 336 GLY A O 1
ATOM 2618 N N . ILE A 1 337 ? 9.000 0.927 -24.599 1.00 94.94 337 ILE A N 1
ATOM 2619 C CA . ILE A 1 337 ? 7.874 0.450 -23.792 1.00 94.94 337 ILE A CA 1
ATOM 2620 C C . ILE A 1 337 ? 6.598 0.460 -24.650 1.00 94.94 337 ILE A C 1
ATOM 2622 O O . ILE A 1 337 ? 6.331 1.452 -25.327 1.00 94.94 337 ILE A O 1
ATOM 2626 N N . GLY A 1 338 ? 5.813 -0.622 -24.626 1.00 92.75 338 GLY A N 1
ATOM 2627 C CA . GLY A 1 338 ? 4.563 -0.753 -25.392 1.00 92.75 338 GLY A CA 1
ATOM 2628 C C . GLY A 1 338 ? 3.483 -1.560 -24.662 1.00 92.75 338 GLY A C 1
ATOM 2629 O O . GLY A 1 338 ? 3.784 -2.214 -23.670 1.00 92.75 338 GLY A O 1
ATOM 2630 N N . ASP A 1 339 ? 2.231 -1.512 -25.134 1.00 89.62 339 ASP A N 1
ATOM 2631 C CA . ASP A 1 339 ? 1.113 -2.286 -24.555 1.00 89.62 339 ASP A CA 1
ATOM 2632 C C . ASP A 1 339 ? 1.356 -3.792 -24.738 1.00 89.62 339 ASP A C 1
ATOM 2634 O O . ASP A 1 339 ? 1.736 -4.246 -25.821 1.00 89.62 339 ASP A O 1
ATOM 2638 N N . TYR A 1 340 ? 1.145 -4.585 -23.688 1.00 82.69 340 TYR A N 1
ATOM 2639 C CA . TYR A 1 340 ? 1.377 -6.031 -23.740 1.00 82.69 340 TYR A CA 1
ATOM 2640 C C . TYR A 1 340 ? 0.486 -6.771 -24.755 1.00 82.69 340 TYR A C 1
ATOM 2642 O O . TYR A 1 340 ? 0.854 -7.860 -25.196 1.00 82.69 340 TYR A O 1
ATOM 2650 N N . ARG A 1 341 ? -0.669 -6.205 -25.136 1.00 79.94 341 ARG A N 1
ATOM 2651 C CA . ARG A 1 341 ? -1.637 -6.836 -26.053 1.00 79.94 341 ARG A CA 1
ATOM 2652 C C . ARG A 1 341 ? -1.194 -6.829 -27.516 1.00 79.94 341 ARG A C 1
ATOM 2654 O O . ARG A 1 341 ? -1.572 -7.735 -28.252 1.00 79.94 341 ARG A O 1
ATOM 2661 N N . ASP A 1 342 ? -0.362 -5.867 -27.913 1.00 72.69 342 ASP A N 1
ATOM 2662 C CA . ASP A 1 342 ? -0.110 -5.551 -29.328 1.00 72.69 342 ASP A CA 1
ATOM 2663 C C . ASP A 1 342 ? 1.340 -5.797 -29.788 1.00 72.69 342 ASP A C 1
ATOM 2665 O O . ASP A 1 342 ? 1.762 -5.256 -30.809 1.00 72.69 342 ASP A O 1
ATOM 2669 N N . ASN A 1 343 ? 2.150 -6.595 -29.076 1.00 68.81 343 ASN A N 1
ATOM 2670 C CA . ASN A 1 343 ? 3.601 -6.594 -29.316 1.00 68.81 343 ASN A CA 1
ATOM 2671 C C . ASN A 1 343 ? 4.264 -7.972 -29.483 1.00 68.81 343 ASN A C 1
ATOM 2673 O O . ASN A 1 343 ? 4.842 -8.526 -28.550 1.00 68.81 343 ASN A O 1
ATOM 2677 N N . GLN A 1 344 ? 4.352 -8.446 -30.736 1.00 79.00 344 GLN A N 1
ATOM 2678 C CA . GLN A 1 344 ? 5.263 -9.543 -31.127 1.00 79.00 344 GLN A CA 1
ATOM 2679 C C . GLN A 1 344 ? 6.738 -9.230 -30.794 1.00 79.00 344 GLN A C 1
ATOM 2681 O O . GLN A 1 344 ? 7.533 -10.132 -30.539 1.00 79.00 344 GLN A O 1
ATOM 2686 N N . ASN A 1 345 ? 7.093 -7.943 -30.732 1.00 91.69 345 ASN A N 1
ATOM 2687 C CA . ASN A 1 345 ? 8.437 -7.464 -30.410 1.00 91.69 345 ASN A CA 1
ATOM 2688 C C . ASN A 1 345 ? 8.734 -7.406 -28.896 1.00 91.69 345 ASN A C 1
ATOM 2690 O O . ASN A 1 345 ? 9.828 -6.981 -28.513 1.00 91.69 345 ASN A O 1
ATOM 2694 N N . ALA A 1 346 ? 7.786 -7.796 -28.035 1.00 95.00 346 ALA A N 1
ATOM 2695 C CA . ALA A 1 346 ? 7.955 -7.803 -26.578 1.00 95.00 346 ALA A CA 1
ATOM 2696 C C . ALA A 1 346 ? 8.529 -9.110 -26.016 1.00 95.00 346 ALA A C 1
ATOM 2698 O O . ALA A 1 346 ? 8.846 -9.187 -24.828 1.00 95.00 346 ALA A O 1
ATOM 2699 N N . VAL A 1 347 ? 8.602 -10.161 -26.836 1.00 95.19 347 VAL A N 1
ATOM 2700 C CA . VAL A 1 347 ? 8.946 -11.500 -26.358 1.00 95.19 347 VAL A CA 1
ATOM 2701 C C . VAL A 1 347 ? 10.453 -11.712 -26.402 1.00 95.19 347 VAL A C 1
ATOM 2703 O O . VAL A 1 347 ? 11.079 -11.625 -27.462 1.00 95.19 347 VAL A O 1
ATOM 2706 N N . PHE A 1 348 ? 11.013 -12.050 -25.242 1.00 95.38 348 PHE A N 1
ATOM 2707 C CA . PHE A 1 348 ? 12.416 -12.391 -25.076 1.00 95.38 348 PHE A CA 1
ATOM 2708 C C . PHE A 1 348 ? 12.572 -13.816 -24.559 1.00 95.38 348 PHE A C 1
ATOM 2710 O O . PHE A 1 348 ? 11.851 -14.254 -23.661 1.00 95.38 348 PHE A O 1
ATOM 2717 N N . ARG A 1 349 ? 13.557 -14.532 -25.090 1.00 94.38 349 ARG A N 1
ATOM 2718 C CA . ARG A 1 349 ? 14.015 -15.812 -24.567 1.00 94.38 349 ARG A CA 1
ATOM 2719 C C . ARG A 1 349 ? 15.193 -15.581 -23.640 1.00 94.38 349 ARG A C 1
ATOM 2721 O O . ARG A 1 349 ? 16.191 -14.970 -24.018 1.00 94.38 349 ARG A O 1
ATOM 2728 N N . PHE A 1 350 ? 15.078 -16.087 -22.420 1.00 92.94 350 PHE A N 1
ATOM 2729 C CA . PHE A 1 350 ? 16.206 -16.123 -21.499 1.00 92.94 350 PHE A CA 1
ATOM 2730 C C . PHE A 1 350 ? 17.116 -17.272 -21.921 1.00 92.94 350 PHE A C 1
ATOM 2732 O O . PHE A 1 350 ? 16.698 -18.427 -21.897 1.00 92.94 350 PHE A O 1
ATOM 2739 N N . VAL A 1 351 ? 18.346 -16.966 -22.312 1.00 92.56 351 VAL A N 1
ATOM 2740 C CA . VAL A 1 351 ? 19.363 -17.966 -22.661 1.00 92.56 351 VAL A CA 1
ATOM 2741 C C . VAL A 1 351 ? 20.543 -17.870 -21.704 1.00 92.56 351 VAL A C 1
ATOM 2743 O O . VAL A 1 351 ? 20.695 -16.885 -20.977 1.00 92.56 351 VAL A O 1
ATOM 2746 N N . GLU A 1 352 ? 21.375 -18.904 -21.682 1.00 91.12 352 GLU A N 1
ATOM 2747 C CA . GLU A 1 352 ? 22.551 -18.936 -20.820 1.00 91.12 352 GLU A CA 1
ATOM 2748 C C . GLU A 1 352 ? 23.553 -17.830 -21.199 1.00 91.12 352 GLU A C 1
ATOM 2750 O O . GLU A 1 352 ? 23.853 -17.590 -22.371 1.00 91.12 352 GLU A O 1
ATOM 2755 N N . GLY A 1 353 ? 24.033 -17.113 -20.185 1.00 86.81 353 GLY A N 1
ATOM 2756 C CA . GLY A 1 353 ? 25.080 -16.103 -20.286 1.00 86.81 353 GLY A CA 1
ATOM 2757 C C . GLY A 1 353 ? 26.352 -16.524 -19.555 1.00 86.81 353 GLY A C 1
ATOM 2758 O O . GLY A 1 353 ? 26.549 -17.677 -19.183 1.00 86.81 353 GLY A O 1
ATOM 2759 N N . ASN A 1 354 ? 27.249 -15.569 -19.321 1.00 85.00 354 ASN A N 1
ATOM 2760 C CA . ASN A 1 354 ? 28.531 -15.854 -18.678 1.00 85.00 354 ASN A CA 1
ATOM 2761 C C . ASN A 1 354 ? 28.369 -16.207 -17.183 1.00 85.00 354 ASN A C 1
ATOM 2763 O O . ASN A 1 354 ? 27.745 -15.455 -16.440 1.00 85.00 354 ASN A O 1
ATOM 2767 N N . LYS A 1 355 ? 28.985 -17.301 -16.707 1.00 80.69 355 LYS A N 1
ATOM 2768 C CA . LYS A 1 355 ? 29.101 -17.647 -15.269 1.00 80.69 355 LYS A CA 1
ATOM 2769 C C . LYS A 1 355 ? 27.770 -17.571 -14.490 1.00 80.69 355 LYS A C 1
ATOM 2771 O O . LYS A 1 355 ? 27.689 -16.908 -13.456 1.00 80.69 355 LYS A O 1
ATOM 2776 N N . GLY A 1 356 ? 26.727 -18.247 -14.979 1.00 83.06 356 GLY A N 1
ATOM 2777 C CA . GLY A 1 356 ? 25.412 -18.295 -14.318 1.00 83.06 356 GLY A CA 1
ATOM 2778 C C . GLY A 1 356 ? 24.568 -17.022 -14.472 1.00 83.06 356 GLY A C 1
ATOM 2779 O O . GLY A 1 356 ? 23.572 -16.856 -13.772 1.00 83.06 356 GLY A O 1
ATOM 2780 N N . MET A 1 357 ? 24.970 -16.112 -15.362 1.00 91.12 357 MET A N 1
ATOM 2781 C CA . MET A 1 357 ? 24.144 -15.000 -15.836 1.00 91.12 357 MET A CA 1
ATOM 2782 C C . MET A 1 357 ? 23.221 -15.453 -16.971 1.00 91.12 357 MET A C 1
ATOM 2784 O O . MET A 1 357 ? 23.365 -16.550 -17.507 1.00 91.12 357 MET A O 1
ATOM 2788 N N . VAL A 1 358 ? 22.292 -14.585 -17.361 1.00 92.94 358 VAL A N 1
ATOM 2789 C CA . VAL A 1 358 ? 21.358 -14.818 -18.467 1.00 92.94 358 VAL A CA 1
ATOM 2790 C C . VAL A 1 358 ? 21.509 -13.747 -19.535 1.00 92.94 358 VAL A C 1
ATOM 2792 O O . VAL A 1 358 ? 21.874 -12.612 -19.236 1.00 92.94 358 VAL A O 1
ATOM 2795 N N . ARG A 1 359 ? 21.181 -14.082 -20.776 1.00 94.38 359 ARG A N 1
ATOM 2796 C CA . ARG A 1 359 ? 21.042 -13.123 -21.876 1.00 94.38 359 ARG A CA 1
ATOM 2797 C C . ARG A 1 359 ? 19.584 -13.113 -22.310 1.00 94.38 359 ARG A C 1
ATOM 2799 O O . ARG A 1 359 ? 18.896 -14.125 -22.192 1.00 94.38 359 ARG A O 1
ATOM 2806 N N . LEU A 1 360 ? 19.113 -11.972 -22.795 1.00 95.88 360 LEU A N 1
ATOM 2807 C CA . LEU A 1 360 ? 17.738 -11.814 -23.261 1.00 95.88 360 LEU A CA 1
ATOM 2808 C C . LEU A 1 360 ? 17.748 -11.710 -24.781 1.00 95.88 360 LEU A C 1
ATOM 2810 O O . LEU A 1 360 ? 18.048 -10.644 -25.314 1.00 95.88 360 LEU A O 1
ATOM 2814 N N . GLU A 1 361 ? 17.463 -12.815 -25.462 1.00 95.94 361 GLU A N 1
ATOM 2815 C CA . GLU A 1 361 ? 17.370 -12.886 -26.922 1.00 95.94 361 GLU A CA 1
ATOM 2816 C C . GLU A 1 361 ? 15.970 -12.469 -27.388 1.00 95.94 361 GLU A C 1
ATOM 2818 O O . GLU A 1 361 ? 14.980 -12.907 -26.813 1.00 95.94 361 GLU A O 1
ATOM 2823 N N . SER A 1 362 ? 15.851 -11.637 -28.421 1.00 96.06 362 SER A N 1
ATOM 2824 C CA . SER A 1 362 ? 14.553 -11.292 -29.013 1.00 96.06 362 SER A CA 1
ATOM 2825 C C . SER A 1 362 ? 14.013 -12.446 -29.860 1.00 96.06 362 SER A C 1
ATOM 2827 O O . SER A 1 362 ? 14.661 -12.871 -30.814 1.00 96.06 362 SER A O 1
ATOM 2829 N N . GLU A 1 363 ? 12.781 -12.895 -29.603 1.00 94.38 363 GLU A N 1
ATOM 2830 C CA . GLU A 1 363 ? 12.157 -13.947 -30.426 1.00 94.38 363 GLU A CA 1
ATOM 2831 C C . GLU A 1 363 ? 11.848 -13.457 -31.852 1.00 94.38 363 GLU A C 1
ATOM 2833 O O . GLU A 1 363 ? 11.951 -14.217 -32.815 1.00 94.38 363 GLU A O 1
ATOM 2838 N N . SER A 1 364 ? 11.509 -12.171 -32.001 1.00 93.44 364 SER A N 1
ATOM 2839 C CA . SER A 1 364 ? 11.258 -11.537 -33.307 1.00 93.44 364 SER A CA 1
ATOM 2840 C C . SER A 1 364 ? 12.537 -11.289 -34.122 1.00 93.44 364 SER A C 1
ATOM 2842 O O . SER A 1 364 ? 12.473 -11.114 -35.338 1.00 93.44 364 SER A O 1
ATOM 2844 N N . GLN A 1 365 ? 13.704 -11.272 -33.468 1.00 92.94 365 GLN A N 1
ATOM 2845 C CA . GLN A 1 365 ? 15.004 -11.012 -34.086 1.00 92.94 365 GLN A CA 1
ATOM 2846 C C . GLN A 1 365 ? 16.059 -11.967 -33.523 1.00 92.94 365 GLN A C 1
ATOM 2848 O O . GLN A 1 365 ? 16.880 -11.588 -32.689 1.00 92.94 365 GLN A O 1
ATOM 2853 N N . LYS A 1 366 ? 16.026 -13.217 -33.997 1.00 90.62 366 LYS A N 1
ATOM 2854 C CA . LYS A 1 366 ? 16.959 -14.268 -33.568 1.00 90.62 366 LYS A CA 1
ATOM 2855 C C . LYS A 1 366 ? 18.418 -13.851 -33.744 1.00 90.62 366 LYS A C 1
ATOM 2857 O O . LYS A 1 366 ? 18.776 -13.229 -34.747 1.00 90.62 366 LYS A O 1
ATOM 2862 N N . GLY A 1 367 ? 19.243 -14.213 -32.768 1.00 90.88 367 GLY A N 1
ATOM 2863 C CA . GLY A 1 367 ? 20.634 -13.790 -32.656 1.00 90.88 367 GLY A CA 1
ATOM 2864 C C . GLY A 1 367 ? 20.814 -12.368 -32.121 1.00 90.88 367 GLY A C 1
ATOM 2865 O O . GLY A 1 367 ? 21.949 -11.926 -31.999 1.00 90.88 367 GLY A O 1
ATOM 2866 N N . CYS A 1 368 ? 19.738 -11.642 -31.791 1.00 95.44 368 CYS A N 1
ATOM 2867 C CA . CYS A 1 368 ? 19.812 -10.295 -31.233 1.00 95.44 368 CYS A CA 1
ATOM 2868 C C . CYS A 1 368 ? 19.425 -10.263 -29.758 1.00 95.44 368 CYS A C 1
ATOM 2870 O O . CYS A 1 368 ? 18.370 -10.752 -29.362 1.00 95.44 368 CYS A O 1
ATOM 2872 N N . PHE A 1 369 ? 20.275 -9.640 -28.947 1.00 96.44 369 PHE A N 1
ATOM 2873 C CA . PHE A 1 369 ? 20.214 -9.658 -27.495 1.00 96.44 369 PHE A CA 1
ATOM 2874 C C . PHE A 1 369 ? 20.063 -8.253 -26.926 1.00 96.44 369 PHE A C 1
ATOM 2876 O O . PHE A 1 369 ? 20.532 -7.273 -27.512 1.00 96.44 369 PHE A O 1
ATOM 2883 N N . VAL A 1 370 ? 19.455 -8.155 -25.746 1.00 97.12 370 VAL A N 1
ATOM 2884 C CA . VAL A 1 370 ? 19.573 -6.948 -24.925 1.00 97.12 370 VAL A CA 1
ATOM 2885 C C . VAL A 1 370 ? 21.050 -6.734 -24.608 1.00 97.12 370 VAL A C 1
ATOM 2887 O O . VAL A 1 370 ? 21.711 -7.591 -24.027 1.00 97.12 370 VAL A O 1
ATOM 2890 N N . TYR A 1 371 ? 21.565 -5.589 -25.029 1.00 96.00 371 TYR A N 1
ATOM 2891 C CA . TYR A 1 371 ? 22.955 -5.185 -24.912 1.00 96.00 371 TYR A CA 1
ATOM 2892 C C . TYR A 1 371 ? 23.034 -3.944 -24.035 1.00 96.00 371 TYR A C 1
ATOM 2894 O O . TYR A 1 371 ? 22.280 -2.991 -24.243 1.00 96.00 371 TYR A O 1
ATOM 2902 N N . SER A 1 372 ? 23.967 -3.940 -23.088 1.00 94.12 372 SER A N 1
ATOM 2903 C CA . SER A 1 372 ? 24.222 -2.817 -22.195 1.00 94.12 372 SER A CA 1
ATOM 2904 C C . SER A 1 372 ? 25.725 -2.562 -22.073 1.00 94.12 372 SER A C 1
ATOM 2906 O O . SER A 1 372 ? 26.488 -3.428 -21.650 1.00 94.12 372 SER A O 1
ATOM 2908 N N . LEU A 1 373 ? 26.161 -1.358 -22.450 1.00 89.00 373 LEU A N 1
ATOM 2909 C CA . LEU A 1 373 ? 27.538 -0.896 -22.252 1.00 89.00 373 LEU A CA 1
ATOM 2910 C C . LEU A 1 373 ? 27.563 0.627 -22.102 1.00 89.00 373 LEU A C 1
ATOM 2912 O O . LEU A 1 373 ? 26.904 1.340 -22.857 1.00 89.00 373 LEU A O 1
ATOM 2916 N N . ASN A 1 374 ? 28.348 1.132 -21.145 1.00 81.25 374 ASN A N 1
ATOM 2917 C CA . ASN A 1 374 ? 28.541 2.570 -20.904 1.00 81.25 374 ASN A CA 1
ATOM 2918 C C . ASN A 1 374 ? 27.218 3.362 -20.787 1.00 81.25 374 ASN A C 1
ATOM 2920 O O . ASN A 1 374 ? 27.093 4.457 -21.326 1.00 81.25 374 ASN A O 1
ATOM 2924 N N . GLY A 1 375 ? 26.208 2.788 -20.124 1.00 76.94 375 GLY A N 1
ATOM 2925 C CA . GLY A 1 375 ? 24.896 3.419 -19.918 1.00 76.94 375 GLY A CA 1
ATOM 2926 C C . GLY A 1 375 ? 23.916 3.292 -21.092 1.00 76.94 375 GLY A C 1
ATOM 2927 O O . GLY A 1 375 ? 22.726 3.550 -20.920 1.00 76.94 375 GLY A O 1
ATOM 2928 N N . THR A 1 376 ? 24.382 2.859 -22.267 1.00 86.56 376 THR A N 1
ATOM 2929 C CA . THR A 1 376 ? 23.527 2.632 -23.439 1.00 86.56 376 THR A CA 1
ATOM 2930 C C . THR A 1 376 ? 22.893 1.253 -23.360 1.00 86.56 376 THR A C 1
ATOM 2932 O O . THR A 1 376 ? 23.618 0.271 -23.216 1.00 86.56 376 THR A O 1
ATOM 2935 N N . VAL A 1 377 ? 21.568 1.177 -23.521 1.00 95.88 377 VAL A N 1
ATOM 2936 C CA . VAL A 1 377 ? 20.825 -0.087 -23.625 1.00 95.88 377 VAL A CA 1
ATOM 2937 C C . VAL A 1 377 ? 20.109 -0.157 -24.968 1.00 95.88 377 VAL A C 1
ATOM 2939 O O . VAL A 1 377 ? 19.373 0.756 -25.344 1.00 95.88 377 VAL A O 1
ATOM 2942 N N . LYS A 1 378 ? 20.332 -1.245 -25.703 1.00 96.19 378 LYS A N 1
ATOM 2943 C CA . LYS A 1 378 ? 19.787 -1.460 -27.050 1.00 96.19 378 LYS A CA 1
ATOM 2944 C C . LYS A 1 378 ? 19.603 -2.940 -27.354 1.00 96.19 378 LYS A C 1
ATOM 2946 O O . LYS A 1 378 ? 20.086 -3.790 -26.610 1.00 96.19 378 LYS A O 1
ATOM 2951 N N . LEU A 1 379 ? 18.942 -3.248 -28.463 1.00 96.69 379 LEU A N 1
ATOM 2952 C CA . LEU A 1 379 ? 19.002 -4.577 -29.061 1.00 96.69 379 LEU A CA 1
ATOM 2953 C C . LEU A 1 379 ? 20.234 -4.656 -29.975 1.00 96.69 379 LEU A C 1
ATOM 2955 O O . LEU A 1 379 ? 20.373 -3.825 -30.866 1.00 96.69 379 LEU A O 1
ATOM 2959 N N . SER A 1 380 ? 21.116 -5.638 -29.796 1.00 95.25 380 SER A N 1
ATOM 2960 C CA . SER A 1 380 ? 22.290 -5.831 -30.661 1.00 95.25 380 SER A CA 1
ATOM 2961 C C . SER A 1 380 ? 22.475 -7.294 -31.038 1.00 95.25 380 SER A C 1
ATOM 2963 O O . SER A 1 380 ? 22.256 -8.171 -30.209 1.00 95.25 380 SER A O 1
ATOM 2965 N N . CYS A 1 381 ? 22.866 -7.565 -32.283 1.00 91.44 381 CYS A N 1
ATOM 2966 C CA . CYS A 1 381 ? 22.975 -8.935 -32.805 1.00 91.44 381 CYS A CA 1
ATOM 2967 C C . CYS A 1 381 ? 24.386 -9.518 -32.752 1.00 91.44 381 CYS A C 1
ATOM 2969 O O . CYS A 1 381 ? 24.566 -10.720 -32.915 1.00 91.44 381 CYS A O 1
ATOM 2971 N N . GLY A 1 382 ? 25.383 -8.661 -32.518 1.00 73.88 382 GLY A N 1
ATOM 2972 C CA . GLY A 1 382 ? 26.778 -9.008 -32.745 1.00 73.88 382 GLY A CA 1
ATOM 2973 C C . GLY A 1 382 ? 27.033 -9.382 -34.215 1.00 73.88 382 GLY A C 1
ATOM 2974 O O . GLY A 1 382 ? 26.119 -9.622 -35.006 1.00 73.88 382 GLY A O 1
ATOM 2975 N N . GLY A 1 383 ? 28.291 -9.336 -34.643 1.00 68.69 383 GLY A N 1
ATOM 2976 C CA . GLY A 1 383 ? 28.656 -9.793 -35.987 1.00 68.69 383 GLY A CA 1
ATOM 2977 C C . GLY A 1 383 ? 28.562 -11.317 -36.117 1.00 68.69 383 GLY A C 1
ATOM 2978 O O . GLY A 1 383 ? 28.082 -12.010 -35.225 1.00 68.69 383 GLY A O 1
ATOM 2979 N N . SER A 1 384 ? 29.123 -11.871 -37.190 1.00 62.91 384 SER A N 1
ATOM 2980 C CA . SER A 1 384 ? 29.254 -13.328 -37.375 1.00 62.91 384 SER A CA 1
ATOM 2981 C C . SER A 1 384 ? 30.024 -14.049 -36.253 1.00 62.91 384 SER A C 1
ATOM 2983 O O . SER A 1 384 ? 29.933 -15.265 -36.150 1.00 62.91 384 SER A O 1
ATOM 2985 N N . GLU A 1 385 ? 30.754 -13.313 -35.408 1.00 62.12 385 GLU A N 1
ATOM 2986 C CA . GLU A 1 385 ? 31.580 -13.819 -34.299 1.00 62.12 385 GLU A CA 1
ATOM 2987 C C . GLU A 1 385 ? 31.019 -13.460 -32.906 1.00 62.12 385 GLU A C 1
ATOM 2989 O O . GLU A 1 385 ? 31.734 -13.521 -31.907 1.00 62.12 385 GLU A O 1
ATOM 2994 N N . ALA A 1 386 ? 29.741 -13.075 -32.819 1.00 64.19 386 ALA A N 1
ATOM 2995 C CA . ALA A 1 386 ? 29.098 -12.597 -31.590 1.00 64.19 386 ALA A CA 1
ATOM 2996 C C . ALA A 1 386 ? 29.268 -13.533 -30.378 1.00 64.19 386 ALA A C 1
ATOM 2998 O O . ALA A 1 386 ? 29.457 -13.070 -29.257 1.00 64.19 386 ALA A O 1
ATOM 2999 N N . GLU A 1 387 ? 29.204 -14.849 -30.590 1.00 63.78 387 GLU A N 1
ATOM 3000 C CA . GLU A 1 387 ? 29.328 -15.841 -29.513 1.00 63.78 387 GLU A CA 1
ATOM 3001 C C . GLU A 1 387 ? 30.777 -16.055 -29.048 1.00 63.78 387 GLU A C 1
ATOM 3003 O O . GLU A 1 387 ? 31.006 -16.461 -27.909 1.00 63.78 387 GLU A O 1
ATOM 3008 N N . SER A 1 388 ? 31.760 -15.749 -29.900 1.00 67.06 388 SER A N 1
ATOM 3009 C CA . SER A 1 388 ? 33.192 -15.828 -29.582 1.00 67.06 388 SER A CA 1
ATOM 3010 C C . SER A 1 388 ? 33.779 -14.509 -29.069 1.00 67.06 388 SER A C 1
ATOM 3012 O O . SER A 1 388 ? 34.848 -14.514 -28.457 1.00 67.06 388 SER A O 1
ATOM 3014 N N . ASP A 1 389 ? 33.093 -13.380 -29.275 1.00 80.81 389 ASP A N 1
ATOM 3015 C CA . ASP A 1 389 ? 33.505 -12.084 -28.740 1.00 80.81 389 ASP A CA 1
ATOM 3016 C C . ASP A 1 389 ? 33.184 -11.982 -27.241 1.00 80.81 389 ASP A C 1
ATOM 3018 O O . ASP A 1 389 ? 32.049 -11.748 -26.813 1.00 80.81 389 ASP A O 1
ATOM 3022 N N . SER A 1 390 ? 34.229 -12.115 -26.421 1.00 82.12 390 SER A N 1
ATOM 3023 C CA . SER A 1 390 ? 34.137 -11.970 -24.965 1.00 82.12 390 SER A CA 1
ATOM 3024 C C . SER A 1 390 ? 33.527 -10.633 -24.520 1.00 82.12 390 SER A C 1
ATOM 3026 O O . SER A 1 390 ? 32.830 -10.597 -23.504 1.00 82.12 390 SER A O 1
ATOM 3028 N N . GLY A 1 391 ? 33.732 -9.549 -25.278 1.00 86.94 391 GLY A N 1
ATOM 3029 C CA . GLY A 1 391 ? 33.166 -8.234 -24.993 1.00 86.94 391 GLY A CA 1
ATOM 3030 C C . GLY A 1 391 ? 31.657 -8.208 -25.214 1.00 86.94 391 GLY A C 1
ATOM 3031 O O . GLY A 1 391 ? 30.910 -7.787 -24.329 1.00 86.94 391 GLY A O 1
ATOM 3032 N N . PHE A 1 392 ? 31.194 -8.731 -26.351 1.00 90.38 392 PHE A N 1
ATOM 3033 C CA . PHE A 1 392 ? 29.767 -8.860 -26.649 1.00 90.38 392 PHE A CA 1
ATOM 3034 C C . PHE A 1 392 ? 29.045 -9.785 -25.661 1.00 90.38 392 PHE A C 1
ATOM 3036 O O . PHE A 1 392 ? 27.959 -9.460 -25.166 1.00 90.38 392 PHE A O 1
ATOM 3043 N N . MET A 1 393 ? 29.667 -10.912 -25.307 1.00 88.94 393 MET A N 1
ATOM 3044 C CA . MET A 1 393 ? 29.133 -11.840 -24.310 1.00 88.94 393 MET A CA 1
ATOM 3045 C C . MET A 1 393 ? 28.982 -11.184 -22.936 1.00 88.94 393 MET A C 1
ATOM 3047 O O . MET A 1 393 ? 27.952 -11.363 -22.282 1.00 88.94 393 MET A O 1
ATOM 3051 N N . LEU A 1 394 ? 29.962 -10.386 -22.501 1.00 90.06 394 LEU A N 1
ATOM 3052 C CA . LEU A 1 394 ? 29.870 -9.625 -21.253 1.00 90.06 394 LEU A CA 1
ATOM 3053 C C . LEU A 1 394 ? 28.768 -8.560 -21.314 1.00 90.06 394 LEU A C 1
ATOM 3055 O O . LEU A 1 394 ? 27.954 -8.480 -20.399 1.00 90.06 394 LEU A O 1
ATOM 3059 N N . ALA A 1 395 ? 28.695 -7.792 -22.402 1.00 92.69 395 ALA A N 1
ATOM 3060 C CA . ALA A 1 395 ? 27.727 -6.706 -22.559 1.00 92.69 395 ALA A CA 1
ATOM 3061 C C . ALA A 1 395 ? 26.266 -7.181 -22.698 1.00 92.69 395 ALA A C 1
ATOM 3063 O O . ALA A 1 395 ? 25.337 -6.403 -22.476 1.00 92.69 395 ALA A O 1
ATOM 3064 N N . THR A 1 396 ? 26.041 -8.454 -23.033 1.00 94.81 396 THR A N 1
ATOM 3065 C CA . THR A 1 396 ? 24.698 -9.049 -23.176 1.00 94.81 396 THR A CA 1
ATOM 3066 C C . THR A 1 396 ? 24.309 -9.995 -22.036 1.00 94.81 396 THR A C 1
ATOM 3068 O O . THR A 1 396 ? 23.190 -10.503 -22.027 1.00 94.81 396 THR A O 1
ATOM 3071 N N . SER A 1 397 ? 25.201 -10.235 -21.067 1.00 94.31 397 SER A N 1
ATOM 3072 C CA . SER A 1 397 ? 24.946 -11.107 -19.911 1.00 94.31 397 SER A CA 1
ATOM 3073 C C . SER A 1 397 ? 24.525 -10.297 -18.688 1.00 94.31 397 SER A C 1
ATOM 3075 O O . SER A 1 397 ? 25.222 -9.366 -18.303 1.00 94.31 397 SER A O 1
ATOM 3077 N N . PHE A 1 398 ? 23.426 -10.670 -18.040 1.00 95.06 398 PHE A N 1
ATOM 3078 C CA . PHE A 1 398 ? 22.874 -10.011 -16.857 1.00 95.06 398 PHE A CA 1
ATOM 3079 C C . PHE A 1 398 ? 22.716 -11.002 -15.709 1.00 95.06 398 PHE A C 1
ATOM 3081 O O . PHE A 1 398 ? 22.255 -12.131 -15.882 1.00 95.06 398 PHE A O 1
ATOM 3088 N N . LYS A 1 399 ? 23.030 -10.561 -14.496 1.00 94.12 399 LYS A N 1
ATOM 3089 C CA . LYS A 1 399 ? 22.622 -11.254 -13.281 1.00 94.12 399 LYS A CA 1
ATOM 3090 C C . LYS A 1 399 ? 21.140 -10.982 -13.024 1.00 94.12 399 LYS A C 1
ATOM 3092 O O . LYS A 1 399 ? 20.724 -9.825 -12.978 1.00 94.12 399 LYS A O 1
ATOM 3097 N N . VAL A 1 400 ? 20.367 -12.043 -12.803 1.00 93.50 400 VAL A N 1
ATOM 3098 C CA . VAL A 1 400 ? 18.976 -11.946 -12.339 1.00 93.50 400 VAL A CA 1
ATOM 3099 C C . VAL A 1 400 ? 18.973 -11.877 -10.815 1.00 93.50 400 VAL A C 1
ATOM 3101 O O . VAL A 1 400 ? 19.401 -12.813 -10.139 1.00 93.50 400 VAL A O 1
ATOM 3104 N N . ASN A 1 401 ? 18.502 -10.767 -10.261 1.00 93.62 401 ASN A N 1
ATOM 3105 C CA . ASN A 1 401 ? 18.314 -10.589 -8.822 1.00 93.62 401 ASN A CA 1
ATOM 3106 C C . ASN A 1 401 ? 16.816 -10.566 -8.499 1.00 93.62 401 ASN A C 1
ATOM 3108 O O . ASN A 1 401 ? 15.983 -10.483 -9.402 1.00 93.62 401 ASN A O 1
ATOM 3112 N N . ASP A 1 402 ? 16.479 -10.604 -7.209 1.00 93.56 402 ASP A N 1
ATOM 3113 C CA . ASP A 1 402 ? 15.135 -10.231 -6.764 1.00 93.56 402 ASP A CA 1
ATOM 3114 C C . ASP A 1 402 ? 14.747 -8.840 -7.264 1.00 93.56 402 ASP A C 1
ATOM 3116 O O . ASP A 1 402 ? 15.603 -7.970 -7.479 1.00 93.56 402 ASP A O 1
ATOM 3120 N N . GLY A 1 403 ? 13.440 -8.625 -7.400 1.00 94.50 403 GLY A N 1
ATOM 3121 C CA . GLY A 1 403 ? 12.890 -7.284 -7.467 1.00 94.50 403 GLY A CA 1
ATOM 3122 C C . GLY A 1 403 ? 13.402 -6.457 -6.293 1.00 94.50 403 GLY A C 1
ATOM 3123 O O . GLY A 1 403 ? 13.422 -6.907 -5.146 1.00 94.50 403 GLY A O 1
ATOM 3124 N N . ILE A 1 404 ? 13.850 -5.239 -6.583 1.00 96.88 404 ILE A N 1
ATOM 3125 C CA . ILE A 1 404 ? 14.349 -4.322 -5.550 1.00 96.88 404 ILE A CA 1
ATOM 3126 C C . ILE A 1 404 ? 13.155 -3.787 -4.736 1.00 96.88 404 ILE A C 1
ATOM 3128 O O . ILE A 1 404 ? 13.279 -3.468 -3.551 1.00 96.88 404 ILE A O 1
ATOM 3132 N N . CYS A 1 405 ? 11.981 -3.749 -5.372 1.00 95.38 405 CYS A N 1
ATOM 3133 C CA . CYS A 1 405 ? 10.684 -3.448 -4.784 1.00 95.38 405 CYS A CA 1
ATOM 3134 C C . CYS A 1 405 ? 9.783 -4.689 -4.736 1.00 95.38 405 CYS A C 1
ATOM 3136 O O . CYS A 1 405 ? 9.926 -5.610 -5.534 1.00 95.38 405 CYS A O 1
ATOM 3138 N N . ASN A 1 406 ? 8.808 -4.660 -3.824 1.00 95.94 406 ASN A N 1
ATOM 3139 C CA . ASN A 1 406 ? 7.703 -5.614 -3.757 1.00 95.94 406 ASN A CA 1
ATOM 3140 C C . ASN A 1 406 ? 6.376 -4.854 -3.747 1.00 95.94 406 ASN A C 1
ATOM 3142 O O . ASN A 1 406 ? 6.283 -3.780 -3.146 1.00 95.94 406 ASN A O 1
ATOM 3146 N N . TYR A 1 407 ? 5.333 -5.444 -4.327 1.00 97.31 407 TYR A N 1
ATOM 3147 C CA . TYR A 1 407 ? 3.968 -4.982 -4.133 1.00 97.31 407 TYR A CA 1
ATOM 3148 C C . TYR A 1 407 ? 3.599 -5.064 -2.648 1.00 97.31 407 TYR A C 1
ATOM 3150 O O . TYR A 1 407 ? 3.736 -6.111 -2.005 1.00 97.31 407 TYR A O 1
ATOM 3158 N N . HIS A 1 408 ? 3.098 -3.956 -2.102 1.00 97.44 408 HIS A N 1
ATOM 3159 C CA . HIS A 1 408 ? 2.460 -3.937 -0.792 1.00 97.44 408 HIS A CA 1
ATOM 3160 C C . HIS A 1 408 ? 1.227 -4.869 -0.799 1.00 97.44 408 HIS A C 1
ATOM 3162 O O . HIS A 1 408 ? 0.532 -4.921 -1.815 1.00 97.44 408 HIS A O 1
ATOM 3168 N N . PRO A 1 409 ? 0.867 -5.555 0.304 1.00 97.94 409 PRO A N 1
ATOM 3169 C CA . PRO A 1 409 ? -0.312 -6.434 0.328 1.00 97.94 409 PRO A CA 1
ATOM 3170 C C . PRO A 1 409 ? -1.641 -5.739 -0.012 1.00 97.94 409 PRO A C 1
ATOM 3172 O O . PRO A 1 409 ? -2.610 -6.385 -0.384 1.00 97.94 409 PRO A O 1
ATOM 3175 N N . ILE A 1 410 ? -1.677 -4.411 0.100 1.00 98.19 410 ILE A N 1
ATOM 3176 C CA . ILE A 1 410 ? -2.787 -3.537 -0.304 1.00 98.19 410 ILE A CA 1
ATOM 3177 C C . ILE A 1 410 ? -2.403 -2.801 -1.600 1.00 98.19 410 ILE A C 1
ATOM 3179 O O . ILE A 1 410 ? -2.367 -1.576 -1.627 1.00 98.19 410 ILE A O 1
ATOM 3183 N N . SER A 1 411 ? -2.014 -3.534 -2.644 1.00 98.25 411 SER A N 1
ATOM 3184 C CA . SER A 1 411 ? -1.718 -2.944 -3.959 1.00 98.25 411 SER A CA 1
ATOM 3185 C C . SER A 1 411 ? -2.831 -3.233 -4.956 1.00 98.25 411 SER A C 1
ATOM 3187 O O . SER A 1 411 ? -3.438 -4.310 -4.927 1.00 98.25 411 SER A O 1
ATOM 3189 N N . PHE A 1 412 ? -3.059 -2.279 -5.854 1.00 98.31 412 PHE A N 1
ATOM 3190 C CA . PHE A 1 412 ? -4.030 -2.381 -6.937 1.00 98.31 412 PHE A CA 1
ATOM 3191 C C . PHE A 1 412 ? -3.439 -1.859 -8.248 1.00 98.31 412 PHE A C 1
ATOM 3193 O O . PHE A 1 412 ? -2.530 -1.031 -8.236 1.00 98.31 412 PHE A O 1
ATOM 3200 N N . VAL A 1 413 ? -3.993 -2.297 -9.374 1.00 97.19 413 VAL A N 1
ATOM 3201 C CA . VAL A 1 413 ? -3.818 -1.661 -10.682 1.00 97.19 413 VAL A CA 1
ATOM 3202 C C . VAL A 1 413 ? -5.078 -0.867 -10.997 1.00 97.19 413 VAL A C 1
ATOM 3204 O O . VAL A 1 413 ? -6.163 -1.447 -11.038 1.00 97.19 413 VAL A O 1
ATOM 3207 N N . ALA A 1 414 ? -4.938 0.435 -11.236 1.00 96.00 414 ALA A N 1
ATOM 3208 C CA . ALA A 1 414 ? -6.016 1.300 -11.703 1.00 96.00 414 ALA A CA 1
ATOM 3209 C C . ALA A 1 414 ? -5.866 1.610 -13.196 1.00 96.00 414 ALA A C 1
ATOM 3211 O O . ALA A 1 414 ? -4.786 2.009 -13.634 1.00 96.00 414 ALA A O 1
ATOM 3212 N N . LYS A 1 415 ? -6.939 1.457 -13.977 1.00 93.50 415 LYS A N 1
ATOM 3213 C CA . LYS A 1 415 ? -6.946 1.804 -15.401 1.00 93.50 415 LYS A CA 1
ATOM 3214 C C . LYS A 1 415 ? -6.899 3.315 -15.595 1.00 93.50 415 LYS A C 1
ATOM 3216 O O . LYS A 1 415 ? -7.728 4.050 -15.056 1.00 93.50 415 LYS A O 1
ATOM 3221 N N . GLY A 1 416 ? -5.930 3.769 -16.379 1.00 90.88 416 GLY A N 1
ATOM 3222 C CA . GLY A 1 416 ? -5.803 5.169 -16.764 1.00 90.88 416 GLY A CA 1
ATOM 3223 C C . GLY A 1 416 ? -6.171 5.424 -18.217 1.00 90.88 416 GLY A C 1
ATOM 3224 O O . GLY A 1 416 ? -6.427 4.501 -18.986 1.00 90.88 416 GLY A O 1
ATOM 3225 N N . LEU A 1 417 ? -6.183 6.703 -18.592 1.00 87.25 417 LEU A N 1
ATOM 3226 C CA . LEU A 1 417 ? -6.493 7.146 -19.952 1.00 87.25 417 LEU A CA 1
ATOM 3227 C C . LEU A 1 417 ? -5.455 6.662 -20.976 1.00 87.25 417 LEU A C 1
ATOM 3229 O O . LEU A 1 417 ? -5.828 6.185 -22.044 1.00 87.25 417 LEU A O 1
ATOM 3233 N N . ASN A 1 418 ? -4.169 6.787 -20.634 1.00 83.88 418 ASN A N 1
ATOM 3234 C CA . ASN A 1 418 ? -3.046 6.460 -21.521 1.00 83.88 418 ASN A CA 1
ATOM 3235 C C . ASN A 1 418 ? -2.236 5.242 -21.048 1.00 83.88 418 ASN A C 1
ATOM 3237 O O . ASN A 1 418 ? -1.534 4.620 -21.837 1.00 83.88 418 ASN A O 1
ATOM 3241 N N . MET A 1 419 ? -2.293 4.929 -19.754 1.00 88.69 419 MET A N 1
ATOM 3242 C CA . MET A 1 419 ? -1.538 3.856 -19.106 1.00 88.69 419 MET A CA 1
ATOM 3243 C C . MET A 1 419 ? -2.206 3.496 -17.781 1.00 88.69 419 MET A C 1
ATOM 3245 O O . MET A 1 419 ? -2.902 4.330 -17.206 1.00 88.69 419 MET A O 1
ATOM 3249 N N . ASN A 1 420 ? -1.988 2.285 -17.270 1.00 94.06 420 ASN A N 1
ATOM 3250 C CA . ASN A 1 420 ? -2.478 1.927 -15.940 1.00 94.06 420 ASN A CA 1
ATOM 3251 C C . ASN A 1 420 ? -1.511 2.407 -14.848 1.00 94.06 420 ASN A C 1
ATOM 3253 O O . ASN A 1 420 ? -0.314 2.575 -15.083 1.00 94.06 420 ASN A O 1
ATOM 3257 N N . TYR A 1 421 ? -2.031 2.567 -13.634 1.00 96.00 421 TYR A N 1
ATOM 3258 C CA . TYR A 1 421 ? -1.290 3.044 -12.473 1.00 96.00 421 TYR A CA 1
ATOM 3259 C C . TYR A 1 421 ? -1.233 1.986 -11.379 1.00 96.00 421 TYR A C 1
ATOM 3261 O O . TYR A 1 421 ? -2.246 1.383 -11.019 1.00 96.00 421 TYR A O 1
ATOM 3269 N N . LEU A 1 422 ? -0.048 1.804 -10.801 1.00 97.25 422 LEU A N 1
ATOM 3270 C CA . LEU A 1 422 ? 0.132 1.017 -9.590 1.00 97.25 422 LEU A CA 1
ATOM 3271 C C . LEU A 1 422 ? -0.254 1.852 -8.364 1.00 97.25 422 LEU A C 1
ATOM 3273 O O . LEU A 1 422 ? 0.416 2.836 -8.049 1.00 97.25 422 LEU A O 1
ATOM 3277 N N . LEU A 1 423 ? -1.307 1.434 -7.663 1.00 98.12 423 LEU A N 1
ATOM 3278 C CA . LEU A 1 423 ? -1.796 2.067 -6.442 1.00 98.12 423 LEU A CA 1
ATOM 3279 C C . LEU A 1 423 ? -1.303 1.340 -5.188 1.00 98.12 423 LEU A C 1
ATOM 3281 O O . LEU A 1 423 ? -1.420 0.116 -5.103 1.00 98.12 423 LEU A O 1
ATOM 3285 N N . GLN A 1 424 ? -0.820 2.088 -4.192 1.00 97.50 424 GLN A N 1
ATOM 3286 C CA . GLN A 1 424 ? -0.375 1.567 -2.887 1.00 97.50 424 GLN A CA 1
ATOM 3287 C C . GLN A 1 424 ? -0.710 2.539 -1.743 1.00 97.50 424 GLN A C 1
ATOM 3289 O O . GLN A 1 424 ? -0.959 3.715 -2.008 1.00 97.50 424 GLN A O 1
ATOM 3294 N N . PRO A 1 425 ? -0.722 2.109 -0.466 1.00 98.12 425 PRO A N 1
ATOM 3295 C CA . PRO A 1 425 ? -1.013 3.011 0.641 1.00 98.12 425 PRO A CA 1
ATOM 3296 C C . PRO A 1 425 ? 0.069 4.082 0.809 1.00 98.12 425 PRO A C 1
ATOM 3298 O O . PRO A 1 425 ? 1.256 3.772 0.835 1.00 98.12 425 PRO A O 1
ATOM 3301 N N . LEU A 1 426 ? -0.312 5.341 1.031 1.00 97.31 426 LEU A N 1
ATOM 3302 C CA . LEU A 1 426 ? 0.655 6.445 1.164 1.00 97.31 426 LEU A CA 1
ATOM 3303 C C . LEU A 1 426 ? 1.728 6.205 2.244 1.00 97.31 426 LEU A C 1
ATOM 3305 O O . LEU A 1 426 ? 2.880 6.625 2.094 1.00 97.31 426 LEU A O 1
ATOM 3309 N N . TYR A 1 427 ? 1.366 5.543 3.347 1.00 95.38 427 TYR A N 1
ATOM 3310 C CA . TYR A 1 427 ? 2.299 5.267 4.441 1.00 95.38 427 TYR A CA 1
ATOM 3311 C C . TYR A 1 427 ? 3.380 4.238 4.069 1.00 95.38 427 TYR A C 1
ATOM 3313 O O . TYR A 1 427 ? 4.390 4.165 4.766 1.00 95.38 427 TYR A O 1
ATOM 3321 N N . SER A 1 428 ? 3.204 3.446 3.001 1.00 95.38 428 SER A N 1
ATOM 3322 C CA . SER A 1 428 ? 4.208 2.459 2.584 1.00 95.38 428 SER A CA 1
ATOM 3323 C C . SER A 1 428 ? 5.368 3.077 1.801 1.00 95.38 428 SER A C 1
ATOM 3325 O O . SER A 1 428 ? 6.410 2.437 1.678 1.00 95.38 428 SER A O 1
ATOM 3327 N N . LEU A 1 429 ? 5.205 4.304 1.291 1.00 95.38 429 LEU A N 1
ATOM 3328 C CA . LEU A 1 429 ? 6.209 4.977 0.464 1.00 95.38 429 LEU A CA 1
ATOM 3329 C C . LEU A 1 429 ? 7.261 5.720 1.294 1.00 95.38 429 LEU A C 1
ATOM 3331 O O . LEU A 1 429 ? 6.931 6.413 2.266 1.00 95.38 429 LEU A O 1
ATOM 3335 N N . ARG A 1 430 ? 8.515 5.627 0.847 1.00 95.56 430 ARG A N 1
ATOM 3336 C CA . ARG A 1 430 ? 9.694 6.339 1.343 1.00 95.56 430 ARG A CA 1
ATOM 3337 C C . ARG A 1 430 ? 10.064 7.480 0.394 1.00 95.56 430 ARG A C 1
ATOM 3339 O O . ARG A 1 430 ? 9.597 8.596 0.598 1.00 95.56 430 ARG A O 1
ATOM 3346 N N . ASP A 1 431 ? 10.892 7.228 -0.615 1.00 96.25 431 ASP A N 1
ATOM 3347 C CA . ASP A 1 431 ? 11.450 8.267 -1.492 1.00 96.25 431 ASP A CA 1
ATOM 3348 C C . ASP A 1 431 ? 10.854 8.225 -2.905 1.00 96.25 431 ASP A C 1
ATOM 3350 O O . ASP A 1 431 ? 11.215 9.025 -3.773 1.00 96.25 431 ASP A O 1
ATOM 3354 N N . GLU A 1 432 ? 9.969 7.269 -3.160 1.00 96.69 432 GLU A N 1
ATOM 3355 C CA . GLU A 1 432 ? 9.260 7.115 -4.420 1.00 96.69 432 GLU A CA 1
ATOM 3356 C C . GLU A 1 432 ? 8.441 8.374 -4.760 1.00 96.69 432 GLU A C 1
ATOM 3358 O O . GLU A 1 432 ? 7.935 9.061 -3.867 1.00 96.69 432 GLU A O 1
ATOM 3363 N N . HIS A 1 433 ? 8.321 8.683 -6.056 1.00 96.62 433 HIS A N 1
ATOM 3364 C CA . HIS A 1 433 ? 7.408 9.724 -6.534 1.00 96.62 433 HIS A CA 1
ATOM 3365 C C . HIS A 1 433 ? 5.986 9.162 -6.615 1.00 96.62 433 HIS A C 1
ATOM 3367 O O . HIS A 1 433 ? 5.790 8.002 -6.995 1.00 96.62 433 HIS A O 1
ATOM 3373 N N . TYR A 1 434 ? 5.002 9.977 -6.240 1.00 96.88 434 TYR A N 1
ATOM 3374 C CA . TYR A 1 434 ? 3.607 9.572 -6.224 1.00 96.88 434 TYR A CA 1
ATOM 3375 C C . TYR A 1 434 ? 2.627 10.711 -6.504 1.00 96.88 434 TYR A C 1
ATOM 3377 O O . TYR A 1 434 ? 2.933 11.890 -6.333 1.00 96.88 434 TYR A O 1
ATOM 3385 N N . THR A 1 435 ? 1.404 10.320 -6.858 1.00 96.69 435 THR A N 1
ATOM 3386 C CA . THR A 1 435 ? 0.248 11.204 -7.037 1.00 96.69 435 THR A CA 1
ATOM 3387 C C . THR A 1 435 ? -0.903 10.751 -6.144 1.00 96.69 435 THR A C 1
ATOM 3389 O O . THR A 1 435 ? -1.246 9.569 -6.106 1.00 96.69 435 THR A O 1
ATOM 3392 N N . VAL A 1 436 ? -1.477 11.696 -5.392 1.00 96.06 436 VAL A N 1
ATOM 3393 C CA . VAL A 1 436 ? -2.562 11.440 -4.424 1.00 96.06 436 VAL A CA 1
ATOM 3394 C C . VAL A 1 436 ? -3.942 11.622 -5.043 1.00 96.06 436 VAL A C 1
ATOM 3396 O O . VAL A 1 436 ? -4.850 10.837 -4.777 1.00 96.06 436 VAL A O 1
ATOM 3399 N N . TYR A 1 437 ? -4.095 12.685 -5.829 1.00 95.81 437 TYR A N 1
ATOM 3400 C CA . TYR A 1 437 ? -5.357 13.061 -6.444 1.00 95.81 437 TYR A CA 1
ATOM 3401 C C . TYR A 1 437 ? -5.326 12.753 -7.931 1.00 95.81 437 TYR A C 1
ATOM 3403 O O . TYR A 1 437 ? -4.361 13.066 -8.625 1.00 95.81 437 TYR A O 1
ATOM 3411 N N . PHE A 1 438 ? -6.413 12.168 -8.402 1.00 94.56 438 PHE A N 1
ATOM 3412 C CA . PHE A 1 438 ? -6.588 11.715 -9.766 1.00 94.56 438 PHE A CA 1
ATOM 3413 C C . PHE A 1 438 ? -7.662 12.538 -10.442 1.00 94.56 438 PHE A C 1
ATOM 3415 O O . PHE A 1 438 ? -8.713 12.787 -9.849 1.00 94.56 438 PHE A O 1
ATOM 3422 N N . LYS A 1 439 ? -7.433 12.894 -11.700 1.00 92.50 439 LYS A N 1
ATOM 3423 C CA . LYS A 1 439 ? -8.498 13.413 -12.546 1.00 92.50 439 LYS A CA 1
ATOM 3424 C C . LYS A 1 439 ? -9.289 12.228 -13.086 1.00 92.50 439 LYS A C 1
ATOM 3426 O O . LYS A 1 439 ? -8.753 11.424 -13.845 1.00 92.50 439 LYS A O 1
ATOM 3431 N N . ILE A 1 440 ? -10.536 12.085 -12.647 1.00 88.44 440 ILE A N 1
ATOM 3432 C CA . ILE A 1 440 ? -11.415 10.999 -13.098 1.00 88.44 440 ILE A CA 1
ATOM 3433 C C . ILE A 1 440 ? -12.283 11.540 -14.232 1.00 88.44 440 ILE A C 1
ATOM 3435 O O . ILE A 1 440 ? -13.095 12.439 -14.019 1.00 88.44 440 ILE A O 1
ATOM 3439 N N . HIS A 1 441 ? -12.074 11.016 -15.438 1.00 82.56 441 HIS A N 1
ATOM 3440 C CA . HIS A 1 441 ? -12.857 11.377 -16.621 1.00 82.56 441 HIS A CA 1
ATOM 3441 C C . HIS A 1 441 ? -14.136 10.535 -16.653 1.00 82.56 441 HIS A C 1
ATOM 3443 O O . HIS A 1 441 ? -14.087 9.355 -16.336 1.00 82.56 441 HIS A O 1
ATOM 3449 N N . SER A 1 442 ? -15.281 11.130 -16.978 1.00 65.19 442 SER A N 1
ATOM 3450 C CA . SER A 1 442 ? -16.578 10.434 -17.067 1.00 65.19 442 SER A CA 1
ATOM 3451 C C . SER A 1 442 ? -16.852 9.886 -18.458 1.00 65.19 442 SER A C 1
ATOM 3453 O O . SER A 1 442 ? -16.548 10.641 -19.414 1.00 65.19 442 SER A O 1
#

pLDDT: mean 92.34, std 7.16, range [62.12, 98.75]

Nearest PDB structures (foldseek):
  3wrf-assembly1_A  TM=6.249E-01  e=4.641E-12  Bifidobacterium longum subsp. longum JCM 1217
  7exw-assembly1_A-2  TM=6.317E-01  e=8.023E-12  Bifidobacterium longum subsp. longum JCM 1217
  8qf2-assembly1_A  TM=6.393E-01  e=2.271E-11  Bifidobacterium longum
  7bzl-assembly1_A  TM=6.207E-01  e=1.927E-11  Bifidobacterium longum subsp. longum JCM 1217
  3wkw-assembly1_A-2  TM=6.244E-01  e=2.035E-11  Bifidobacterium longum subsp. longum JCM 1217

Radius of gyration: 26.05 Å; Cα contacts (8 Å, |Δi|>4): 1042; chains: 1; bounding box: 61×49×76 Å